Protein AF-A0A382LT51-F1 (afdb_monomer_lite)

pLDDT: mean 89.27, std 9.68, range [50.12, 98.62]

Radius of gyration: 28.57 Å; chains: 1; bounding box: 73×46×82 Å

InterPro domains:
  IPR006083 Phosphoribulokinase/uridine kinase [PF00485] (298-389)
  IPR018584 Glycosyltransferase family 87 [PF09594] (13-132)
  IPR027417 P-loop containing nucleoside triphosphate hydrolase [G3DSA:3.40.50.300] (291-394)
  IPR027417 P-loop containing nucleoside triphosphate hydrolase [SSF52540] (294-379)

Organism: NCBI:txid408172

Structure (mmCIF, N/CA/C/O backbone):
data_AF-A0A382LT51-F1
#
_entry.id   AF-A0A382LT51-F1
#
loop_
_atom_site.group_PDB
_atom_site.id
_atom_site.type_symbol
_atom_site.label_atom_id
_atom_site.label_alt_id
_atom_site.label_comp_id
_atom_site.label_asym_id
_atom_site.label_entity_id
_atom_site.label_seq_id
_atom_site.pdbx_PDB_ins_code
_atom_site.Cartn_x
_atom_site.Cartn_y
_atom_site.Cartn_z
_atom_site.occupancy
_atom_site.B_iso_or_equiv
_atom_site.auth_seq_id
_atom_site.auth_comp_id
_atom_site.auth_asym_id
_atom_site.auth_atom_id
_atom_site.pdbx_PDB_model_num
ATOM 1 N N . LEU A 1 1 ? 5.786 9.698 4.240 1.00 78.88 1 LEU A N 1
ATOM 2 C CA . LEU A 1 1 ? 6.572 8.628 4.903 1.00 78.88 1 LEU A CA 1
ATOM 3 C C . LEU A 1 1 ? 6.959 8.957 6.350 1.00 78.88 1 LEU A C 1
ATOM 5 O O . LEU A 1 1 ? 6.496 8.236 7.222 1.00 78.88 1 LEU A O 1
ATOM 9 N N . MET A 1 2 ? 7.738 10.012 6.644 1.00 82.50 2 MET A N 1
ATOM 10 C CA . MET A 1 2 ? 8.228 10.303 8.017 1.00 82.50 2 MET A CA 1
ATOM 11 C C . MET A 1 2 ? 7.140 10.303 9.104 1.00 82.50 2 MET A C 1
ATOM 13 O O . MET A 1 2 ? 7.308 9.667 10.136 1.00 82.50 2 MET A O 1
ATOM 17 N N . SER A 1 3 ? 5.990 10.930 8.837 1.00 83.25 3 SER A N 1
ATOM 18 C CA . SER A 1 3 ? 4.830 10.994 9.743 1.00 83.25 3 SER A CA 1
ATOM 19 C C . SER A 1 3 ? 4.181 9.639 10.073 1.00 83.25 3 SER A C 1
ATOM 21 O O . SER A 1 3 ? 3.188 9.586 10.798 1.00 83.25 3 SER A O 1
ATOM 23 N N . TRP A 1 4 ? 4.693 8.536 9.519 1.00 82.69 4 TRP A N 1
ATOM 24 C CA . TRP A 1 4 ? 4.228 7.171 9.768 1.00 82.69 4 TRP A CA 1
ATOM 25 C C . TRP A 1 4 ? 5.233 6.325 10.570 1.00 82.69 4 TRP A C 1
ATOM 27 O O . TRP A 1 4 ? 4.986 5.127 10.739 1.00 82.69 4 TRP A O 1
ATOM 37 N N . LEU A 1 5 ? 6.344 6.920 11.022 1.00 80.94 5 LEU A N 1
ATOM 38 C CA . LEU A 1 5 ? 7.452 6.281 11.739 1.00 80.94 5 LEU A CA 1
ATOM 39 C C . LEU A 1 5 ? 7.739 6.986 13.075 1.00 80.94 5 LEU A C 1
ATOM 41 O O . LEU A 1 5 ? 7.444 8.167 13.233 1.00 80.94 5 LEU A O 1
ATOM 45 N N . GLY A 1 6 ? 8.351 6.265 14.019 1.00 74.06 6 GLY A N 1
ATOM 46 C CA . GLY A 1 6 ? 8.941 6.861 15.223 1.00 74.06 6 GLY A CA 1
ATOM 47 C C . GLY A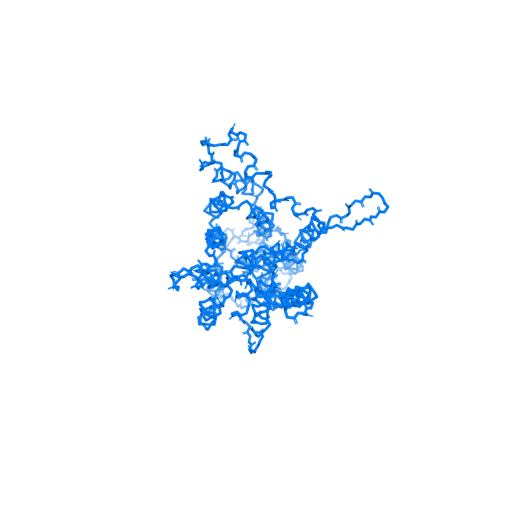 1 6 ? 10.314 7.485 14.945 1.00 74.06 6 GLY A C 1
ATOM 48 O O . GLY A 1 6 ? 10.989 7.098 13.988 1.00 74.06 6 GLY A O 1
ATOM 49 N N . ASN A 1 7 ? 10.744 8.421 15.798 1.00 72.31 7 ASN A N 1
ATOM 50 C CA . ASN A 1 7 ? 11.939 9.258 15.593 1.00 72.31 7 ASN A CA 1
ATOM 51 C C . ASN A 1 7 ? 13.230 8.476 15.284 1.00 72.31 7 ASN A C 1
ATOM 53 O O . ASN A 1 7 ? 14.024 8.913 14.453 1.00 72.31 7 ASN A O 1
ATOM 57 N N . THR A 1 8 ? 13.427 7.306 15.898 1.00 74.06 8 THR A N 1
ATOM 58 C CA . THR A 1 8 ? 14.575 6.413 15.643 1.00 74.06 8 THR A CA 1
ATOM 59 C C . THR A 1 8 ? 14.657 5.965 14.182 1.00 74.06 8 THR A C 1
ATOM 61 O O . THR A 1 8 ? 15.733 5.938 13.587 1.00 74.06 8 THR A O 1
ATOM 64 N N . ASN A 1 9 ? 13.507 5.679 13.572 1.00 86.25 9 ASN A N 1
ATOM 65 C CA . ASN A 1 9 ? 13.407 5.078 12.244 1.00 86.25 9 ASN A CA 1
ATOM 66 C C . ASN A 1 9 ? 13.468 6.138 11.130 1.00 86.25 9 ASN A C 1
ATOM 68 O O . ASN A 1 9 ? 13.754 5.806 9.981 1.00 86.25 9 ASN A O 1
ATOM 72 N N . ILE A 1 10 ? 13.257 7.422 11.456 1.00 89.38 10 ILE A N 1
ATOM 73 C CA . ILE A 1 10 ? 13.338 8.537 10.496 1.00 89.38 10 ILE A CA 1
ATOM 74 C C . ILE A 1 10 ? 14.756 8.673 9.921 1.00 89.38 10 ILE A C 1
ATOM 76 O O . ILE A 1 10 ? 14.898 8.881 8.718 1.00 89.38 10 ILE A O 1
ATOM 80 N N . LYS A 1 11 ? 15.806 8.483 10.735 1.00 88.88 11 LYS A N 1
ATOM 81 C CA . LYS A 1 11 ? 17.200 8.497 10.249 1.00 88.88 11 LYS A CA 1
ATOM 82 C C . LYS A 1 11 ? 17.451 7.382 9.227 1.00 88.88 11 LYS A C 1
ATOM 84 O O . LYS A 1 11 ? 17.997 7.644 8.159 1.00 88.88 11 LYS A O 1
ATOM 89 N N . LYS A 1 12 ? 16.992 6.157 9.517 1.00 90.06 12 LYS A N 1
ATOM 90 C CA . LYS A 1 12 ? 17.123 5.005 8.607 1.00 90.06 12 LYS A CA 1
ATOM 91 C C . LYS A 1 12 ? 16.308 5.200 7.322 1.00 90.06 12 LYS A C 1
ATOM 93 O O . LYS A 1 12 ? 16.810 4.902 6.246 1.00 90.06 12 LYS A O 1
ATOM 98 N N . LEU A 1 13 ? 15.093 5.752 7.420 1.00 93.31 13 LEU A N 1
ATOM 99 C CA . LEU A 1 13 ? 14.274 6.137 6.262 1.00 93.31 13 LEU A CA 1
ATOM 100 C C . LEU A 1 13 ? 15.015 7.134 5.357 1.00 93.31 13 LEU A C 1
ATOM 102 O O . LEU A 1 13 ? 15.075 6.921 4.151 1.00 93.31 13 LEU A O 1
ATOM 106 N N . LEU A 1 14 ? 15.559 8.210 5.936 1.00 92.56 14 LEU A N 1
ATOM 107 C CA . LEU A 1 14 ? 16.281 9.245 5.195 1.00 92.56 14 LEU A CA 1
ATOM 108 C C . LEU A 1 14 ? 17.481 8.669 4.444 1.00 92.56 14 LEU A C 1
ATOM 110 O O . LEU A 1 14 ? 17.612 8.928 3.252 1.00 92.56 14 LEU A O 1
ATOM 114 N N . LEU A 1 15 ? 18.304 7.855 5.113 1.00 92.25 15 LEU A N 1
ATOM 115 C CA . LEU A 1 15 ? 19.455 7.207 4.485 1.00 92.25 15 LEU A CA 1
ATOM 116 C C . LEU A 1 15 ? 19.026 6.273 3.344 1.00 92.25 15 LEU A C 1
ATOM 118 O O . LEU A 1 15 ? 19.509 6.418 2.227 1.00 92.25 15 LEU A O 1
ATOM 122 N N . LEU A 1 16 ? 18.076 5.364 3.592 1.00 93.94 16 LEU A N 1
ATOM 123 C CA . LEU A 1 16 ? 17.624 4.395 2.585 1.00 93.94 16 LEU A CA 1
ATOM 124 C C . LEU A 1 16 ? 16.911 5.034 1.382 1.00 93.94 16 LEU A C 1
ATOM 126 O O . LEU A 1 16 ? 16.883 4.419 0.321 1.00 93.94 16 LEU A O 1
ATOM 130 N N . TYR A 1 17 ? 16.320 6.223 1.540 1.00 94.75 17 TYR A N 1
ATOM 131 C CA . TYR A 1 17 ? 15.653 6.946 0.454 1.00 94.75 17 TYR A CA 1
ATOM 132 C C . TYR A 1 17 ? 16.618 7.833 -0.334 1.00 94.75 17 TYR A C 1
ATOM 134 O O . TYR A 1 17 ? 16.729 7.683 -1.546 1.00 94.75 17 TYR A O 1
ATOM 142 N N . TRP A 1 18 ? 17.341 8.734 0.336 1.00 93.81 18 TRP A N 1
ATOM 143 C CA . TRP A 1 18 ? 18.200 9.709 -0.346 1.00 93.81 18 TRP A CA 1
ATOM 144 C C . TRP A 1 18 ? 19.500 9.114 -0.890 1.00 93.81 18 TRP A C 1
ATOM 146 O O . TRP A 1 18 ? 20.039 9.660 -1.843 1.00 93.81 18 TRP A O 1
ATOM 156 N N . PHE A 1 19 ? 19.968 7.987 -0.345 1.00 94.12 19 PHE A N 1
ATOM 157 C CA . PHE A 1 19 ? 21.099 7.222 -0.886 1.00 94.12 19 PHE A CA 1
ATOM 158 C C . PHE A 1 19 ? 20.647 5.946 -1.616 1.00 94.12 19 PHE A C 1
ATOM 160 O O . PHE A 1 19 ? 21.420 4.999 -1.741 1.00 94.12 19 PHE A O 1
ATOM 167 N N . SER A 1 20 ? 19.398 5.884 -2.095 1.00 96.06 20 SER A N 1
ATOM 168 C CA . SER A 1 20 ? 18.970 4.820 -3.008 1.00 96.06 20 SER A CA 1
ATOM 169 C C . SER A 1 20 ? 19.542 5.092 -4.405 1.00 96.06 20 SER A C 1
ATOM 171 O O . SER A 1 20 ? 19.055 6.009 -5.073 1.00 96.06 20 SER A O 1
ATOM 173 N N . PRO A 1 21 ? 20.528 4.314 -4.899 1.00 93.62 21 PRO A N 1
ATOM 174 C CA . PRO A 1 21 ? 21.071 4.535 -6.236 1.00 93.62 21 PRO A CA 1
ATOM 175 C C . PRO A 1 21 ? 20.012 4.369 -7.332 1.00 93.62 21 PRO A C 1
ATOM 177 O O . PRO A 1 21 ? 20.094 5.051 -8.345 1.00 93.62 21 PRO A O 1
ATOM 180 N N . VAL A 1 22 ? 18.976 3.546 -7.123 1.00 94.50 22 VAL A N 1
ATOM 181 C CA . VAL A 1 22 ? 17.879 3.395 -8.095 1.00 94.50 22 VAL A CA 1
ATOM 182 C C . VAL A 1 22 ? 16.964 4.618 -8.130 1.00 94.50 22 VAL A C 1
ATOM 184 O O . VAL A 1 22 ? 16.620 5.072 -9.216 1.00 94.50 22 VAL A O 1
ATOM 187 N N . LEU A 1 23 ? 16.601 5.204 -6.981 1.00 94.69 23 LEU A N 1
ATOM 188 C CA . LEU A 1 23 ? 15.811 6.444 -6.977 1.00 94.69 23 LEU A CA 1
ATOM 189 C C . LEU A 1 23 ? 16.598 7.619 -7.575 1.00 94.69 23 LEU A C 1
ATOM 191 O O . LEU A 1 23 ? 16.015 8.432 -8.296 1.00 94.69 23 LEU A O 1
ATOM 195 N N . ILE A 1 24 ? 17.912 7.681 -7.319 1.00 91.75 24 ILE A N 1
ATOM 196 C CA . ILE A 1 24 ? 18.812 8.664 -7.937 1.00 91.75 24 ILE A CA 1
ATOM 197 C C . ILE A 1 24 ? 18.865 8.450 -9.454 1.00 91.75 24 ILE A C 1
ATOM 199 O O . ILE A 1 24 ? 18.628 9.390 -10.210 1.00 91.75 24 ILE A O 1
ATOM 203 N N . TYR A 1 25 ? 19.108 7.212 -9.897 1.00 90.75 25 TYR A N 1
ATOM 204 C CA . TYR A 1 25 ? 19.169 6.853 -11.311 1.00 90.75 25 TYR A CA 1
ATOM 205 C C . TYR A 1 25 ? 17.874 7.220 -12.046 1.00 90.75 25 TYR A C 1
ATOM 207 O O . TYR A 1 25 ? 17.917 7.965 -13.019 1.00 90.75 25 TYR A O 1
ATOM 215 N N . ILE A 1 26 ? 16.717 6.765 -11.555 1.00 91.94 26 ILE A N 1
ATOM 216 C CA . ILE A 1 26 ? 15.420 7.014 -12.200 1.00 91.94 26 ILE A CA 1
ATOM 217 C C . ILE A 1 26 ? 15.144 8.517 -12.326 1.00 91.94 26 ILE A C 1
ATOM 219 O O . ILE A 1 26 ? 14.712 8.963 -13.386 1.00 91.94 26 ILE A O 1
ATOM 223 N N . SER A 1 27 ? 15.389 9.289 -11.261 1.00 90.62 27 SER A N 1
ATOM 224 C CA . SER A 1 27 ? 14.944 10.688 -11.177 1.00 90.62 27 SER A CA 1
ATOM 225 C C . SER A 1 27 ? 15.911 11.687 -11.820 1.00 90.62 27 SER A C 1
ATOM 227 O O . SER A 1 27 ? 15.457 12.684 -12.370 1.00 90.62 27 SER A O 1
ATOM 229 N N . PHE A 1 28 ? 17.226 11.456 -11.722 1.00 85.81 28 PHE A N 1
ATOM 230 C CA . PHE A 1 28 ? 18.256 12.437 -12.105 1.00 85.81 28 PHE A CA 1
ATOM 231 C C . PHE A 1 28 ? 19.140 12.000 -13.274 1.00 85.81 28 PHE A C 1
ATOM 233 O O . PHE A 1 28 ? 19.679 12.863 -13.958 1.00 85.81 28 PHE A O 1
ATOM 240 N N . ILE A 1 29 ? 19.316 10.692 -13.486 1.00 84.12 29 ILE A N 1
ATOM 241 C CA . ILE A 1 29 ? 20.123 10.154 -14.591 1.00 84.12 29 ILE A CA 1
ATOM 242 C C . ILE A 1 29 ? 19.179 9.913 -15.774 1.00 84.12 29 ILE A C 1
ATOM 244 O O . ILE A 1 29 ? 19.193 10.664 -16.739 1.00 84.12 29 ILE A O 1
ATOM 248 N N . HIS A 1 30 ? 18.262 8.957 -15.642 1.00 84.06 30 HIS A N 1
ATOM 249 C CA . HIS A 1 30 ? 17.288 8.599 -16.675 1.00 84.06 30 HIS A CA 1
ATOM 250 C C . HIS A 1 30 ? 16.150 9.630 -16.857 1.00 84.06 30 HIS A C 1
ATOM 252 O O . HIS A 1 30 ? 15.498 9.668 -17.897 1.00 84.06 30 HIS A O 1
ATOM 258 N N . GLY A 1 31 ? 15.879 10.467 -15.848 1.00 85.31 31 GLY A N 1
ATOM 259 C CA . GLY A 1 31 ? 14.918 11.575 -15.943 1.00 85.31 31 GLY A CA 1
ATOM 260 C C . GLY A 1 31 ? 13.431 11.183 -15.988 1.00 85.31 31 GLY A C 1
ATOM 261 O O . GLY A 1 31 ? 12.605 11.983 -16.431 1.00 85.31 31 GLY A O 1
ATOM 262 N N . GLN A 1 32 ? 13.046 9.984 -15.531 1.00 89.19 32 GLN A N 1
ATOM 263 C CA . GLN A 1 32 ? 11.632 9.584 -15.496 1.00 89.19 32 GLN A CA 1
ATOM 264 C C . GLN A 1 32 ? 10.857 10.306 -14.380 1.00 89.19 32 GLN A C 1
ATOM 266 O O . GLN A 1 32 ? 11.225 10.291 -13.205 1.00 89.19 32 GLN A O 1
ATOM 271 N N . LEU A 1 33 ? 9.710 10.885 -14.748 1.00 92.50 33 LEU A N 1
ATOM 272 C CA . LEU A 1 33 ? 8.872 11.718 -13.874 1.00 92.50 33 LEU A CA 1
ATOM 273 C C . LEU A 1 33 ? 7.973 10.927 -12.905 1.00 92.50 33 LEU A C 1
ATOM 275 O O . LEU A 1 33 ? 7.128 11.505 -12.223 1.00 92.50 33 LEU A O 1
ATOM 279 N N . ASP A 1 34 ? 8.162 9.613 -12.795 1.00 93.81 34 ASP A N 1
ATOM 280 C CA . ASP A 1 34 ? 7.377 8.697 -11.958 1.00 93.81 34 ASP A CA 1
ATOM 281 C C . ASP A 1 34 ? 7.399 9.023 -10.457 1.00 93.81 34 ASP A C 1
ATOM 283 O O . ASP A 1 34 ? 6.507 8.612 -9.710 1.00 93.81 34 ASP A O 1
ATOM 287 N N . VAL A 1 35 ? 8.361 9.833 -10.008 1.00 95.12 35 VAL A N 1
ATOM 288 C CA . VAL A 1 35 ? 8.365 10.409 -8.659 1.00 95.12 35 VAL A CA 1
ATOM 289 C C . VAL A 1 35 ? 7.126 11.281 -8.392 1.00 95.12 35 VAL A C 1
ATOM 291 O O . VAL A 1 35 ? 6.646 11.317 -7.261 1.00 95.12 35 VAL A O 1
ATOM 294 N N . ILE A 1 36 ? 6.552 11.928 -9.417 1.00 96.06 36 ILE A N 1
ATOM 295 C CA . ILE A 1 36 ? 5.385 12.818 -9.304 1.00 96.06 36 ILE A CA 1
ATOM 296 C C . ILE A 1 36 ? 4.101 12.052 -8.925 1.00 96.06 36 ILE A C 1
ATOM 298 O O . ILE A 1 36 ? 3.565 12.332 -7.848 1.00 96.06 36 ILE A O 1
ATOM 302 N N . PRO A 1 37 ? 3.586 11.078 -9.714 1.00 96.50 37 PRO A N 1
ATOM 303 C CA . PRO A 1 37 ? 2.383 10.324 -9.343 1.00 96.50 37 PRO A CA 1
ATOM 304 C C . PRO A 1 37 ? 2.547 9.608 -7.998 1.00 96.50 37 PRO A C 1
ATOM 306 O O . PRO A 1 37 ? 1.612 9.582 -7.196 1.00 96.50 37 PRO A O 1
ATOM 309 N N . ILE A 1 38 ? 3.746 9.097 -7.697 1.00 96.88 38 ILE A N 1
ATOM 310 C CA . ILE A 1 38 ? 4.033 8.436 -6.421 1.00 96.88 38 ILE A CA 1
ATOM 311 C C . ILE A 1 38 ? 4.030 9.432 -5.250 1.00 96.88 38 ILE A C 1
ATOM 313 O O . ILE A 1 38 ? 3.434 9.138 -4.213 1.00 96.88 38 ILE A O 1
ATOM 317 N N . ALA A 1 39 ? 4.593 10.636 -5.393 1.00 96.88 39 ALA A N 1
ATOM 318 C CA . ALA A 1 39 ? 4.515 11.672 -4.360 1.00 96.88 39 ALA A CA 1
ATOM 319 C C . ALA A 1 39 ? 3.062 12.093 -4.071 1.00 96.88 39 ALA A C 1
ATOM 321 O O . ALA A 1 39 ? 2.656 12.143 -2.906 1.00 96.88 39 ALA A O 1
ATOM 322 N N . ILE A 1 40 ? 2.257 12.324 -5.115 1.00 98.19 40 ILE A N 1
ATOM 323 C CA . ILE A 1 40 ? 0.833 12.682 -4.989 1.00 98.19 40 ILE A CA 1
ATOM 324 C C . ILE A 1 40 ? 0.044 11.529 -4.335 1.00 98.19 40 ILE A C 1
ATOM 326 O O . ILE A 1 40 ? -0.751 11.761 -3.418 1.00 98.19 40 ILE A O 1
ATOM 330 N N . LEU A 1 41 ? 0.335 10.274 -4.696 1.00 98.25 41 LEU A N 1
ATOM 331 C CA . LEU A 1 41 ? -0.205 9.092 -4.022 1.00 98.25 41 LEU A CA 1
ATOM 332 C C . LEU A 1 41 ? 0.162 9.075 -2.525 1.00 98.25 41 LEU A C 1
ATOM 334 O O . LEU A 1 41 ? -0.716 8.894 -1.683 1.00 98.25 41 LEU A O 1
ATOM 338 N N . PHE A 1 42 ? 1.417 9.332 -2.144 1.00 97.50 42 PHE A N 1
ATOM 339 C CA . PHE A 1 42 ? 1.803 9.402 -0.726 1.00 97.50 42 PHE A CA 1
ATOM 340 C C . PHE A 1 42 ? 1.077 10.515 0.051 1.00 97.50 42 PHE A C 1
ATOM 342 O O . PHE A 1 42 ? 0.810 10.335 1.246 1.00 97.50 42 PHE A O 1
ATOM 349 N N . ILE A 1 43 ? 0.702 11.621 -0.602 1.00 97.81 43 ILE A N 1
ATOM 350 C CA . ILE A 1 43 ? -0.161 12.663 -0.020 1.00 97.81 43 ILE A CA 1
ATOM 351 C C . ILE A 1 43 ? -1.592 12.131 0.176 1.00 97.81 43 ILE A C 1
ATOM 353 O O . ILE A 1 43 ? -2.151 12.271 1.268 1.00 97.81 43 ILE A O 1
ATOM 357 N N . SER A 1 44 ? -2.164 11.437 -0.815 1.00 98.31 44 SER A N 1
ATOM 358 C CA . SER A 1 44 ? -3.469 10.767 -0.679 1.00 98.31 44 SER A CA 1
ATOM 359 C C . SER A 1 44 ? -3.498 9.780 0.498 1.00 98.31 44 SER A C 1
ATOM 361 O O . SER A 1 44 ? -4.423 9.814 1.318 1.00 98.31 44 SER A O 1
ATOM 363 N N . LEU A 1 45 ? -2.456 8.953 0.640 1.00 97.56 45 LEU A N 1
ATOM 364 C CA . LEU A 1 45 ? -2.307 7.988 1.736 1.00 97.56 45 LEU A CA 1
ATOM 365 C C . LEU A 1 45 ? -2.132 8.680 3.101 1.00 97.56 45 LEU A C 1
ATOM 367 O O . LEU A 1 45 ? -2.649 8.206 4.114 1.00 97.56 45 LEU A O 1
ATOM 371 N N . PHE A 1 46 ? -1.450 9.829 3.153 1.00 96.25 46 PHE A N 1
ATOM 372 C CA . PHE A 1 46 ? -1.332 10.627 4.377 1.00 96.25 46 PHE A CA 1
ATOM 373 C C . PHE A 1 46 ? -2.699 11.134 4.859 1.00 96.25 46 PHE A C 1
ATOM 375 O O . PHE A 1 46 ? -3.028 10.971 6.038 1.00 96.25 46 PHE A O 1
ATOM 382 N N . PHE A 1 47 ? -3.523 11.671 3.954 1.00 96.94 47 PHE A N 1
ATOM 383 C CA . PHE A 1 47 ? -4.890 12.077 4.284 1.00 96.94 47 PHE A CA 1
ATOM 384 C C . PHE A 1 47 ? -5.792 10.883 4.632 1.00 96.94 47 PHE A C 1
ATOM 386 O O . PHE A 1 47 ? -6.581 10.987 5.574 1.00 96.94 47 PHE A O 1
ATOM 393 N N . LEU A 1 48 ? -5.622 9.728 3.970 1.00 95.88 48 LEU A N 1
ATOM 394 C CA . LEU A 1 48 ? -6.339 8.488 4.295 1.00 95.88 48 LEU A CA 1
ATOM 395 C C . LEU A 1 48 ? -6.118 8.087 5.759 1.00 95.88 48 LEU A C 1
ATOM 397 O O . LEU A 1 48 ? -7.074 7.853 6.501 1.00 95.88 48 LEU A O 1
ATOM 401 N N . PHE A 1 49 ? -4.858 8.052 6.205 1.00 91.69 49 PHE A N 1
ATOM 402 C CA . PHE A 1 49 ? -4.518 7.663 7.577 1.00 91.69 49 PHE A CA 1
ATOM 403 C C . PHE A 1 49 ? -4.904 8.709 8.625 1.00 91.69 49 PHE A C 1
ATOM 405 O O . PHE A 1 49 ? -5.132 8.335 9.774 1.00 91.69 49 PHE A O 1
ATOM 412 N N . LYS A 1 50 ? -5.042 9.985 8.243 1.00 90.38 50 LYS A N 1
ATOM 413 C CA . LYS A 1 50 ? -5.660 11.030 9.078 1.00 90.38 50 LYS A CA 1
ATOM 414 C C . LYS A 1 50 ? -7.200 11.022 9.047 1.00 90.38 50 LYS A C 1
ATOM 416 O O . LYS A 1 50 ? -7.815 11.912 9.621 1.00 90.38 50 LYS A O 1
ATOM 421 N N . ARG A 1 51 ? -7.834 10.040 8.386 1.00 88.94 51 ARG A N 1
ATOM 422 C CA . ARG A 1 51 ? -9.293 9.955 8.146 1.00 88.94 51 ARG A CA 1
ATOM 423 C C . ARG A 1 51 ? -9.884 11.177 7.415 1.00 88.94 51 ARG A C 1
ATOM 425 O O . ARG A 1 51 ? -11.094 11.386 7.429 1.00 88.94 51 ARG A O 1
ATOM 432 N N . MET A 1 52 ? -9.059 11.948 6.706 1.00 94.94 52 MET A N 1
ATOM 433 C CA . MET A 1 52 ? -9.479 13.075 5.865 1.00 94.94 52 MET A CA 1
ATOM 434 C C . MET A 1 52 ? -9.885 12.555 4.477 1.00 94.94 52 MET A C 1
ATOM 436 O O . MET A 1 52 ? -9.213 12.790 3.475 1.00 94.94 52 MET A O 1
ATOM 440 N N . ILE A 1 53 ? -10.981 11.790 4.445 1.00 96.75 53 ILE A N 1
ATOM 441 C CA . ILE A 1 53 ? -11.404 10.958 3.302 1.00 96.75 53 ILE A CA 1
ATOM 442 C C . ILE A 1 53 ? -11.594 11.779 2.016 1.00 96.75 53 ILE A C 1
ATOM 444 O O . ILE A 1 53 ? -11.180 11.328 0.954 1.00 96.75 53 ILE A O 1
ATOM 448 N N . PHE A 1 54 ? -12.150 12.993 2.112 1.00 97.81 54 PHE A N 1
ATOM 449 C CA . PHE A 1 54 ? -12.316 13.897 0.966 1.00 97.81 54 PHE A CA 1
ATOM 450 C C . PHE A 1 54 ? -10.973 14.241 0.306 1.00 97.81 54 PHE A C 1
ATOM 452 O O . PHE A 1 54 ? -10.778 13.969 -0.873 1.00 97.81 54 PHE A O 1
ATOM 459 N N . TRP A 1 55 ? -10.011 14.758 1.076 1.00 98.25 55 TRP A N 1
ATOM 460 C CA . TRP A 1 55 ? -8.684 15.102 0.557 1.00 98.25 55 TRP A CA 1
ATOM 461 C C . TRP A 1 55 ? -7.927 13.876 0.045 1.00 98.25 55 TRP A C 1
ATOM 463 O O . TRP A 1 55 ? -7.269 13.946 -0.986 1.00 98.25 55 TRP A O 1
ATOM 473 N N . SER A 1 56 ? -8.074 12.728 0.710 1.00 98.31 56 SER A N 1
ATOM 474 C CA . SER A 1 56 ? -7.519 11.465 0.220 1.00 98.31 56 SER A CA 1
ATOM 475 C C . SER A 1 56 ? -8.049 11.101 -1.175 1.00 98.31 56 SER A C 1
ATOM 477 O O . SER A 1 56 ? -7.250 10.775 -2.052 1.00 98.31 56 SER A O 1
ATOM 479 N N . ALA A 1 57 ? -9.360 11.229 -1.407 1.00 98.50 57 ALA A N 1
ATOM 480 C CA . ALA A 1 57 ? -9.973 11.002 -2.716 1.00 98.50 57 ALA A CA 1
ATOM 481 C C . ALA A 1 57 ? -9.470 11.996 -3.778 1.00 98.50 57 ALA A C 1
ATOM 483 O O . ALA A 1 57 ? -9.082 11.580 -4.867 1.00 98.50 57 ALA A O 1
ATOM 484 N N . VAL A 1 58 ? -9.401 13.293 -3.443 1.00 98.62 58 VAL A N 1
ATOM 485 C CA . VAL A 1 58 ? -8.903 14.338 -4.357 1.00 98.62 58 VAL A CA 1
ATOM 486 C C . VAL A 1 58 ? -7.480 14.030 -4.824 1.00 98.62 58 VAL A C 1
ATOM 488 O O . VAL A 1 58 ? -7.222 13.947 -6.023 1.00 98.62 58 VAL A O 1
ATOM 491 N N . PHE A 1 59 ? -6.558 13.791 -3.887 1.00 98.56 59 PHE A N 1
ATOM 492 C CA . PHE A 1 59 ? -5.169 13.480 -4.229 1.00 98.56 59 PHE A CA 1
ATOM 493 C C . PHE A 1 59 ? -5.019 12.129 -4.947 1.00 98.56 59 PHE A C 1
ATOM 495 O O . PHE A 1 59 ? -4.106 11.983 -5.752 1.00 98.56 59 PHE A O 1
ATOM 502 N N . LEU A 1 60 ? -5.914 11.156 -4.728 1.00 98.56 60 LEU A N 1
ATOM 503 C CA . LEU A 1 60 ? -5.897 9.907 -5.497 1.00 98.56 60 LEU A CA 1
ATOM 504 C C . LEU A 1 60 ? -6.293 10.140 -6.962 1.00 98.56 60 LEU A C 1
ATOM 506 O O . LEU A 1 60 ? -5.614 9.641 -7.856 1.00 98.56 60 LEU A O 1
ATOM 510 N N . GLY A 1 61 ? -7.351 10.920 -7.207 1.00 98.12 61 GLY A N 1
ATOM 511 C CA . GLY A 1 61 ? -7.779 11.288 -8.559 1.00 98.12 61 GLY A CA 1
ATOM 512 C C . GLY A 1 61 ? -6.708 12.071 -9.318 1.00 98.12 61 GLY A C 1
ATOM 513 O O . GLY A 1 61 ? -6.412 11.753 -10.466 1.00 98.12 61 GLY A O 1
ATOM 514 N N . LEU A 1 62 ? -6.051 13.024 -8.646 1.00 98.19 62 LEU A N 1
ATOM 515 C CA . LEU A 1 62 ? -4.928 13.780 -9.213 1.00 98.19 62 LEU A CA 1
ATOM 516 C C . LEU A 1 62 ? -3.702 12.895 -9.509 1.00 98.19 62 LEU A C 1
ATOM 518 O O . LEU A 1 62 ? -3.041 13.092 -10.524 1.00 98.19 62 LEU A O 1
ATOM 522 N N . ALA A 1 63 ? -3.400 11.903 -8.663 1.00 97.94 63 ALA A N 1
ATOM 523 C CA . ALA A 1 63 ? -2.309 10.957 -8.911 1.00 97.94 63 ALA A CA 1
ATOM 524 C C . ALA A 1 63 ? -2.617 10.007 -10.084 1.00 97.94 63 ALA A C 1
ATOM 526 O O . ALA A 1 63 ? -1.736 9.708 -10.885 1.00 97.94 63 ALA A O 1
ATOM 527 N N . ALA A 1 64 ? -3.874 9.575 -10.225 1.00 96.69 64 ALA A N 1
ATOM 528 C CA . ALA A 1 64 ? -4.326 8.811 -11.388 1.00 96.69 64 ALA A CA 1
ATOM 529 C C . ALA A 1 64 ? -4.326 9.648 -12.680 1.00 96.69 64 ALA A C 1
ATOM 531 O O . ALA A 1 64 ? -4.078 9.102 -13.753 1.00 96.69 64 ALA A O 1
ATOM 532 N N . ALA A 1 65 ? -4.572 10.961 -12.582 1.00 95.44 65 ALA A N 1
ATOM 533 C CA . ALA A 1 65 ? -4.528 11.882 -13.717 1.00 95.44 65 ALA A CA 1
ATOM 534 C C . ALA A 1 65 ? -3.099 12.131 -14.225 1.00 95.44 65 ALA A C 1
ATOM 536 O O . ALA A 1 65 ? -2.924 12.346 -15.419 1.00 95.44 65 ALA A O 1
ATOM 537 N N . THR A 1 66 ? -2.081 12.077 -13.356 1.00 94.12 66 THR A N 1
ATOM 538 C CA . THR A 1 66 ? -0.676 12.159 -13.793 1.00 94.12 66 THR A CA 1
ATOM 539 C C . THR A 1 66 ? -0.141 10.829 -14.315 1.00 94.12 66 THR A C 1
ATOM 541 O O . THR A 1 66 ? 0.649 10.839 -15.257 1.00 94.12 66 THR A O 1
ATOM 544 N N . LYS A 1 67 ? -0.561 9.681 -13.757 1.00 93.44 67 LYS A N 1
ATOM 545 C CA . LYS A 1 67 ? -0.273 8.361 -14.346 1.00 93.44 67 LYS A CA 1
ATOM 546 C C . LYS A 1 67 ? -1.318 7.310 -13.940 1.00 93.44 67 LYS A C 1
ATOM 548 O O . LYS A 1 67 ? -1.545 7.047 -12.759 1.00 93.44 67 LYS A O 1
ATOM 553 N N . THR A 1 68 ? -1.938 6.668 -14.932 1.00 91.81 68 THR A N 1
ATOM 554 C CA . THR A 1 68 ? -3.128 5.812 -14.745 1.00 91.81 68 THR A CA 1
ATOM 555 C C . THR A 1 68 ? -2.890 4.560 -13.895 1.00 91.81 68 THR A C 1
ATOM 557 O O . THR A 1 68 ? -3.830 4.068 -13.272 1.00 91.81 68 THR A O 1
ATOM 560 N N . MET A 1 69 ? -1.650 4.067 -13.773 1.00 92.31 69 MET A N 1
ATOM 561 C CA . MET A 1 69 ? -1.331 2.884 -12.954 1.00 92.31 69 MET A CA 1
ATOM 562 C C . MET A 1 69 ? -1.659 3.064 -11.458 1.00 92.31 69 MET A C 1
ATOM 564 O O . MET A 1 69 ? -1.864 2.077 -10.752 1.00 92.31 69 MET A O 1
ATOM 568 N N . VAL A 1 70 ? -1.796 4.305 -10.969 1.00 95.75 70 VAL A N 1
ATOM 569 C CA . VAL A 1 70 ? -2.231 4.595 -9.591 1.00 95.75 70 VAL A CA 1
ATOM 570 C C . VAL A 1 70 ? -3.654 4.080 -9.315 1.00 95.75 70 VAL A C 1
ATOM 572 O O . VAL A 1 70 ? -3.981 3.775 -8.166 1.00 95.75 70 VAL A O 1
ATOM 575 N N . VAL A 1 71 ? -4.487 3.872 -10.344 1.00 94.81 71 VAL A N 1
ATOM 576 C CA . VAL A 1 71 ? -5.824 3.259 -10.209 1.00 94.81 71 VAL A CA 1
ATOM 577 C C . VAL A 1 71 ? -5.760 1.874 -9.544 1.00 94.81 71 VAL A C 1
ATOM 579 O O . VAL A 1 71 ? -6.676 1.513 -8.808 1.00 94.81 71 VAL A O 1
ATOM 582 N N . LEU A 1 72 ? -4.649 1.138 -9.675 1.00 95.31 72 LEU A N 1
ATOM 583 C CA . LEU A 1 72 ? -4.441 -0.159 -9.012 1.00 95.31 72 LEU A CA 1
ATOM 584 C C . LEU A 1 72 ? -4.434 -0.080 -7.473 1.00 95.31 72 LEU A C 1
ATOM 586 O O . LEU A 1 72 ? -4.599 -1.102 -6.806 1.00 95.31 72 LEU A O 1
ATOM 590 N N . VAL A 1 73 ? -4.291 1.115 -6.894 1.00 97.06 73 VAL A N 1
ATOM 591 C CA . VAL A 1 73 ? -4.376 1.361 -5.445 1.00 97.06 73 VAL A CA 1
ATOM 592 C C . VAL A 1 73 ? -5.828 1.546 -4.973 1.00 97.06 73 VAL A C 1
ATOM 594 O O . VAL A 1 73 ? -6.146 1.265 -3.812 1.00 97.06 73 VAL A O 1
ATOM 597 N N . PHE A 1 74 ? -6.737 1.968 -5.859 1.00 97.44 74 PHE A N 1
ATOM 598 C CA . PHE A 1 74 ? -8.116 2.327 -5.509 1.00 97.44 74 PHE A CA 1
ATOM 599 C C . PHE A 1 74 ? -8.903 1.188 -4.824 1.00 97.44 74 PHE A C 1
ATOM 601 O O . PHE A 1 74 ? -9.477 1.442 -3.757 1.00 97.44 74 PHE A O 1
ATOM 608 N N . PRO A 1 75 ? -8.890 -0.074 -5.311 1.00 96.56 75 PRO A N 1
ATOM 609 C CA . PRO A 1 75 ? -9.592 -1.167 -4.638 1.00 96.56 75 PRO A CA 1
ATOM 610 C C . PRO A 1 75 ? -9.075 -1.422 -3.215 1.00 96.56 75 PRO A C 1
ATOM 612 O O . PRO A 1 75 ? -9.868 -1.628 -2.296 1.00 96.56 75 PRO A O 1
ATOM 615 N N . PHE A 1 76 ? -7.761 -1.331 -2.989 1.00 96.12 76 PHE A N 1
ATOM 616 C CA . PHE A 1 76 ? -7.179 -1.503 -1.655 1.00 96.12 76 PHE A CA 1
ATOM 617 C C . PHE A 1 76 ? -7.549 -0.355 -0.711 1.00 96.12 76 PHE A C 1
ATOM 619 O O . PHE A 1 76 ? -7.776 -0.598 0.475 1.00 96.12 76 PHE A O 1
ATOM 626 N N . MET A 1 77 ? -7.668 0.883 -1.206 1.00 96.56 77 MET A N 1
ATOM 627 C CA . MET A 1 77 ? -8.168 2.008 -0.403 1.00 96.56 77 MET A CA 1
ATOM 628 C C . MET A 1 77 ? -9.637 1.818 -0.001 1.00 96.56 77 MET A C 1
ATOM 630 O O . MET A 1 77 ? -9.989 2.086 1.151 1.00 96.56 77 MET A O 1
ATOM 634 N N . LEU A 1 78 ? -10.480 1.275 -0.888 1.00 95.38 78 LEU A N 1
ATOM 635 C CA . LEU A 1 78 ? -11.850 0.887 -0.533 1.00 95.38 78 LEU A CA 1
ATOM 636 C C . LEU A 1 78 ? -11.874 -0.232 0.521 1.00 95.38 78 LEU A C 1
ATOM 638 O O . LEU A 1 78 ? -12.607 -0.112 1.505 1.00 95.38 78 LEU A O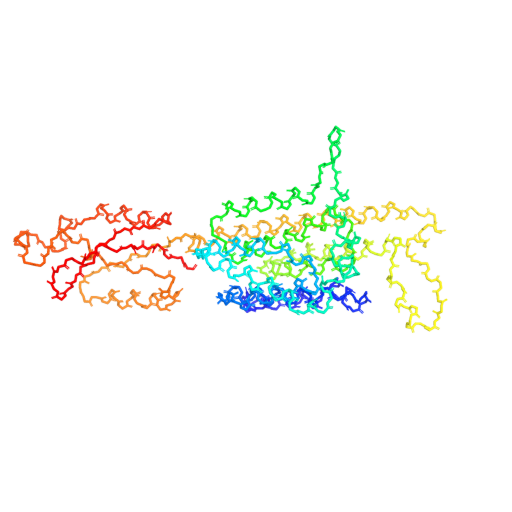 1
ATOM 642 N N . LEU A 1 79 ? -11.045 -1.275 0.378 1.00 93.44 79 LEU A N 1
ATOM 643 C CA . LEU A 1 79 ? -10.908 -2.344 1.381 1.00 93.44 79 LEU A CA 1
ATOM 644 C C . LEU A 1 79 ? -10.431 -1.804 2.738 1.00 93.44 79 LEU A C 1
ATOM 646 O O . LEU A 1 79 ? -10.970 -2.185 3.781 1.00 93.44 79 LEU A O 1
ATOM 650 N N . PHE A 1 80 ? -9.486 -0.860 2.746 1.00 92.88 80 PHE A N 1
ATOM 651 C CA . PHE A 1 80 ? -9.046 -0.184 3.964 1.00 92.88 80 PHE A CA 1
ATOM 652 C C . PHE A 1 80 ? -10.209 0.555 4.641 1.00 92.88 80 PHE A C 1
ATOM 654 O O . PHE A 1 80 ? -10.468 0.322 5.824 1.00 92.88 80 PHE A O 1
ATOM 661 N N . LEU A 1 81 ? -10.959 1.383 3.903 1.00 92.88 81 LEU A N 1
ATOM 662 C CA . LEU A 1 81 ? -12.110 2.130 4.428 1.00 92.88 81 LEU A CA 1
ATOM 663 C C . LEU A 1 81 ? -13.239 1.212 4.928 1.00 92.88 81 LEU A C 1
ATOM 665 O O . LEU A 1 81 ? -13.807 1.479 5.995 1.00 92.88 81 LEU A O 1
ATOM 669 N N . LEU A 1 82 ? -13.528 0.121 4.211 1.00 90.56 82 LEU A N 1
ATOM 670 C CA . LEU A 1 82 ? -14.450 -0.941 4.632 1.00 90.56 82 LEU A CA 1
ATOM 671 C C . LEU A 1 82 ? -14.002 -1.574 5.954 1.00 90.56 82 LEU A C 1
ATOM 673 O O . LEU A 1 82 ? -14.800 -1.685 6.884 1.00 90.56 82 LEU A O 1
ATOM 677 N N . SER A 1 83 ? -12.713 -1.903 6.089 1.00 85.56 83 SER A N 1
ATOM 678 C CA . SER A 1 83 ? -12.153 -2.484 7.319 1.00 85.56 83 SER A CA 1
ATOM 679 C C . SER A 1 83 ? -12.201 -1.540 8.532 1.00 85.56 83 SER A C 1
ATOM 681 O O . SER A 1 83 ? -12.125 -1.999 9.670 1.00 85.56 83 SER A O 1
ATOM 683 N N . LYS A 1 84 ? -12.356 -0.227 8.304 1.00 84.12 84 LYS A N 1
ATOM 684 C CA . LYS A 1 84 ? -12.592 0.794 9.342 1.00 84.12 84 LYS A CA 1
ATOM 685 C C . LYS A 1 84 ? -14.078 1.075 9.601 1.00 84.12 84 LYS A C 1
ATOM 687 O O . LYS A 1 84 ? -14.398 1.997 10.345 1.00 84.12 84 LYS A O 1
ATOM 692 N N . GLY A 1 85 ? -14.987 0.291 9.018 1.00 83.62 85 GLY A N 1
ATOM 693 C CA . GLY A 1 85 ? -16.430 0.409 9.241 1.00 83.62 85 GLY A CA 1
ATOM 694 C C . GLY A 1 85 ? -17.084 1.604 8.540 1.00 83.62 85 GLY A C 1
ATOM 695 O O . GLY A 1 85 ? -18.143 2.063 8.976 1.00 83.62 85 GLY A O 1
ATOM 696 N N . SER A 1 86 ? -16.469 2.127 7.472 1.00 87.56 86 SER A N 1
ATOM 697 C CA . SER A 1 86 ? -17.039 3.231 6.688 1.00 87.56 86 SER A CA 1
ATOM 698 C C . SER A 1 86 ? -18.378 2.826 6.062 1.00 87.56 86 SER A C 1
ATOM 700 O O . SER A 1 86 ? -18.512 1.746 5.490 1.00 87.56 86 SER A O 1
ATOM 702 N N . LYS A 1 87 ? -19.386 3.704 6.147 1.00 91.81 87 LYS A N 1
ATOM 703 C CA . LYS A 1 87 ? -20.706 3.478 5.529 1.00 91.81 87 LYS A CA 1
ATOM 704 C C . LYS A 1 87 ? -20.589 3.478 4.000 1.00 91.81 87 LYS A C 1
ATOM 706 O O . LYS A 1 87 ? -19.809 4.253 3.456 1.00 91.81 87 LYS A O 1
ATOM 711 N N . VAL A 1 88 ? -21.460 2.740 3.304 1.00 93.12 88 VAL A N 1
ATOM 712 C CA . VAL A 1 88 ? -21.505 2.685 1.824 1.00 93.12 88 VAL A CA 1
ATOM 713 C C . VAL A 1 88 ? -21.541 4.081 1.180 1.00 93.12 88 VAL A C 1
ATOM 715 O O . VAL A 1 88 ? -20.778 4.339 0.257 1.00 93.12 88 VAL A O 1
ATOM 718 N N . LYS A 1 89 ? -22.316 5.033 1.728 1.00 95.06 89 LYS A N 1
ATOM 719 C CA . LYS A 1 89 ? -22.346 6.434 1.249 1.00 95.06 89 LYS A CA 1
ATOM 720 C C . LYS A 1 89 ? -20.966 7.118 1.253 1.00 95.06 89 LYS A C 1
ATOM 722 O O . LYS A 1 89 ? -20.698 7.941 0.387 1.00 95.06 89 LYS A O 1
ATOM 727 N N . VAL A 1 90 ? -20.090 6.781 2.203 1.00 95.56 90 VAL A N 1
ATOM 728 C CA . VAL A 1 90 ? -18.722 7.324 2.290 1.00 95.56 90 VAL A CA 1
ATOM 729 C C . VAL A 1 90 ? -17.821 6.707 1.219 1.00 95.56 90 VAL A C 1
ATOM 731 O O . VAL A 1 90 ? -17.014 7.417 0.633 1.00 95.56 90 VAL A O 1
ATOM 734 N N . LEU A 1 91 ? -17.990 5.415 0.922 1.00 96.38 91 LEU A N 1
ATOM 735 C CA . LEU A 1 91 ? -17.247 4.715 -0.133 1.00 96.38 91 LEU A CA 1
ATOM 736 C C . LEU A 1 91 ? -17.644 5.222 -1.527 1.00 96.38 91 LEU A C 1
ATOM 738 O O . LEU A 1 91 ? -16.776 5.520 -2.341 1.00 96.38 91 LEU A O 1
ATOM 742 N N . LEU A 1 92 ? -18.949 5.398 -1.768 1.00 96.94 92 LEU A N 1
ATOM 743 C CA . LEU A 1 92 ? -19.469 6.005 -2.997 1.00 96.94 92 LEU A CA 1
ATOM 744 C C . LEU A 1 92 ? -18.989 7.455 -3.151 1.00 96.94 92 LEU A C 1
ATOM 746 O O . LEU A 1 92 ? -18.542 7.836 -4.226 1.00 96.94 92 LEU A O 1
ATOM 750 N N . GLY A 1 93 ? -19.010 8.244 -2.070 1.00 97.56 93 GLY A N 1
ATOM 751 C CA . GLY A 1 93 ? -18.461 9.603 -2.067 1.00 97.56 93 GLY A CA 1
ATOM 752 C C . GLY A 1 93 ? -16.956 9.642 -2.353 1.00 97.56 93 GLY A C 1
ATOM 753 O O . GLY A 1 93 ? -16.511 10.475 -3.131 1.00 97.56 93 GLY A O 1
ATOM 754 N N . PHE A 1 94 ? -16.176 8.716 -1.787 1.00 98.19 94 PHE A N 1
ATOM 755 C CA . PHE A 1 94 ? -14.742 8.585 -2.066 1.00 98.19 94 PHE A CA 1
ATOM 756 C C . PHE A 1 94 ? -14.473 8.245 -3.543 1.00 98.19 94 PHE A C 1
ATOM 758 O O . PHE A 1 94 ? -13.624 8.877 -4.172 1.00 98.19 94 PHE A O 1
ATOM 765 N N . GLY A 1 95 ? -15.229 7.299 -4.112 1.00 97.88 95 GLY A N 1
ATOM 766 C CA . GLY A 1 95 ? -15.159 6.954 -5.535 1.00 97.88 95 GLY A CA 1
ATOM 767 C C . GLY A 1 95 ? -15.517 8.125 -6.448 1.00 97.88 95 GLY A C 1
ATOM 768 O O . GLY A 1 95 ? -14.747 8.457 -7.344 1.00 97.88 95 GLY A O 1
ATOM 769 N N . LEU A 1 96 ? -16.634 8.802 -6.173 1.00 98.19 96 LEU A N 1
ATOM 770 C CA . LEU A 1 96 ? -17.099 9.952 -6.950 1.00 98.19 96 LEU A CA 1
ATOM 771 C C . LEU A 1 96 ? -16.114 11.127 -6.892 1.00 98.19 96 LEU A C 1
ATOM 773 O O . LEU A 1 96 ? -15.809 11.706 -7.928 1.00 98.19 96 LEU A O 1
ATOM 777 N N . VAL A 1 97 ? -15.574 11.462 -5.715 1.00 98.44 97 VAL A N 1
ATOM 778 C CA . VAL A 1 97 ? -14.577 12.541 -5.587 1.00 98.44 97 VAL A CA 1
ATOM 779 C C . VAL A 1 97 ? -13.278 12.178 -6.312 1.00 98.44 97 VAL A C 1
ATOM 781 O O . VAL A 1 97 ? -12.743 13.020 -7.024 1.00 98.44 97 VAL A O 1
ATOM 784 N N . SER A 1 98 ? -12.806 10.928 -6.213 1.00 98.19 98 SER A N 1
ATOM 785 C CA . SER A 1 98 ? -11.609 10.484 -6.948 1.00 98.19 98 SER A CA 1
ATOM 786 C C . SER A 1 98 ? -11.819 10.550 -8.466 1.00 98.19 98 SER A C 1
ATOM 788 O O . SER A 1 98 ? -10.940 11.015 -9.185 1.00 98.19 98 SER A O 1
ATOM 790 N N . LEU A 1 99 ? -12.999 10.147 -8.951 1.00 97.19 99 LEU A N 1
ATOM 791 C CA . LEU A 1 99 ? -13.365 10.227 -10.366 1.00 97.19 99 LEU A CA 1
ATOM 792 C C . LEU A 1 99 ? -13.451 11.680 -10.854 1.00 97.19 99 LEU A C 1
ATOM 794 O O . LEU A 1 99 ? -12.877 12.006 -11.888 1.00 97.19 99 LEU A O 1
ATOM 798 N N . LEU A 1 100 ? -14.106 12.575 -10.107 1.00 97.81 100 LEU A N 1
ATOM 799 C CA . LEU A 1 100 ? -14.171 13.995 -10.468 1.00 97.81 100 LEU A CA 1
ATOM 800 C C . LEU A 1 100 ? -12.782 14.647 -10.469 1.00 97.81 100 LEU A C 1
ATOM 802 O O . LEU A 1 100 ? -12.471 15.396 -11.390 1.00 97.81 100 LEU A O 1
ATOM 806 N N . SER A 1 101 ? -11.921 14.338 -9.496 1.00 97.56 101 SER A N 1
ATOM 807 C CA . SER A 1 101 ? -10.545 14.850 -9.467 1.00 97.56 101 SER A CA 1
ATOM 808 C C . SER A 1 101 ? -9.641 14.264 -10.558 1.00 97.56 101 SER A C 1
ATOM 810 O O . SER A 1 101 ? -8.650 14.901 -10.901 1.00 97.56 101 SER A O 1
ATOM 812 N N . PHE A 1 102 ? -9.986 13.108 -11.135 1.00 96.19 102 PHE A N 1
ATOM 813 C CA . PHE A 1 102 ? -9.368 12.607 -12.367 1.00 96.19 102 PHE A CA 1
ATOM 814 C C . PHE A 1 102 ? -9.907 13.323 -13.617 1.00 96.19 102 PHE A C 1
ATOM 816 O O . PHE A 1 102 ? -9.134 13.691 -14.499 1.00 96.19 102 PHE A O 1
ATOM 823 N N . ILE A 1 103 ? -11.225 13.540 -13.702 1.00 95.62 103 ILE A N 1
ATOM 824 C CA . ILE A 1 103 ? -11.870 14.144 -14.877 1.00 95.62 103 ILE A CA 1
ATOM 825 C C . ILE A 1 103 ? -11.520 15.628 -15.009 1.00 95.62 103 ILE A C 1
ATOM 827 O O . ILE A 1 103 ? -11.160 16.049 -16.101 1.00 95.62 103 ILE A O 1
ATOM 831 N N . VAL A 1 104 ? -11.604 16.422 -13.935 1.00 96.12 104 VAL A N 1
ATOM 832 C CA . VAL A 1 104 ? -11.511 17.897 -13.999 1.00 96.12 104 VAL A CA 1
ATOM 833 C C . VAL A 1 104 ? -10.253 18.413 -14.722 1.00 96.12 104 VAL A C 1
ATOM 835 O O . VAL A 1 104 ? -10.421 19.239 -15.619 1.00 96.12 104 VAL A O 1
ATOM 838 N N . PRO A 1 105 ? -9.024 17.928 -14.440 1.00 94.44 105 PRO A N 1
ATOM 839 C CA . PRO A 1 105 ? -7.829 18.333 -15.192 1.00 94.44 105 PRO A CA 1
ATOM 840 C C . PRO A 1 105 ? -7.849 17.907 -16.669 1.00 94.44 105 PRO A C 1
ATOM 842 O O . PRO A 1 105 ? -7.225 18.550 -17.507 1.00 94.44 105 PRO A O 1
ATOM 845 N N . ASN A 1 106 ? -8.567 16.827 -16.986 1.00 94.19 106 ASN A N 1
ATOM 846 C CA . ASN A 1 106 ? -8.624 16.210 -18.308 1.00 94.19 106 ASN A CA 1
ATOM 847 C C . ASN A 1 106 ? -9.825 16.670 -19.158 1.00 94.19 106 ASN A C 1
ATOM 849 O O . ASN A 1 106 ? -9.896 16.304 -20.329 1.00 94.19 106 ASN A O 1
ATOM 853 N N . ILE A 1 107 ? -10.743 17.490 -18.621 1.00 94.56 107 ILE A N 1
ATOM 854 C CA . ILE A 1 107 ? -11.927 18.018 -19.334 1.00 94.56 107 ILE A CA 1
ATOM 855 C C . ILE A 1 107 ? -11.612 18.542 -20.751 1.00 94.56 107 ILE A C 1
ATOM 857 O O . ILE A 1 107 ? -12.364 18.187 -21.659 1.00 94.56 107 ILE A O 1
ATOM 861 N N . PRO A 1 108 ? -10.532 19.318 -20.997 1.00 93.50 108 PRO A N 1
ATOM 862 C CA . PRO A 1 108 ? -10.233 19.832 -22.338 1.00 93.50 108 PRO A CA 1
ATOM 863 C C . PRO A 1 108 ? -9.923 18.745 -2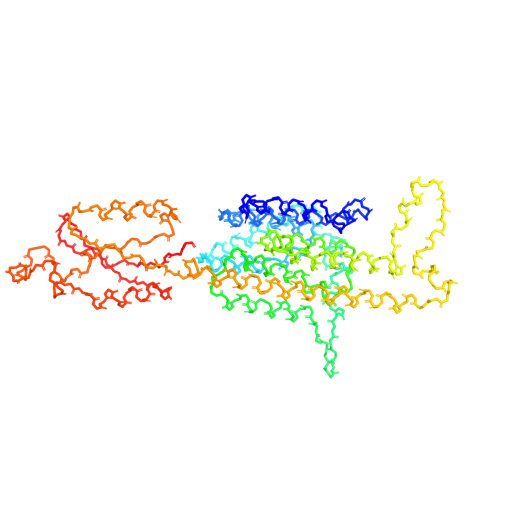3.378 1.00 93.50 108 PRO A C 1
ATOM 865 O O . PRO A 1 108 ? -10.025 18.998 -24.574 1.00 93.50 108 PRO A O 1
ATOM 868 N N . PHE A 1 109 ? -9.535 17.547 -22.933 1.00 92.56 109 PHE A N 1
ATOM 869 C CA . PHE A 1 109 ? -8.999 16.482 -23.782 1.00 92.56 109 PHE A CA 1
ATOM 870 C C . PHE A 1 109 ? -9.860 15.213 -23.790 1.00 92.56 109 PHE A C 1
ATOM 872 O O . PHE A 1 109 ? -9.758 14.429 -24.730 1.00 92.56 109 PHE A O 1
ATOM 879 N N . ILE A 1 110 ? -10.728 15.013 -22.790 1.00 89.75 110 ILE A N 1
ATOM 880 C CA . ILE A 1 110 ? -11.424 13.739 -22.524 1.00 89.75 110 ILE A CA 1
ATOM 881 C C . ILE A 1 110 ? -12.321 13.238 -23.671 1.00 89.75 110 ILE A C 1
ATOM 883 O O . ILE A 1 110 ? -12.570 12.040 -23.768 1.00 89.75 110 ILE A O 1
ATOM 887 N N . PHE A 1 111 ? -12.776 14.137 -24.548 1.00 90.88 111 PHE A N 1
ATOM 888 C CA . PHE A 1 111 ? -13.584 13.816 -25.733 1.00 90.88 111 PHE A CA 1
ATOM 889 C C . PHE A 1 111 ? -12.764 13.651 -27.026 1.00 90.88 111 PHE A C 1
ATOM 891 O O . PHE A 1 111 ? -13.341 13.427 -28.086 1.00 90.88 111 PHE A O 1
ATOM 898 N N . SER A 1 112 ? -11.435 13.783 -26.971 1.00 94.62 112 SER A N 1
ATOM 899 C CA . SER A 1 112 ? -10.564 13.598 -28.137 1.00 94.62 112 SER A CA 1
ATOM 900 C C . SER A 1 112 ? -10.098 12.145 -28.263 1.00 94.62 112 SER A C 1
ATOM 902 O O . SER A 1 112 ? -9.677 11.526 -27.283 1.00 94.62 112 SER A O 1
ATOM 904 N N . ASN A 1 113 ? -10.107 11.611 -29.487 1.00 93.06 113 ASN A N 1
ATOM 905 C CA . ASN A 1 113 ? -9.621 10.252 -29.757 1.00 93.06 113 ASN A CA 1
ATOM 906 C C . ASN A 1 113 ? -8.142 10.100 -29.364 1.00 93.06 113 ASN A C 1
ATOM 908 O O . ASN A 1 113 ? -7.774 9.117 -28.731 1.00 93.06 113 ASN A O 1
ATOM 912 N N . SER A 1 114 ? -7.319 11.122 -29.625 1.00 92.44 114 SER A N 1
ATOM 913 C CA . SER A 1 114 ? -5.897 11.135 -29.262 1.00 92.44 114 SER A CA 1
ATOM 914 C C . SER A 1 114 ? -5.659 11.032 -27.751 1.00 92.44 114 SER A C 1
ATOM 916 O O . SER A 1 114 ? -4.696 10.397 -27.328 1.00 92.44 114 SER A O 1
ATOM 918 N N . PHE A 1 115 ? -6.535 11.605 -26.915 1.00 91.94 115 PHE A N 1
ATOM 919 C CA . PHE A 1 115 ? -6.481 11.394 -25.465 1.00 91.94 115 PHE A CA 1
ATOM 920 C C . PHE A 1 115 ? -6.807 9.944 -25.104 1.00 91.94 115 PHE A C 1
ATOM 922 O O . PHE A 1 115 ? -6.102 9.346 -24.294 1.00 91.94 115 PHE A O 1
ATOM 929 N N . PHE A 1 116 ? -7.839 9.358 -25.717 1.00 89.81 116 PHE A N 1
ATOM 930 C CA . PHE A 1 116 ? -8.213 7.968 -25.459 1.00 89.81 116 PHE A CA 1
ATOM 931 C C . PHE A 1 116 ? -7.092 6.990 -25.848 1.00 89.81 116 PHE A C 1
ATOM 933 O O . PHE A 1 116 ? -6.704 6.145 -25.039 1.00 89.81 116 PHE A O 1
ATOM 940 N N . GLU A 1 117 ? -6.504 7.168 -27.031 1.00 89.94 117 GLU A N 1
ATOM 941 C CA . GLU A 1 117 ? -5.363 6.386 -27.513 1.00 89.94 117 GLU A CA 1
ATOM 942 C C . GLU A 1 117 ? -4.149 6.515 -26.574 1.00 89.94 117 GLU A C 1
ATOM 944 O O . GLU A 1 117 ? -3.588 5.516 -26.123 1.00 89.94 117 GLU A O 1
ATOM 949 N N . MET A 1 118 ? -3.782 7.745 -26.199 1.00 88.56 118 MET A N 1
ATOM 950 C CA . MET A 1 118 ? -2.601 8.035 -25.377 1.00 88.56 118 MET A CA 1
ATOM 951 C C . MET A 1 118 ? -2.744 7.623 -23.899 1.00 88.56 118 MET A C 1
ATOM 953 O O . MET A 1 118 ? -1.749 7.245 -23.272 1.00 88.56 118 MET A O 1
ATOM 957 N N . VAL A 1 119 ? -3.953 7.703 -23.327 1.00 88.06 119 VAL A N 1
ATOM 958 C CA . VAL A 1 119 ? -4.205 7.500 -21.885 1.00 88.06 119 VAL A CA 1
ATOM 959 C C . VAL A 1 119 ? -4.795 6.127 -21.565 1.00 88.06 119 VAL A C 1
ATOM 961 O O . VAL A 1 119 ? -4.482 5.583 -20.506 1.00 88.06 119 VAL A O 1
ATOM 964 N N . PHE A 1 120 ? -5.597 5.532 -22.454 1.00 86.25 120 PHE A N 1
ATOM 965 C CA . PHE A 1 120 ? -6.274 4.244 -22.219 1.00 86.25 120 PHE A CA 1
ATOM 966 C C . PHE A 1 120 ? -5.871 3.123 -23.189 1.00 86.25 120 PHE A C 1
ATOM 968 O O . PHE A 1 120 ? -6.088 1.960 -22.865 1.00 86.25 120 PHE A O 1
ATOM 975 N N . GLN A 1 121 ? -5.260 3.426 -24.341 1.00 85.56 121 GLN A N 1
ATOM 976 C CA . GLN A 1 121 ? -4.746 2.409 -25.280 1.00 85.56 121 GLN A CA 1
ATOM 977 C C . GLN A 1 121 ? -3.221 2.464 -25.449 1.00 85.56 121 GLN A C 1
ATOM 979 O O . GLN A 1 121 ? -2.665 1.987 -26.438 1.00 85.56 121 GLN A O 1
ATOM 984 N N . ASN A 1 122 ? -2.522 3.026 -24.461 1.00 85.62 122 ASN A N 1
ATOM 985 C CA . ASN A 1 122 ? -1.067 3.090 -24.466 1.00 85.62 122 ASN A CA 1
ATOM 986 C C . ASN A 1 122 ? -0.456 1.676 -24.475 1.00 85.62 122 ASN A C 1
ATOM 988 O O . ASN A 1 122 ? -0.910 0.793 -23.743 1.00 85.62 122 ASN A O 1
ATOM 992 N N . ARG A 1 123 ? 0.623 1.492 -25.248 1.00 83.88 123 ARG A N 1
ATOM 993 C CA . ARG A 1 123 ? 1.393 0.240 -25.378 1.00 83.88 123 ARG A CA 1
ATOM 994 C C . ARG A 1 123 ? 1.724 -0.391 -24.022 1.00 83.88 123 ARG A C 1
ATOM 996 O O . ARG A 1 123 ? 1.591 -1.597 -23.858 1.00 83.88 123 ARG A O 1
ATOM 1003 N N . GLU A 1 124 ? 2.048 0.426 -23.021 1.00 84.69 124 GLU A N 1
ATOM 1004 C CA . GLU A 1 124 ? 2.384 -0.048 -21.672 1.00 84.69 124 GLU A CA 1
ATOM 1005 C C . GLU A 1 124 ? 1.219 -0.721 -20.923 1.00 84.69 124 GLU A C 1
ATOM 1007 O O . GLU A 1 124 ? 1.455 -1.525 -20.026 1.00 84.69 124 GLU A O 1
ATOM 1012 N N . GLN A 1 125 ? -0.039 -0.441 -21.286 1.00 83.69 125 GLN A N 1
ATOM 1013 C CA . GLN A 1 125 ? -1.205 -1.111 -20.691 1.00 83.69 125 GLN A CA 1
ATOM 1014 C C . GLN A 1 125 ? -1.457 -2.488 -21.321 1.00 83.69 125 GLN A C 1
ATOM 1016 O O . GLN A 1 125 ? -1.968 -3.380 -20.645 1.00 83.69 125 GLN A O 1
ATOM 1021 N N . VAL A 1 126 ? -1.039 -2.696 -22.575 1.00 85.56 126 VAL A N 1
ATOM 1022 C CA . VAL A 1 126 ? -1.120 -4.001 -23.257 1.00 85.56 126 VAL A CA 1
ATOM 1023 C C . VAL A 1 126 ? -0.190 -5.024 -22.593 1.00 85.56 126 VAL A C 1
ATOM 1025 O O . VAL A 1 126 ? -0.554 -6.194 -22.481 1.00 85.56 126 VAL A O 1
ATOM 1028 N N . LYS A 1 127 ? 0.943 -4.577 -22.031 1.00 88.19 127 LYS A N 1
ATOM 1029 C CA . LYS A 1 127 ? 1.906 -5.433 -21.312 1.00 88.19 127 LYS A CA 1
ATOM 1030 C C . LYS A 1 127 ? 1.311 -6.218 -20.142 1.00 88.19 127 LYS A C 1
ATOM 1032 O O . LYS A 1 127 ? 1.788 -7.302 -19.815 1.00 88.19 127 LYS A O 1
ATOM 1037 N N . LEU A 1 128 ? 0.216 -5.731 -19.547 1.00 87.25 128 LEU A N 1
ATOM 1038 C CA . LEU A 1 128 ? -0.544 -6.450 -18.511 1.00 87.25 128 LEU A CA 1
ATOM 1039 C C . LEU A 1 128 ? -1.064 -7.824 -18.983 1.00 87.25 128 LEU A C 1
ATOM 1041 O O . LEU A 1 128 ? -1.407 -8.662 -18.147 1.00 87.25 128 LEU A O 1
ATOM 1045 N N . PHE A 1 129 ? -1.109 -8.053 -20.299 1.00 89.31 129 PHE A N 1
ATOM 1046 C CA . PHE A 1 129 ? -1.586 -9.274 -20.944 1.00 89.31 129 PHE A CA 1
ATOM 1047 C C . PHE A 1 129 ? -0.477 -10.081 -21.650 1.00 89.31 129 PHE A C 1
ATOM 1049 O O . PHE A 1 129 ? -0.755 -11.177 -22.128 1.00 89.31 129 PHE A O 1
ATOM 1056 N N . GLU A 1 130 ? 0.771 -9.600 -21.697 1.00 88.19 130 GLU A N 1
ATOM 1057 C CA . GLU A 1 130 ? 1.893 -10.342 -22.307 1.00 88.19 130 GLU A CA 1
ATOM 1058 C C . GLU A 1 130 ? 2.229 -11.607 -21.500 1.00 88.19 130 GLU A C 1
ATOM 1060 O O . GLU A 1 130 ? 2.384 -12.699 -22.048 1.00 88.19 130 GLU A O 1
ATOM 1065 N N . SER A 1 131 ? 2.271 -11.475 -20.173 1.00 91.12 131 SER A N 1
ATOM 1066 C CA . SER A 1 131 ? 2.598 -12.568 -19.256 1.00 91.12 131 SER A CA 1
ATOM 1067 C C . SER A 1 131 ? 1.416 -13.528 -19.091 1.00 91.12 131 SER A C 1
ATOM 1069 O O . SER A 1 131 ? 0.485 -13.276 -18.314 1.00 91.12 131 SER A O 1
ATOM 1071 N N . SER A 1 132 ? 1.424 -14.631 -19.843 1.00 94.12 132 SER A N 1
ATOM 1072 C CA . SER A 1 132 ? 0.333 -15.609 -19.856 1.00 94.12 132 SER A CA 1
ATOM 1073 C C . SER A 1 132 ? 0.805 -17.058 -19.997 1.00 94.12 132 SER A C 1
ATOM 1075 O O . SER A 1 132 ? 1.868 -17.338 -20.545 1.00 94.12 132 SER A O 1
ATOM 1077 N N . LEU A 1 133 ? -0.008 -17.988 -19.490 1.00 93.94 133 LEU A N 1
ATOM 1078 C CA . LEU A 1 133 ? 0.153 -19.428 -19.696 1.00 93.94 133 LEU A CA 1
ATOM 1079 C C . LEU A 1 133 ? -0.924 -19.927 -20.662 1.00 93.94 133 LEU A C 1
ATOM 1081 O O . LEU A 1 133 ? -2.110 -19.686 -20.438 1.00 93.94 133 LEU A O 1
ATOM 1085 N N . LEU A 1 134 ? -0.528 -20.645 -21.713 1.00 95.62 134 LEU A N 1
ATOM 1086 C CA . LEU A 1 134 ? -1.465 -21.281 -22.640 1.00 95.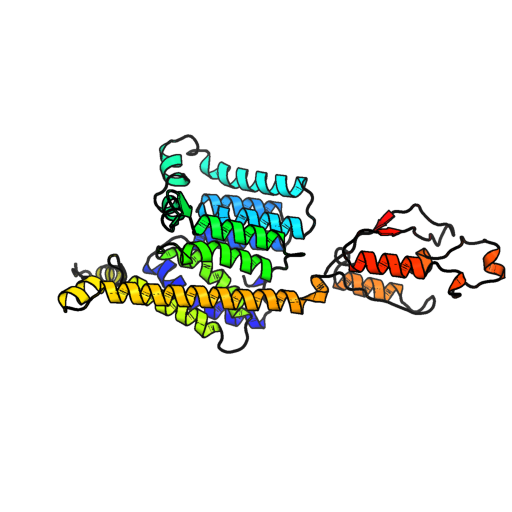62 134 LEU A CA 1
ATOM 1087 C C . LEU A 1 134 ? -1.986 -22.591 -22.039 1.00 95.62 134 LEU A C 1
ATOM 1089 O O . LEU A 1 134 ? -1.214 -23.510 -21.769 1.00 95.62 134 LEU A O 1
ATOM 1093 N N . ILE A 1 135 ? -3.301 -22.679 -21.832 1.00 94.62 135 ILE A N 1
ATOM 1094 C CA . ILE A 1 135 ? -3.978 -23.866 -21.297 1.00 94.62 135 ILE A CA 1
ATOM 1095 C C . ILE A 1 135 ? -5.026 -24.311 -22.320 1.00 94.62 135 ILE A C 1
ATOM 1097 O O . ILE A 1 135 ? -6.110 -23.731 -22.432 1.00 94.62 135 ILE A O 1
ATOM 1101 N N . GLY A 1 136 ? -4.681 -25.330 -23.112 1.00 90.62 136 GLY A N 1
ATOM 1102 C CA . GLY A 1 136 ? -5.477 -25.746 -24.268 1.00 90.62 136 GLY A CA 1
ATOM 1103 C C . GLY A 1 136 ? -5.500 -24.649 -25.335 1.00 90.62 136 GLY A C 1
ATOM 1104 O O . GLY A 1 136 ? -4.509 -24.450 -26.028 1.00 90.62 136 GLY A O 1
ATOM 1105 N N . GLY A 1 137 ? -6.626 -23.938 -25.446 1.00 92.62 137 GLY A N 1
ATOM 1106 C CA . GLY A 1 137 ? -6.813 -22.800 -26.357 1.00 92.62 137 GLY A CA 1
ATOM 1107 C C . GLY A 1 137 ? -7.021 -21.446 -25.666 1.00 92.62 137 GLY A C 1
ATOM 1108 O O . GLY A 1 137 ? -7.367 -20.481 -26.340 1.00 92.62 137 GLY A O 1
ATOM 1109 N N . TYR A 1 138 ? -6.857 -21.361 -24.340 1.00 93.81 138 TYR A N 1
ATOM 1110 C CA . TYR A 1 138 ? -7.083 -20.132 -23.570 1.00 93.81 138 TYR A CA 1
ATOM 1111 C C . TYR A 1 138 ? -5.786 -19.596 -22.954 1.00 93.81 138 TYR A C 1
ATOM 1113 O O . TYR A 1 138 ? -5.006 -20.355 -22.375 1.00 93.81 138 TYR A O 1
ATOM 1121 N N . SER A 1 139 ? -5.594 -18.276 -23.015 1.00 95.38 139 SER A N 1
ATOM 1122 C CA . SER A 1 139 ? -4.495 -17.577 -22.339 1.00 95.38 139 SER A CA 1
ATOM 1123 C C . SER A 1 139 ? -4.871 -17.235 -20.897 1.00 95.38 139 SER A C 1
ATOM 1125 O O . SER A 1 139 ? -5.752 -16.413 -20.643 1.00 95.38 139 SER A O 1
ATOM 1127 N N . PHE A 1 140 ? -4.185 -17.842 -19.932 1.00 94.56 140 PHE A N 1
ATOM 1128 C CA . PHE A 1 140 ? -4.306 -17.511 -18.516 1.00 94.56 140 PHE A CA 1
ATOM 1129 C C . PHE A 1 140 ? -3.333 -16.378 -18.158 1.00 94.56 140 PHE A C 1
ATOM 1131 O O . PHE A 1 140 ? -2.138 -16.610 -17.978 1.00 94.56 140 PHE A O 1
ATOM 1138 N N . TYR A 1 141 ? -3.838 -15.145 -18.079 1.00 95.75 141 TYR A N 1
ATOM 1139 C CA . TYR A 1 141 ? -3.032 -13.948 -17.804 1.00 95.75 141 TYR A CA 1
ATOM 1140 C C . TYR A 1 141 ? -2.593 -13.864 -16.335 1.00 95.75 141 TYR A C 1
ATOM 1142 O O . TYR A 1 141 ? -3.423 -13.758 -15.427 1.00 95.75 141 TYR A O 1
ATOM 1150 N N . LEU A 1 142 ? -1.278 -13.855 -16.098 1.00 95.50 142 LEU A N 1
ATOM 1151 C CA . LEU A 1 142 ? -0.691 -13.960 -14.760 1.00 95.50 142 LEU A CA 1
ATOM 1152 C C . LEU A 1 142 ? -0.902 -12.698 -13.913 1.00 95.50 142 LEU A C 1
ATOM 1154 O O . LEU A 1 142 ? -1.281 -12.808 -12.746 1.00 95.50 142 LEU A O 1
ATOM 1158 N N . VAL A 1 143 ? -0.729 -11.503 -14.490 1.00 95.12 143 VAL A N 1
ATOM 1159 C CA . VAL A 1 143 ? -0.882 -10.227 -13.763 1.00 95.12 143 VAL A CA 1
ATOM 1160 C C . VAL A 1 143 ? -2.325 -10.001 -13.279 1.00 95.12 143 VAL A C 1
ATOM 1162 O O . VAL A 1 143 ? -2.501 -9.800 -12.072 1.00 95.12 143 VAL A O 1
ATOM 1165 N N . PRO A 1 144 ? -3.374 -10.096 -14.127 1.00 95.25 144 PRO A N 1
ATOM 1166 C CA . PRO A 1 144 ? -4.760 -9.994 -13.669 1.00 95.25 144 PRO A CA 1
ATOM 1167 C C . PRO A 1 144 ? -5.124 -11.066 -12.635 1.00 95.25 144 PRO A C 1
ATOM 1169 O O . PRO A 1 144 ? -5.736 -10.742 -11.616 1.00 95.25 144 PRO A O 1
ATOM 1172 N N . ALA A 1 145 ? -4.713 -12.323 -12.846 1.00 96.44 145 ALA A N 1
ATOM 1173 C CA . ALA A 1 145 ? -5.007 -13.416 -11.921 1.00 96.44 145 ALA A CA 1
ATOM 1174 C C . ALA A 1 145 ? -4.372 -13.189 -10.538 1.00 96.44 145 ALA A C 1
ATOM 1176 O O . ALA A 1 145 ? -5.062 -13.266 -9.518 1.00 96.44 145 ALA A O 1
ATOM 1177 N N . ALA A 1 146 ? -3.083 -12.842 -10.488 1.00 96.50 146 ALA A N 1
ATOM 1178 C CA . ALA A 1 146 ? -2.379 -12.541 -9.244 1.00 96.50 146 ALA A CA 1
ATOM 1179 C C . ALA A 1 146 ? -2.978 -11.320 -8.523 1.00 96.50 146 ALA A C 1
ATOM 1181 O O . ALA A 1 146 ? -3.147 -11.346 -7.302 1.00 96.50 146 ALA A O 1
ATOM 1182 N N . TYR A 1 147 ? -3.362 -10.274 -9.263 1.00 96.31 147 TYR A N 1
ATOM 1183 C CA . TYR A 1 147 ? -4.005 -9.085 -8.699 1.00 96.31 147 TYR A CA 1
ATOM 1184 C C . TYR A 1 147 ? -5.393 -9.403 -8.108 1.00 96.31 147 TYR A C 1
ATOM 1186 O O . TYR A 1 147 ? -5.703 -8.983 -6.991 1.00 96.31 147 TYR A O 1
ATOM 1194 N N . ILE A 1 148 ? -6.208 -10.214 -8.791 1.00 96.25 148 ILE A N 1
ATOM 1195 C CA . ILE A 1 148 ? -7.507 -10.685 -8.281 1.00 96.25 148 ILE A CA 1
ATOM 1196 C C . ILE A 1 148 ? -7.330 -11.549 -7.019 1.00 96.25 148 ILE A C 1
ATOM 1198 O O . ILE A 1 148 ? -8.035 -11.345 -6.028 1.00 96.25 148 ILE A O 1
ATOM 1202 N N . LEU A 1 149 ? -6.358 -12.468 -7.001 1.00 96.44 149 LEU A N 1
ATOM 1203 C CA . LEU A 1 149 ? -6.031 -13.264 -5.810 1.00 96.44 149 LEU A CA 1
ATOM 1204 C C . LEU A 1 149 ? -5.579 -12.381 -4.636 1.00 96.44 149 LEU A C 1
ATOM 1206 O O . LEU A 1 149 ? -5.978 -12.619 -3.492 1.00 96.44 149 LEU A O 1
ATOM 1210 N N . LEU A 1 150 ? -4.810 -11.322 -4.909 1.00 95.62 150 LEU A N 1
ATOM 1211 C CA . LEU A 1 150 ? -4.416 -10.329 -3.913 1.00 95.62 150 LEU A CA 1
ATOM 1212 C C . LEU A 1 150 ? -5.638 -9.572 -3.355 1.00 95.62 150 LEU A C 1
ATOM 1214 O O . LEU A 1 150 ? -5.731 -9.387 -2.140 1.00 95.62 150 LEU A O 1
ATOM 1218 N N . LEU A 1 151 ? -6.620 -9.204 -4.187 1.00 95.31 151 LEU A N 1
ATOM 1219 C CA . LEU A 1 151 ? -7.879 -8.601 -3.723 1.00 95.31 151 LEU A CA 1
ATOM 1220 C C . LEU A 1 151 ? -8.693 -9.553 -2.837 1.00 95.31 151 LEU A C 1
ATOM 1222 O O . LEU A 1 151 ? -9.109 -9.155 -1.746 1.00 95.31 151 LEU A O 1
ATOM 1226 N N . PHE A 1 152 ? -8.871 -10.815 -3.243 1.00 94.94 152 PHE A N 1
ATOM 1227 C CA . PHE A 1 152 ? -9.540 -11.827 -2.415 1.00 94.94 152 PHE A CA 1
ATOM 1228 C C . PHE A 1 152 ? -8.828 -12.025 -1.073 1.00 94.94 152 PHE A C 1
ATOM 1230 O O . PHE A 1 152 ? -9.474 -12.074 -0.019 1.00 94.94 152 PHE A O 1
ATOM 1237 N N . LYS A 1 153 ? -7.489 -12.061 -1.078 1.00 91.38 153 LYS A N 1
ATOM 1238 C CA . LYS A 1 153 ? -6.708 -12.128 0.159 1.00 91.38 153 LYS A CA 1
ATOM 1239 C C . LYS A 1 153 ? -6.931 -10.890 1.027 1.00 91.38 153 LYS A C 1
ATOM 1241 O O . LYS A 1 153 ? -7.102 -11.040 2.236 1.00 91.38 153 LYS A O 1
ATOM 1246 N N . GLY A 1 154 ? -7.001 -9.702 0.428 1.00 89.88 154 GLY A N 1
ATOM 1247 C CA . GLY A 1 154 ? -7.333 -8.455 1.113 1.00 89.88 154 GLY A CA 1
ATOM 1248 C C . GLY A 1 154 ? -8.705 -8.498 1.795 1.00 89.88 154 GLY A C 1
ATOM 1249 O O . GLY A 1 154 ? -8.796 -8.217 2.987 1.00 89.88 154 GLY A O 1
ATOM 1250 N N . ILE A 1 155 ? -9.752 -8.937 1.086 1.00 90.06 155 ILE A N 1
ATOM 1251 C CA . ILE A 1 155 ? -11.117 -9.099 1.630 1.00 90.06 155 ILE A CA 1
ATOM 1252 C C . ILE A 1 155 ? -11.134 -10.037 2.850 1.00 90.06 155 ILE A C 1
ATOM 1254 O O . ILE A 1 155 ? -11.868 -9.795 3.809 1.00 90.06 155 ILE A O 1
ATOM 1258 N N . SER A 1 156 ? -10.306 -11.088 2.851 1.00 84.38 156 SER A N 1
ATOM 1259 C CA . SER A 1 156 ? -10.246 -12.057 3.957 1.00 84.38 156 SER A CA 1
ATOM 1260 C C . SER A 1 156 ? -9.662 -11.503 5.271 1.00 84.38 156 SER A C 1
ATOM 1262 O O . SER A 1 156 ? -9.860 -12.104 6.332 1.00 84.38 156 SER A O 1
ATOM 1264 N N . ILE A 1 157 ? -8.942 -10.373 5.236 1.00 79.25 157 ILE A N 1
ATOM 1265 C CA . ILE A 1 157 ? -8.215 -9.850 6.399 1.00 79.25 157 ILE A CA 1
ATOM 1266 C C . ILE A 1 157 ? -9.113 -8.962 7.262 1.00 79.25 157 ILE A C 1
ATOM 1268 O O . ILE A 1 157 ? -9.531 -7.864 6.891 1.00 79.25 157 ILE A O 1
ATOM 1272 N N . LYS A 1 158 ? -9.357 -9.428 8.488 1.00 68.31 158 LYS A N 1
ATOM 1273 C CA . LYS A 1 158 ? -10.140 -8.711 9.497 1.00 68.31 158 LYS A CA 1
ATOM 1274 C C . LYS A 1 158 ? -9.303 -7.601 10.140 1.00 68.31 158 LYS A C 1
ATOM 1276 O O . LYS A 1 158 ? -8.581 -7.836 11.098 1.00 68.31 158 LYS A O 1
ATOM 1281 N N . GLY A 1 159 ? -9.457 -6.382 9.627 1.00 68.00 159 GLY A N 1
ATOM 1282 C CA . GLY A 1 159 ? -8.899 -5.161 10.213 1.00 68.00 159 GLY A CA 1
ATOM 1283 C C . GLY A 1 159 ? -7.514 -4.807 9.675 1.00 68.00 159 GLY A C 1
ATOM 1284 O O . GLY A 1 159 ? -6.494 -5.172 10.254 1.00 68.00 159 GLY A O 1
ATOM 1285 N N . PHE A 1 160 ? -7.466 -4.017 8.599 1.00 80.50 160 PHE A N 1
ATOM 1286 C CA . PHE A 1 160 ? -6.201 -3.495 8.085 1.00 80.50 160 PHE A CA 1
ATOM 1287 C C . PHE A 1 160 ? -5.596 -2.500 9.085 1.00 80.50 160 PHE A C 1
ATOM 1289 O O . PHE A 1 160 ? -6.171 -1.442 9.368 1.00 80.50 160 PHE A O 1
ATOM 1296 N N . ASN A 1 161 ? -4.410 -2.805 9.610 1.00 83.31 161 ASN A N 1
ATOM 1297 C CA . ASN A 1 161 ? -3.533 -1.780 10.174 1.00 83.31 161 ASN A CA 1
ATOM 1298 C C . ASN A 1 161 ? -2.776 -1.067 9.029 1.00 83.31 161 ASN A C 1
ATOM 1300 O O . ASN A 1 161 ? -2.893 -1.448 7.861 1.00 83.31 161 ASN A O 1
ATOM 1304 N N . ARG A 1 162 ? -2.036 0.003 9.351 1.00 87.19 162 ARG A N 1
ATOM 1305 C CA . ARG A 1 162 ? -1.288 0.784 8.348 1.00 87.19 162 ARG A CA 1
ATOM 1306 C C . ARG A 1 162 ? -0.295 -0.094 7.582 1.00 87.19 162 ARG A C 1
ATOM 1308 O O . ARG A 1 162 ? -0.228 -0.003 6.364 1.00 87.19 162 ARG A O 1
ATOM 1315 N N . ASP A 1 163 ? 0.426 -0.949 8.298 1.00 89.88 163 ASP A N 1
ATOM 1316 C CA . ASP A 1 163 ? 1.486 -1.799 7.758 1.00 89.88 163 ASP A CA 1
ATOM 1317 C C . ASP A 1 163 ? 0.936 -2.814 6.760 1.00 89.88 163 ASP A C 1
ATOM 1319 O O . ASP A 1 163 ? 1.364 -2.823 5.614 1.00 89.88 163 ASP A O 1
ATOM 1323 N N . VAL A 1 164 ? -0.068 -3.604 7.148 1.00 90.44 164 VAL A N 1
ATOM 1324 C CA . VAL A 1 164 ? -0.734 -4.561 6.255 1.00 90.44 164 VAL A CA 1
ATOM 1325 C C . VAL A 1 164 ? -1.240 -3.850 5.005 1.00 90.44 164 VAL A C 1
ATOM 1327 O O . VAL A 1 164 ? -0.969 -4.302 3.902 1.00 90.44 164 VAL A O 1
ATOM 1330 N N . PHE A 1 165 ? -1.907 -2.704 5.141 1.00 92.69 165 PHE A N 1
ATOM 1331 C CA . PHE A 1 165 ? -2.379 -1.955 3.977 1.00 92.69 165 PHE A CA 1
ATOM 1332 C C . PHE A 1 165 ? -1.236 -1.490 3.058 1.00 92.69 165 PHE A C 1
ATOM 1334 O O . PHE A 1 165 ? -1.312 -1.713 1.854 1.00 92.69 165 PHE A O 1
ATOM 1341 N N . VAL A 1 166 ? -0.148 -0.935 3.602 1.00 94.31 166 VAL A N 1
ATOM 1342 C CA . VAL A 1 166 ? 1.029 -0.537 2.808 1.00 94.31 166 VAL A CA 1
ATOM 1343 C C . VAL A 1 166 ? 1.720 -1.745 2.151 1.00 94.31 166 VAL A C 1
ATOM 1345 O O . VAL A 1 166 ? 2.193 -1.630 1.025 1.00 94.31 166 VAL A O 1
ATOM 1348 N N . MET A 1 167 ? 1.715 -2.918 2.791 1.00 94.75 167 MET A N 1
ATOM 1349 C CA . MET A 1 167 ? 2.161 -4.185 2.194 1.00 94.75 167 MET A CA 1
ATOM 1350 C C . MET A 1 167 ? 1.295 -4.585 0.987 1.00 94.75 167 MET A C 1
ATOM 1352 O O . MET A 1 167 ? 1.842 -4.983 -0.035 1.00 94.75 167 MET A O 1
ATOM 1356 N N . PHE A 1 168 ? -0.033 -4.442 1.060 1.00 95.06 168 PHE A N 1
ATOM 1357 C CA . PHE A 1 168 ? -0.908 -4.702 -0.093 1.00 95.06 168 PHE A CA 1
ATOM 1358 C C . PHE A 1 168 ? -0.631 -3.751 -1.266 1.00 95.06 168 PHE A C 1
ATOM 1360 O O . PHE A 1 168 ? -0.639 -4.201 -2.408 1.00 95.06 168 PHE A O 1
ATOM 1367 N N . LEU A 1 169 ? -0.313 -2.477 -0.998 1.00 96.38 169 LEU A N 1
ATOM 1368 C CA . LEU A 1 169 ? 0.104 -1.535 -2.048 1.00 96.38 169 LEU A CA 1
ATOM 1369 C C . LEU A 1 169 ? 1.469 -1.899 -2.650 1.00 96.38 169 LEU A C 1
ATOM 1371 O O . LEU A 1 169 ? 1.654 -1.826 -3.863 1.00 96.38 169 LEU A O 1
ATOM 1375 N N . ALA A 1 170 ? 2.418 -2.343 -1.822 1.00 96.88 170 ALA A N 1
ATOM 1376 C CA . ALA A 1 170 ? 3.694 -2.857 -2.311 1.00 96.88 170 ALA A CA 1
ATOM 1377 C C . ALA A 1 170 ? 3.474 -4.062 -3.243 1.00 96.88 170 ALA A C 1
ATOM 1379 O O . ALA A 1 170 ? 4.022 -4.097 -4.339 1.00 96.88 170 ALA A O 1
ATOM 1380 N N . PHE A 1 171 ? 2.615 -5.014 -2.866 1.00 96.44 171 PHE A N 1
ATOM 1381 C CA . PHE A 1 171 ? 2.302 -6.163 -3.720 1.00 96.44 171 PHE A CA 1
ATOM 1382 C C . PHE A 1 171 ? 1.531 -5.786 -4.988 1.00 96.44 171 PHE A C 1
ATOM 1384 O O . PHE A 1 171 ? 1.784 -6.397 -6.021 1.00 96.44 171 PHE A O 1
ATOM 1391 N N . SER A 1 172 ? 0.655 -4.772 -4.971 1.00 95.88 172 SER A N 1
ATOM 1392 C CA . SER A 1 172 ? -0.059 -4.364 -6.189 1.00 95.88 172 SER A CA 1
ATOM 1393 C C . SER A 1 172 ? 0.881 -3.866 -7.288 1.00 95.88 172 SER A C 1
ATOM 1395 O O . SER A 1 172 ? 0.659 -4.188 -8.450 1.00 95.88 172 SER A O 1
ATOM 1397 N N . PHE A 1 173 ? 1.951 -3.144 -6.934 1.00 96.25 173 PHE A N 1
ATOM 1398 C CA . PHE A 1 173 ? 2.998 -2.758 -7.891 1.00 96.25 173 PHE A CA 1
ATOM 1399 C C . PHE A 1 173 ? 4.018 -3.882 -8.129 1.00 96.25 173 PHE A C 1
ATOM 1401 O O . PHE A 1 173 ? 4.480 -4.069 -9.251 1.00 96.25 173 PHE A O 1
ATOM 1408 N N . GLY A 1 174 ? 4.332 -4.669 -7.096 1.00 96.19 174 GLY A N 1
ATOM 1409 C CA . GLY A 1 174 ? 5.245 -5.809 -7.181 1.00 96.19 174 GLY A CA 1
ATOM 1410 C C . GLY A 1 174 ? 4.786 -6.891 -8.161 1.00 96.19 174 GLY A C 1
ATOM 1411 O O . GLY A 1 174 ? 5.618 -7.425 -8.877 1.00 96.19 174 GLY A O 1
ATOM 1412 N N . ILE A 1 175 ? 3.479 -7.166 -8.261 1.00 95.56 175 ILE A N 1
ATOM 1413 C CA . ILE A 1 175 ? 2.919 -8.118 -9.241 1.00 95.56 175 ILE A CA 1
ATOM 1414 C C . ILE A 1 175 ? 3.235 -7.692 -10.683 1.00 95.56 175 ILE A C 1
ATOM 1416 O O . ILE A 1 175 ? 3.581 -8.539 -11.500 1.00 95.56 175 ILE A O 1
ATOM 1420 N N . ILE A 1 176 ? 3.156 -6.392 -10.990 1.00 93.94 176 ILE A N 1
ATOM 1421 C CA . ILE A 1 176 ? 3.481 -5.856 -12.322 1.00 93.94 176 ILE A CA 1
ATOM 1422 C C . ILE A 1 176 ? 4.965 -6.093 -12.619 1.00 93.94 176 ILE A C 1
ATOM 1424 O O . ILE A 1 176 ? 5.306 -6.681 -13.638 1.00 93.94 176 ILE A O 1
ATOM 1428 N N . LEU A 1 177 ? 5.834 -5.683 -11.688 1.00 94.94 177 LEU A N 1
ATOM 1429 C CA . LEU A 1 177 ? 7.291 -5.799 -11.808 1.00 94.94 177 LEU A CA 1
ATOM 1430 C C . LEU A 1 177 ? 7.786 -7.253 -11.880 1.00 94.94 177 LEU A C 1
ATOM 1432 O O . LEU A 1 177 ? 8.851 -7.491 -12.439 1.00 94.94 177 LEU A O 1
ATOM 1436 N N . LEU A 1 178 ? 7.040 -8.203 -11.306 1.00 94.75 178 LEU A N 1
ATOM 1437 C CA . LEU A 1 178 ? 7.408 -9.620 -11.249 1.00 94.75 178 LEU A CA 1
ATOM 1438 C C . LEU A 1 178 ? 7.146 -10.343 -12.573 1.00 94.75 178 LEU A C 1
ATOM 1440 O O . LEU A 1 178 ? 7.948 -11.165 -13.006 1.00 94.75 178 LEU A O 1
ATOM 1444 N N . PHE A 1 179 ? 6.018 -10.038 -13.214 1.00 92.88 179 PHE A N 1
ATOM 1445 C CA . PHE A 1 179 ? 5.544 -10.769 -14.389 1.00 92.88 179 PHE A CA 1
ATOM 1446 C C . PHE A 1 179 ? 5.783 -10.049 -15.723 1.00 92.88 179 PHE A C 1
ATOM 1448 O O . PHE A 1 179 ? 5.621 -10.682 -16.764 1.00 92.88 179 PHE A O 1
ATOM 1455 N N . ILE A 1 180 ? 6.157 -8.765 -15.713 1.00 91.94 180 ILE A N 1
ATOM 1456 C CA . ILE A 1 180 ? 6.397 -7.955 -16.917 1.00 91.94 180 ILE A CA 1
ATOM 1457 C C . ILE A 1 180 ? 7.839 -7.426 -16.895 1.00 91.94 180 ILE A C 1
ATOM 1459 O O . ILE A 1 180 ? 8.252 -6.891 -15.862 1.00 91.94 180 ILE A O 1
ATOM 1463 N N . PRO A 1 181 ? 8.593 -7.498 -18.012 1.00 89.75 181 PRO A N 1
ATOM 1464 C CA . PRO A 1 181 ? 9.872 -6.808 -18.162 1.00 89.75 181 PRO A CA 1
ATOM 1465 C C . PRO A 1 181 ? 9.715 -5.301 -17.879 1.00 89.75 181 PRO A C 1
ATOM 1467 O O . PRO A 1 181 ? 9.009 -4.601 -18.613 1.00 89.75 181 PRO A O 1
ATOM 1470 N N . PRO A 1 182 ? 10.314 -4.778 -16.797 1.00 89.38 182 PRO A N 1
ATOM 1471 C CA . PRO A 1 182 ? 10.011 -3.437 -16.320 1.00 89.38 182 PRO A CA 1
ATOM 1472 C C . PRO A 1 182 ? 10.729 -2.377 -17.157 1.00 89.38 182 PRO A C 1
ATOM 1474 O O . PRO A 1 182 ? 11.880 -2.564 -17.551 1.00 89.38 182 PRO A O 1
ATOM 1477 N N . MET A 1 183 ? 10.093 -1.219 -17.357 1.00 89.25 183 MET A N 1
ATOM 1478 C CA . MET A 1 183 ? 10.827 -0.004 -17.729 1.00 89.25 183 MET A CA 1
ATOM 1479 C C . MET A 1 183 ? 11.565 0.561 -16.510 1.00 89.25 183 MET A C 1
ATOM 1481 O O . MET A 1 183 ? 11.140 0.354 -15.371 1.00 89.25 183 MET A O 1
ATOM 1485 N N . GLN A 1 184 ? 12.620 1.340 -16.758 1.00 89.44 184 GLN A N 1
ATOM 1486 C CA . GLN A 1 184 ? 13.509 1.935 -15.756 1.00 89.44 184 GLN A CA 1
ATOM 1487 C C . GLN A 1 184 ? 12.732 2.511 -14.551 1.00 89.44 184 GLN A C 1
ATOM 1489 O O . GLN A 1 184 ? 12.856 2.042 -13.419 1.00 89.44 184 GLN A O 1
ATOM 1494 N N . GLY A 1 185 ? 11.847 3.487 -14.781 1.00 91.12 185 GLY A N 1
ATOM 1495 C CA . GLY A 1 185 ? 11.135 4.167 -13.696 1.00 91.12 185 GLY A CA 1
ATOM 1496 C C . GLY A 1 185 ? 10.064 3.356 -12.963 1.00 91.12 185 GLY A C 1
ATOM 1497 O O . GLY A 1 185 ? 9.588 3.822 -11.931 1.00 91.12 185 GLY A O 1
ATOM 1498 N N . TRP A 1 186 ? 9.694 2.145 -13.397 1.00 93.69 186 TRP A N 1
ATOM 1499 C CA . TRP A 1 186 ? 8.634 1.374 -12.722 1.00 93.69 186 TRP A CA 1
ATOM 1500 C C . TRP A 1 186 ? 9.022 0.965 -11.289 1.00 93.69 186 TRP A C 1
ATOM 1502 O O . TRP A 1 186 ? 8.164 0.853 -10.410 1.00 93.69 186 TRP A O 1
ATOM 1512 N N . TYR A 1 187 ? 10.319 0.825 -10.992 1.00 95.69 187 TYR A N 1
ATOM 1513 C CA . TYR A 1 187 ? 10.790 0.554 -9.626 1.00 95.69 187 TYR A CA 1
ATOM 1514 C C . TYR A 1 187 ? 10.538 1.713 -8.645 1.00 95.69 187 TYR A C 1
ATOM 1516 O O . TYR A 1 187 ? 10.436 1.472 -7.437 1.00 95.69 187 TYR A O 1
ATOM 1524 N N . MET A 1 188 ? 10.329 2.941 -9.140 1.00 95.81 188 MET A N 1
ATOM 1525 C CA . MET A 1 188 ? 9.872 4.093 -8.346 1.00 95.81 188 MET A CA 1
ATOM 1526 C C . MET A 1 188 ? 8.533 3.814 -7.647 1.00 95.81 188 MET A C 1
ATOM 1528 O O . MET A 1 188 ? 8.269 4.366 -6.579 1.00 95.81 188 MET A O 1
ATOM 1532 N N . TRP A 1 189 ? 7.691 2.940 -8.213 1.00 95.62 189 TRP A N 1
ATOM 1533 C CA . TRP A 1 189 ? 6.382 2.603 -7.646 1.00 95.62 189 TRP A CA 1
ATOM 1534 C C . TRP A 1 189 ? 6.502 1.715 -6.413 1.00 95.62 189 TRP A C 1
ATOM 1536 O O . TRP A 1 189 ? 5.684 1.813 -5.504 1.00 95.62 189 TRP A O 1
ATOM 1546 N N . LEU A 1 190 ? 7.524 0.858 -6.367 1.00 96.69 190 LEU A N 1
ATOM 1547 C CA . LEU A 1 190 ? 7.694 -0.144 -5.319 1.00 96.69 190 LEU A CA 1
ATOM 1548 C C . LEU A 1 190 ? 8.687 0.291 -4.233 1.00 96.69 190 LEU A C 1
ATOM 1550 O O . LEU A 1 190 ? 8.404 0.140 -3.041 1.00 96.69 190 LEU A O 1
ATOM 1554 N N . ILE A 1 191 ? 9.846 0.833 -4.621 1.00 96.44 191 ILE A N 1
ATOM 1555 C CA . ILE A 1 191 ? 10.975 1.098 -3.714 1.00 96.44 191 ILE A CA 1
ATOM 1556 C C . ILE A 1 191 ? 10.596 1.952 -2.486 1.00 96.44 191 ILE A C 1
ATOM 1558 O O . ILE A 1 191 ? 10.977 1.562 -1.379 1.00 96.44 191 ILE A O 1
ATOM 1562 N N . PRO A 1 192 ? 9.797 3.035 -2.584 1.00 96.00 192 PRO A N 1
ATOM 1563 C CA . PRO A 1 192 ? 9.360 3.800 -1.412 1.00 96.00 192 PRO A CA 1
ATOM 1564 C C . PRO A 1 192 ? 8.566 2.981 -0.382 1.00 96.00 192 PRO A C 1
ATOM 1566 O O . PRO A 1 192 ? 8.668 3.236 0.822 1.00 96.00 192 PRO A O 1
ATOM 1569 N N . PHE A 1 193 ? 7.803 1.975 -0.827 1.00 96.00 193 PHE A N 1
ATOM 1570 C CA . PHE A 1 193 ? 7.113 1.045 0.067 1.00 96.00 193 PHE A CA 1
ATOM 1571 C C . PHE A 1 193 ? 8.075 0.010 0.663 1.00 96.00 193 PHE A C 1
ATOM 1573 O O . PHE A 1 193 ? 7.953 -0.295 1.848 1.00 96.00 193 PHE A O 1
ATOM 1580 N N . LEU A 1 194 ? 9.079 -0.470 -0.086 1.00 96.31 194 LEU A N 1
ATOM 1581 C CA . LEU A 1 194 ? 10.133 -1.324 0.483 1.00 96.31 194 LEU A CA 1
ATOM 1582 C C . LEU A 1 194 ? 10.889 -0.579 1.593 1.00 96.31 194 LEU A C 1
ATOM 1584 O O . LEU A 1 194 ? 11.002 -1.065 2.720 1.00 96.31 194 LEU A O 1
ATOM 1588 N N . ILE A 1 195 ? 11.341 0.643 1.297 1.00 95.81 195 ILE A N 1
ATOM 1589 C CA . ILE A 1 195 ? 12.050 1.531 2.224 1.00 95.81 195 ILE A CA 1
ATOM 1590 C C . ILE A 1 195 ? 11.224 1.780 3.493 1.00 95.81 195 ILE A C 1
ATOM 1592 O O . ILE A 1 195 ? 11.786 1.791 4.589 1.00 95.81 195 ILE A O 1
ATOM 1596 N N . TYR A 1 196 ? 9.895 1.912 3.391 1.00 94.56 196 TYR A N 1
ATOM 1597 C CA . TYR A 1 196 ? 9.028 2.019 4.567 1.00 94.56 196 TYR A CA 1
ATOM 1598 C C . TYR A 1 196 ? 9.199 0.834 5.530 1.00 94.56 196 TYR A C 1
ATOM 1600 O O . TYR A 1 196 ? 9.385 1.059 6.726 1.00 94.56 196 TYR A O 1
ATOM 1608 N N . PHE A 1 197 ? 9.212 -0.408 5.038 1.00 93.50 197 PHE A N 1
ATOM 1609 C CA . PHE A 1 197 ? 9.420 -1.584 5.891 1.00 93.50 197 PHE A CA 1
ATOM 1610 C C . PHE A 1 197 ? 10.870 -1.717 6.373 1.00 93.50 197 PHE A C 1
ATOM 1612 O O . PHE A 1 197 ? 11.090 -1.915 7.569 1.00 93.50 197 PHE A O 1
ATOM 1619 N N . TYR A 1 198 ? 11.867 -1.537 5.502 1.00 94.00 198 TYR A N 1
ATOM 1620 C CA . TYR A 1 198 ? 13.280 -1.622 5.902 1.00 94.00 198 TYR A CA 1
ATOM 1621 C C . TYR A 1 198 ? 13.720 -0.496 6.848 1.00 94.00 198 TYR A C 1
ATOM 1623 O O . TYR A 1 198 ? 14.645 -0.687 7.635 1.00 94.00 198 TYR A O 1
ATOM 1631 N N . SER A 1 199 ? 13.037 0.654 6.856 1.00 92.38 199 SER A N 1
ATOM 1632 C CA . SER A 1 199 ? 13.265 1.708 7.856 1.00 92.38 199 SER A CA 1
ATOM 1633 C C . SER A 1 199 ? 12.848 1.299 9.275 1.00 92.38 199 SER A C 1
ATOM 1635 O O . SER A 1 199 ? 13.376 1.845 10.242 1.00 92.38 199 SER A O 1
ATOM 1637 N N . LYS A 1 200 ? 11.926 0.332 9.407 1.00 88.81 200 LYS A N 1
ATOM 1638 C CA . LYS A 1 200 ? 11.453 -0.209 10.691 1.00 88.81 200 LYS A CA 1
ATOM 1639 C C . LYS A 1 200 ? 12.198 -1.454 11.154 1.00 88.81 200 LYS A C 1
ATOM 1641 O O . LYS A 1 200 ? 12.038 -1.843 12.305 1.00 88.81 200 LYS A O 1
ATOM 1646 N N . SER A 1 201 ? 12.924 -2.118 10.261 1.00 87.81 201 SER A N 1
ATOM 1647 C CA . SER A 1 201 ? 13.579 -3.375 10.590 1.00 87.81 201 SER A CA 1
ATOM 1648 C C . SER A 1 201 ? 14.855 -3.166 11.393 1.00 87.81 201 SER A C 1
ATOM 1650 O O . SER A 1 201 ? 15.588 -2.192 11.206 1.00 87.81 201 SER A O 1
ATOM 1652 N N . GLU A 1 202 ? 15.151 -4.128 12.252 1.00 80.88 202 GLU A N 1
ATOM 1653 C CA . GLU A 1 202 ? 16.418 -4.203 12.967 1.00 80.88 202 GLU A CA 1
ATOM 1654 C C . GLU A 1 202 ? 17.469 -4.956 12.126 1.00 80.88 202 GLU A C 1
ATOM 1656 O O . GLU A 1 202 ? 17.147 -5.666 11.160 1.00 80.88 202 GLU A O 1
ATOM 1661 N N . GLY A 1 203 ? 18.743 -4.749 12.467 1.00 83.44 203 GLY A N 1
ATOM 1662 C CA . GLY A 1 203 ? 19.889 -5.396 11.828 1.00 83.44 203 GLY A CA 1
ATOM 1663 C C . GLY A 1 203 ? 20.056 -5.134 10.323 1.00 83.44 203 GLY A C 1
ATOM 1664 O O . GLY A 1 203 ? 19.523 -4.179 9.746 1.00 83.44 203 GLY A O 1
ATOM 1665 N N . MET A 1 204 ? 20.808 -6.032 9.683 1.00 85.69 204 MET A N 1
ATOM 1666 C CA . MET A 1 204 ? 21.278 -5.927 8.293 1.00 85.69 204 MET A CA 1
ATOM 1667 C C . MET A 1 204 ? 20.244 -6.339 7.230 1.00 85.69 204 MET A C 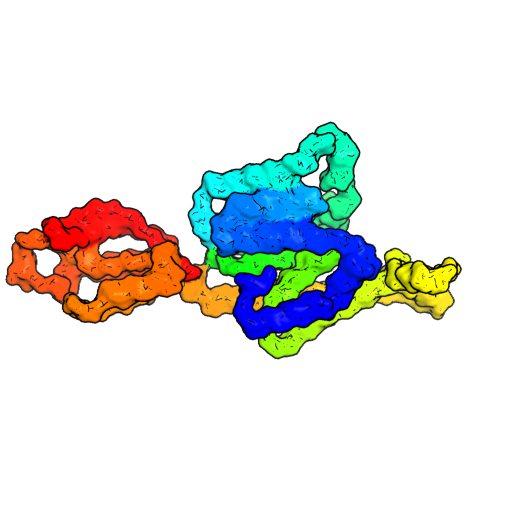1
ATOM 1669 O O . MET A 1 204 ? 20.585 -6.544 6.070 1.00 85.69 204 MET A O 1
ATOM 1673 N N . SER A 1 205 ? 18.961 -6.435 7.583 1.00 89.69 205 SER A N 1
ATOM 1674 C CA . SER A 1 205 ? 17.888 -6.821 6.647 1.00 89.69 205 SER A CA 1
ATOM 1675 C C . SER A 1 205 ? 17.800 -5.919 5.404 1.00 89.69 205 SER A C 1
ATOM 1677 O O . SER A 1 205 ? 17.426 -6.386 4.333 1.00 89.69 205 SER A O 1
ATOM 1679 N N . TYR A 1 206 ? 18.222 -4.654 5.508 1.00 90.75 206 TYR A N 1
ATOM 1680 C CA . TYR A 1 206 ? 18.289 -3.716 4.381 1.00 90.75 206 TYR A CA 1
ATOM 1681 C C . TYR A 1 206 ? 19.258 -4.144 3.260 1.00 90.75 206 TYR A C 1
ATOM 1683 O O . TYR A 1 206 ? 19.143 -3.632 2.148 1.00 90.75 206 TYR A O 1
ATOM 1691 N N . LEU A 1 207 ? 20.173 -5.092 3.505 1.00 94.00 207 LEU A N 1
ATOM 1692 C CA . LEU A 1 207 ? 21.026 -5.669 2.459 1.00 94.00 207 LEU A CA 1
ATOM 1693 C C . LEU A 1 207 ? 20.200 -6.326 1.342 1.00 94.00 207 LEU A C 1
ATOM 1695 O O . LEU A 1 207 ? 20.609 -6.277 0.188 1.00 94.00 207 LEU A O 1
ATOM 1699 N N . LEU A 1 208 ? 19.010 -6.861 1.644 1.00 95.81 208 LEU A N 1
ATOM 1700 C CA . LEU A 1 208 ? 18.121 -7.451 0.635 1.00 95.81 208 LEU A CA 1
ATOM 1701 C C . LEU A 1 208 ? 17.514 -6.391 -0.307 1.00 95.81 208 LEU A C 1
ATOM 1703 O O . LEU A 1 208 ? 17.289 -6.654 -1.490 1.00 95.81 208 LEU A O 1
ATOM 1707 N N . LEU A 1 209 ? 17.307 -5.169 0.196 1.00 96.44 209 LEU A N 1
ATOM 1708 C CA . LEU A 1 209 ? 16.922 -4.010 -0.612 1.00 96.44 209 LEU A CA 1
ATOM 1709 C C . LEU A 1 209 ? 18.104 -3.472 -1.431 1.00 96.44 209 LEU A C 1
ATOM 1711 O O . LEU A 1 209 ? 17.910 -3.070 -2.575 1.00 96.44 209 LEU A O 1
ATOM 1715 N N . LEU A 1 210 ? 19.319 -3.461 -0.873 1.00 96.12 210 LEU A N 1
ATOM 1716 C CA . LEU A 1 210 ? 20.517 -3.059 -1.619 1.00 96.12 210 LEU A CA 1
ATOM 1717 C C . LEU A 1 210 ? 20.858 -4.061 -2.727 1.00 96.12 210 LEU A C 1
ATOM 1719 O O . LEU A 1 210 ? 21.185 -3.637 -3.827 1.00 96.12 210 LEU A O 1
ATOM 1723 N N . GLY A 1 211 ? 20.699 -5.365 -2.482 1.00 97.31 211 GLY A N 1
ATOM 1724 C CA . GLY A 1 211 ? 20.837 -6.404 -3.503 1.00 97.31 211 GLY A CA 1
ATOM 1725 C C . GLY A 1 211 ? 19.856 -6.206 -4.658 1.00 97.31 211 GLY A C 1
ATOM 1726 O O . GLY A 1 211 ? 20.273 -6.188 -5.811 1.00 97.31 211 GLY A O 1
ATOM 1727 N N . LEU A 1 212 ? 18.570 -5.970 -4.363 1.00 97.94 212 LEU A N 1
ATOM 1728 C CA . LEU A 1 212 ? 17.567 -5.649 -5.388 1.00 97.94 212 LEU A CA 1
ATOM 1729 C C . LEU A 1 212 ? 17.969 -4.426 -6.223 1.00 97.94 212 LEU A C 1
ATOM 1731 O O . LEU A 1 212 ? 17.846 -4.438 -7.443 1.00 97.94 212 LEU A O 1
ATOM 1735 N N . GLN A 1 213 ? 18.458 -3.375 -5.564 1.00 97.31 213 GLN A N 1
ATOM 1736 C CA . GLN A 1 213 ? 18.895 -2.152 -6.232 1.00 97.31 213 GLN A CA 1
ATOM 1737 C C . GLN A 1 213 ? 20.163 -2.349 -7.070 1.00 97.31 213 GLN A C 1
ATOM 1739 O O . GLN A 1 213 ? 20.258 -1.790 -8.157 1.00 97.31 213 GLN A O 1
ATOM 1744 N N . LEU A 1 214 ? 21.107 -3.168 -6.607 1.00 97.12 214 LEU A N 1
ATOM 1745 C CA . LEU A 1 214 ? 22.301 -3.535 -7.362 1.00 97.12 214 LEU A CA 1
ATOM 1746 C C . LEU A 1 214 ? 21.927 -4.315 -8.629 1.00 97.12 214 LEU A C 1
ATOM 1748 O O . LEU A 1 214 ? 22.349 -3.944 -9.718 1.00 97.12 214 LEU A O 1
ATOM 1752 N N . PHE A 1 215 ? 21.087 -5.347 -8.510 1.00 96.88 215 PHE A N 1
ATOM 1753 C CA . PHE A 1 215 ? 20.667 -6.147 -9.663 1.00 96.88 215 PHE A CA 1
ATOM 1754 C C . PHE A 1 215 ? 19.723 -5.408 -10.616 1.00 96.88 215 PHE A C 1
ATOM 1756 O O . PHE A 1 215 ? 19.746 -5.695 -11.807 1.00 96.88 215 PHE A O 1
ATOM 1763 N N . TYR A 1 216 ? 18.975 -4.406 -10.140 1.00 96.50 216 TYR A N 1
ATOM 1764 C CA . TYR A 1 216 ? 18.286 -3.457 -11.019 1.00 96.50 216 TYR A CA 1
ATOM 1765 C C . TYR A 1 216 ? 19.303 -2.748 -11.924 1.00 96.50 216 TYR A C 1
ATOM 1767 O O . TYR A 1 216 ? 19.115 -2.702 -13.138 1.00 96.50 216 TYR A O 1
ATOM 1775 N N . LEU A 1 217 ? 20.398 -2.230 -11.349 1.00 95.06 217 LEU A N 1
ATOM 1776 C CA . LEU A 1 217 ? 21.399 -1.489 -12.118 1.00 95.06 217 LEU A CA 1
ATOM 1777 C C . LEU A 1 217 ? 22.137 -2.405 -13.099 1.00 95.06 217 LEU A C 1
ATOM 1779 O O . LEU A 1 217 ? 22.347 -2.028 -14.243 1.00 95.06 217 LEU A O 1
ATOM 1783 N N . ILE A 1 218 ? 22.473 -3.625 -12.671 1.00 94.69 218 ILE A N 1
ATOM 1784 C CA . ILE A 1 218 ? 23.116 -4.638 -13.520 1.00 94.69 218 ILE A CA 1
ATOM 1785 C C . ILE A 1 218 ? 22.205 -5.029 -14.696 1.00 94.69 218 ILE A C 1
ATOM 1787 O O . ILE A 1 218 ? 22.669 -5.072 -15.832 1.00 94.69 218 ILE A O 1
ATOM 1791 N N . TYR A 1 219 ? 20.911 -5.265 -14.454 1.00 94.62 219 TYR A N 1
ATOM 1792 C CA . TYR A 1 219 ? 19.951 -5.603 -15.510 1.00 94.62 219 TYR A CA 1
ATOM 1793 C C . TYR A 1 219 ? 19.825 -4.491 -16.559 1.00 94.62 219 TYR A C 1
ATOM 1795 O O . TYR A 1 219 ? 19.944 -4.761 -17.750 1.00 94.62 219 TYR A O 1
ATOM 1803 N N . PHE A 1 220 ? 19.647 -3.232 -16.142 1.00 92.38 220 PHE A N 1
ATOM 1804 C CA . PHE A 1 220 ? 19.559 -2.124 -17.098 1.00 92.38 220 PHE A CA 1
ATOM 1805 C C . PHE A 1 220 ? 20.910 -1.734 -17.717 1.00 92.38 220 PHE A C 1
ATOM 1807 O O . PHE A 1 220 ? 20.914 -1.114 -18.775 1.00 92.38 220 PHE A O 1
ATOM 1814 N N . ALA A 1 221 ? 22.045 -2.102 -17.120 1.00 90.50 221 ALA A N 1
ATOM 1815 C CA . ALA A 1 221 ? 23.361 -1.961 -17.744 1.00 90.50 221 ALA A CA 1
ATOM 1816 C C . ALA A 1 221 ? 23.570 -2.975 -18.887 1.00 90.50 221 ALA A C 1
ATOM 1818 O O . ALA A 1 221 ? 24.125 -2.613 -19.921 1.00 90.50 221 ALA A O 1
ATOM 1819 N N . PHE A 1 222 ? 23.093 -4.215 -18.725 1.00 90.75 222 PHE A N 1
ATOM 1820 C CA . PHE A 1 222 ? 23.174 -5.279 -19.738 1.00 90.75 222 PHE A CA 1
ATOM 1821 C C . PHE A 1 222 ? 21.936 -5.388 -20.643 1.00 90.75 222 PHE A C 1
ATOM 1823 O O . PHE A 1 222 ? 21.799 -6.368 -21.370 1.00 90.75 222 PHE A O 1
ATOM 1830 N N . SER A 1 223 ? 21.034 -4.405 -20.638 1.00 89.31 223 SER A N 1
ATOM 1831 C CA . SER A 1 223 ? 19.905 -4.391 -21.569 1.00 89.31 223 SER A CA 1
ATOM 1832 C C . SER A 1 223 ? 20.320 -3.853 -22.945 1.00 89.31 223 SER A C 1
ATOM 1834 O O . SER A 1 223 ? 21.114 -2.919 -23.058 1.00 89.31 223 SER A O 1
ATOM 1836 N N . GLU A 1 224 ? 19.735 -4.406 -24.010 1.00 86.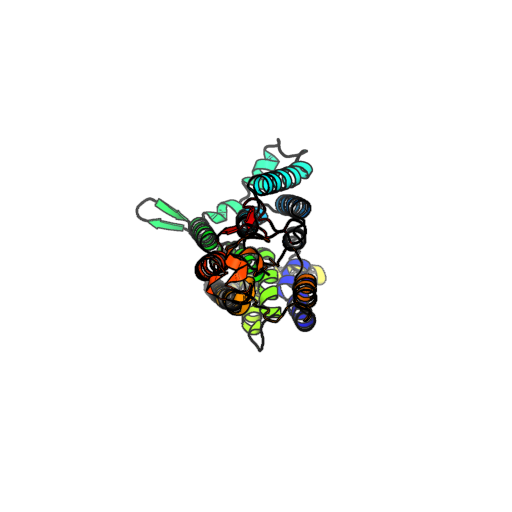00 224 GLU A N 1
ATOM 1837 C CA . GLU A 1 224 ? 19.974 -3.975 -25.399 1.00 86.00 224 GLU A CA 1
ATOM 1838 C C . GLU A 1 224 ? 19.686 -2.476 -25.612 1.00 86.00 224 GLU A C 1
ATOM 1840 O O . GLU A 1 224 ? 20.342 -1.810 -26.408 1.00 86.00 224 GLU A O 1
ATOM 1845 N N . ASN A 1 225 ? 18.736 -1.926 -24.851 1.00 83.06 225 ASN A N 1
ATOM 1846 C CA . ASN A 1 225 ? 18.330 -0.520 -24.888 1.00 83.06 225 ASN A CA 1
ATOM 1847 C C . ASN A 1 225 ? 18.917 0.297 -23.717 1.00 83.06 225 ASN A C 1
ATOM 1849 O O . ASN A 1 225 ? 18.289 1.247 -23.249 1.00 83.06 225 ASN A O 1
ATOM 1853 N N . SER A 1 226 ? 20.094 -0.085 -23.205 1.00 84.56 226 SER A N 1
ATOM 1854 C CA . SER A 1 226 ? 20.744 0.624 -22.097 1.00 84.56 226 SER A CA 1
ATOM 1855 C C . SER A 1 226 ? 21.194 2.033 -22.490 1.00 84.56 226 SER A C 1
ATOM 1857 O O . SER A 1 226 ? 21.959 2.230 -23.436 1.00 84.56 226 SER A O 1
ATOM 1859 N N . ASP A 1 227 ? 20.755 3.014 -21.704 1.00 77.62 227 ASP A N 1
ATOM 1860 C CA . ASP A 1 227 ? 21.043 4.441 -21.845 1.00 77.62 227 ASP A CA 1
ATOM 1861 C C . ASP A 1 227 ? 22.180 4.934 -20.925 1.00 77.62 227 ASP A C 1
ATOM 1863 O O . ASP A 1 227 ? 22.562 6.104 -20.967 1.00 77.62 227 ASP A O 1
ATOM 1867 N N . TYR A 1 228 ? 22.775 4.039 -20.126 1.00 79.12 228 TYR A N 1
ATOM 1868 C CA . TYR A 1 228 ? 23.694 4.365 -19.021 1.00 79.12 228 TYR A CA 1
ATOM 1869 C C . TYR A 1 228 ? 24.880 5.247 -19.441 1.00 79.12 228 TYR A C 1
ATOM 1871 O O . TYR A 1 228 ? 25.299 6.134 -18.696 1.00 79.12 228 TYR A O 1
ATOM 1879 N N . PHE A 1 229 ? 25.418 5.013 -20.639 1.00 74.56 229 PHE A N 1
ATOM 1880 C CA . PHE A 1 229 ? 26.585 5.729 -21.158 1.00 74.56 229 PHE A CA 1
ATOM 1881 C C . PHE A 1 229 ? 26.227 6.944 -22.026 1.00 74.56 229 PHE A C 1
ATOM 1883 O O . PHE A 1 229 ? 27.096 7.772 -22.292 1.00 74.56 229 PHE A O 1
ATOM 1890 N N . GLN A 1 230 ? 24.954 7.128 -22.393 1.00 69.25 230 GLN A N 1
ATOM 1891 C CA . GLN A 1 230 ? 24.522 8.251 -23.235 1.00 69.25 230 GLN A CA 1
ATOM 1892 C C . GLN A 1 230 ? 24.697 9.604 -22.523 1.00 69.25 230 GLN A C 1
ATOM 1894 O O . GLN A 1 230 ? 25.088 10.590 -23.146 1.00 69.25 230 GLN A O 1
ATOM 1899 N N . LEU A 1 231 ? 24.511 9.655 -21.200 1.00 65.81 231 LEU A N 1
ATOM 1900 C CA . LEU A 1 231 ? 24.739 10.870 -20.401 1.00 65.81 231 LEU A CA 1
ATOM 1901 C C . LEU A 1 231 ? 26.212 11.284 -20.326 1.00 65.81 231 LEU A C 1
ATOM 1903 O O . LEU A 1 231 ? 26.511 12.478 -20.269 1.00 65.81 231 LEU A O 1
ATOM 1907 N N . PHE A 1 232 ? 27.143 10.329 -20.394 1.00 66.31 232 PHE A N 1
ATOM 1908 C CA . PHE A 1 232 ? 28.565 10.656 -20.480 1.00 66.31 232 PHE A CA 1
ATOM 1909 C C . PHE A 1 232 ? 28.913 11.319 -21.820 1.00 66.31 232 PHE A C 1
ATOM 1911 O O . PHE A 1 232 ? 29.784 12.188 -21.835 1.00 66.31 232 PHE A O 1
ATOM 1918 N N . ASN A 1 233 ? 28.205 11.011 -22.914 1.00 66.00 233 ASN A N 1
ATOM 1919 C CA . ASN A 1 233 ? 28.409 11.677 -24.208 1.00 66.00 233 ASN A CA 1
ATOM 1920 C C . ASN A 1 233 ? 28.072 13.177 -24.122 1.00 66.00 233 ASN A C 1
ATOM 1922 O O . ASN A 1 233 ? 28.859 14.009 -24.573 1.00 66.00 233 ASN A O 1
ATOM 1926 N N . VAL A 1 234 ? 26.954 13.526 -23.467 1.00 64.06 234 VAL A N 1
ATOM 1927 C CA . VAL A 1 234 ? 26.511 14.921 -23.259 1.00 64.06 234 VAL A CA 1
ATOM 1928 C C . VAL A 1 234 ? 27.552 15.729 -22.477 1.00 64.06 234 VAL A C 1
ATOM 1930 O O . VAL A 1 234 ? 27.848 16.865 -22.834 1.00 64.06 234 VAL A O 1
ATOM 1933 N N . ILE A 1 235 ? 28.149 15.132 -21.440 1.00 66.38 235 ILE A N 1
ATOM 1934 C CA . ILE A 1 235 ? 29.200 15.768 -20.626 1.00 66.38 235 ILE A CA 1
ATOM 1935 C C . ILE A 1 235 ? 30.531 15.859 -21.394 1.00 66.38 235 ILE A C 1
ATOM 1937 O O . ILE A 1 235 ? 31.283 16.816 -21.221 1.00 66.38 235 ILE A O 1
ATOM 1941 N N . SER A 1 236 ? 30.831 14.876 -22.247 1.00 64.94 236 SER A N 1
ATOM 1942 C CA . SER A 1 236 ? 32.116 14.771 -22.955 1.00 64.94 236 SER A CA 1
ATOM 1943 C C . SER A 1 236 ? 32.224 15.664 -24.195 1.00 64.94 236 SER A C 1
ATOM 1945 O O . SER A 1 236 ? 33.326 15.826 -24.720 1.00 64.94 236 SER A O 1
ATOM 1947 N N . GLY A 1 237 ? 31.105 16.187 -24.714 1.00 60.34 237 GLY A N 1
ATOM 1948 C CA . GLY A 1 237 ? 31.070 17.029 -25.921 1.00 60.34 237 GLY A CA 1
ATOM 1949 C C . GLY A 1 237 ? 31.530 16.329 -27.209 1.00 60.34 237 GLY A C 1
ATOM 1950 O O . GLY A 1 237 ? 31.741 16.983 -28.227 1.00 60.34 237 GLY A O 1
ATOM 1951 N N . LYS A 1 238 ? 31.700 15.005 -27.169 1.00 60.09 238 LYS A N 1
ATOM 1952 C CA . LYS A 1 238 ? 32.028 14.156 -28.314 1.00 60.09 238 LYS A CA 1
ATOM 1953 C C . LYS A 1 238 ? 30.829 13.271 -28.610 1.00 60.09 238 LYS A C 1
ATOM 1955 O O . LYS A 1 238 ? 30.284 12.662 -27.688 1.00 60.09 238 LYS A O 1
ATOM 1960 N N . GLU A 1 239 ? 30.505 13.114 -29.890 1.00 53.31 239 GLU A N 1
ATOM 1961 C CA . GLU A 1 239 ? 29.725 11.975 -30.379 1.00 53.31 239 GLU A CA 1
ATOM 1962 C C . GLU A 1 239 ? 30.570 10.704 -30.232 1.00 53.31 239 GLU A C 1
ATOM 1964 O O . GLU A 1 239 ? 31.103 10.146 -31.188 1.00 53.31 239 GLU A O 1
ATOM 1969 N N . VAL A 1 240 ? 30.748 10.260 -28.988 1.00 54.09 240 VAL A N 1
ATOM 1970 C CA . VAL A 1 240 ? 31.189 8.900 -28.734 1.00 54.09 240 VAL A CA 1
ATOM 1971 C C . VAL A 1 240 ? 30.035 8.027 -29.200 1.00 54.09 240 VAL A C 1
ATOM 1973 O O . VAL A 1 240 ? 28.954 8.052 -28.610 1.00 54.09 240 VAL A O 1
ATOM 1976 N N . THR A 1 241 ? 30.270 7.242 -30.248 1.00 54.03 241 THR A N 1
ATOM 1977 C CA . THR A 1 241 ? 29.477 6.055 -30.572 1.00 54.03 241 THR A CA 1
ATOM 1978 C C . THR A 1 241 ? 29.703 5.028 -29.465 1.00 54.03 241 THR A C 1
ATOM 1980 O O . THR A 1 241 ? 30.378 4.015 -29.647 1.00 54.03 241 THR A O 1
ATOM 1983 N N . SER A 1 242 ? 29.226 5.346 -28.261 1.00 54.84 242 SER A N 1
ATOM 1984 C CA . SER A 1 242 ? 29.286 4.488 -27.094 1.00 54.84 242 SER A CA 1
ATOM 1985 C C . SER A 1 242 ? 28.244 3.403 -27.291 1.00 54.84 242 SER A C 1
ATOM 1987 O O . SER A 1 242 ? 27.114 3.491 -26.812 1.00 54.84 242 SER A O 1
ATOM 1989 N N . TYR A 1 243 ? 28.665 2.366 -28.022 1.00 63.44 243 TYR A N 1
ATOM 1990 C CA . TYR A 1 243 ? 28.096 1.032 -27.921 1.00 63.44 243 TYR A CA 1
ATOM 1991 C C . TYR A 1 243 ? 27.774 0.790 -26.449 1.00 63.44 243 TYR A C 1
ATOM 1993 O O . TYR A 1 243 ? 28.646 0.945 -25.588 1.00 63.44 243 TYR A O 1
ATOM 2001 N N . ASN A 1 244 ? 26.517 0.491 -26.147 1.00 81.12 244 ASN A N 1
ATOM 2002 C CA . ASN A 1 244 ? 26.145 0.106 -24.796 1.00 81.12 244 ASN A CA 1
ATOM 2003 C C . ASN A 1 244 ? 26.894 -1.182 -24.402 1.00 81.12 244 ASN A C 1
ATOM 2005 O O . ASN A 1 244 ? 27.454 -1.877 -25.252 1.00 81.12 244 ASN A O 1
ATOM 2009 N N . LEU A 1 245 ? 26.920 -1.511 -23.107 1.00 84.81 245 LEU A N 1
ATOM 2010 C CA . LEU A 1 245 ? 27.638 -2.702 -22.631 1.00 84.81 245 LEU A CA 1
ATOM 2011 C C . LEU A 1 245 ? 27.175 -3.984 -23.334 1.00 84.81 245 LEU A C 1
ATOM 2013 O O . LEU A 1 245 ? 27.985 -4.880 -23.534 1.00 84.81 245 LEU A O 1
ATOM 2017 N N . TYR A 1 246 ? 25.904 -4.054 -23.738 1.00 87.69 246 TYR A N 1
ATOM 2018 C CA . TYR A 1 246 ? 25.352 -5.177 -24.487 1.00 87.69 246 TYR A CA 1
ATOM 2019 C C . TYR A 1 246 ? 26.080 -5.391 -25.828 1.00 87.69 246 TYR A C 1
ATOM 2021 O O . TYR A 1 246 ? 26.638 -6.463 -26.052 1.00 87.69 246 TYR A O 1
ATOM 2029 N N . TYR A 1 247 ? 26.180 -4.363 -26.678 1.00 86.75 247 TYR A N 1
ATOM 2030 C CA . TYR A 1 247 ? 26.916 -4.463 -27.945 1.00 86.75 247 TYR A CA 1
ATOM 2031 C C . TYR A 1 247 ? 28.435 -4.609 -27.745 1.00 86.75 247 TYR A C 1
ATOM 2033 O O . TYR A 1 247 ? 29.057 -5.402 -28.444 1.00 86.75 247 TYR A O 1
ATOM 2041 N N . GLN A 1 248 ? 29.028 -3.957 -26.736 1.00 86.75 248 GLN A N 1
ATOM 2042 C CA . GLN A 1 248 ? 30.455 -4.143 -26.414 1.00 86.75 248 GLN A CA 1
ATOM 2043 C C . GLN A 1 248 ? 30.802 -5.588 -26.016 1.00 86.75 248 GLN A C 1
ATOM 2045 O O . GLN A 1 248 ? 31.903 -6.057 -26.302 1.00 86.75 248 GLN A O 1
ATOM 2050 N N . LEU A 1 249 ? 29.886 -6.288 -25.339 1.00 88.12 249 LEU A N 1
ATOM 2051 C CA . LEU A 1 249 ? 30.051 -7.698 -24.982 1.00 88.12 249 LEU A CA 1
ATOM 2052 C C . LEU A 1 249 ? 29.950 -8.605 -26.213 1.00 88.12 249 LEU A C 1
ATOM 2054 O O . LEU A 1 249 ? 30.774 -9.508 -26.352 1.00 88.12 249 LEU A O 1
ATOM 2058 N N . LEU A 1 250 ? 29.003 -8.331 -27.118 1.00 89.19 250 LEU A N 1
ATOM 2059 C CA . LEU A 1 250 ? 28.866 -9.054 -28.387 1.00 89.19 250 LEU A CA 1
ATOM 2060 C C . LEU A 1 250 ? 30.115 -8.897 -29.270 1.00 89.19 250 LEU A C 1
ATOM 2062 O O . LEU A 1 250 ? 30.636 -9.898 -29.760 1.00 89.19 250 LEU A O 1
ATOM 2066 N N . ASP A 1 251 ? 30.655 -7.680 -29.395 1.00 88.56 251 ASP A N 1
ATOM 2067 C CA . ASP A 1 251 ? 31.897 -7.402 -30.138 1.00 88.56 251 ASP A CA 1
ATOM 2068 C C . ASP A 1 251 ? 33.117 -8.143 -29.556 1.00 88.56 251 ASP A C 1
ATOM 2070 O O . ASP A 1 251 ? 34.050 -8.497 -30.278 1.00 88.56 251 ASP A O 1
ATOM 2074 N N . GLN A 1 252 ? 33.114 -8.405 -28.245 1.00 90.31 252 GLN A N 1
ATOM 2075 C CA . GLN A 1 252 ? 34.143 -9.188 -27.548 1.00 90.31 252 GLN A CA 1
ATOM 2076 C C . GLN A 1 252 ? 33.887 -10.708 -27.578 1.00 90.31 252 GLN A C 1
ATOM 2078 O O . GLN A 1 252 ? 34.684 -11.468 -27.028 1.00 90.31 252 GLN A O 1
ATOM 2083 N N . GLY A 1 253 ? 32.807 -11.167 -28.219 1.00 90.38 253 GLY A N 1
ATOM 2084 C CA . GLY A 1 253 ? 32.454 -12.584 -28.339 1.00 90.38 253 GLY A CA 1
ATOM 2085 C C . GLY A 1 253 ? 31.776 -13.193 -27.106 1.00 90.38 253 GLY A C 1
ATOM 2086 O O . GLY A 1 253 ? 31.736 -14.418 -26.988 1.00 90.38 253 GLY A O 1
ATOM 2087 N N . TYR A 1 254 ? 31.250 -12.376 -26.188 1.00 91.56 254 TYR A N 1
ATOM 2088 C CA . TYR A 1 254 ? 30.454 -12.842 -25.049 1.00 91.56 254 TYR A CA 1
ATOM 2089 C C . TYR A 1 254 ? 28.960 -12.907 -25.385 1.00 91.56 254 TYR A C 1
ATOM 2091 O O . TYR A 1 254 ? 28.430 -12.069 -26.114 1.00 91.56 254 TYR A O 1
ATOM 2099 N N . ASP A 1 255 ? 28.254 -13.856 -24.769 1.00 92.12 255 ASP A N 1
ATOM 2100 C CA . ASP A 1 255 ? 26.795 -13.952 -24.842 1.00 92.12 255 ASP A CA 1
ATOM 2101 C C . ASP A 1 255 ? 26.131 -12.889 -23.941 1.00 92.12 255 ASP A C 1
ATOM 2103 O O . ASP A 1 255 ? 25.859 -13.092 -22.752 1.00 92.12 255 ASP A O 1
ATOM 2107 N N . ALA A 1 256 ? 25.910 -11.707 -24.520 1.00 90.94 256 ALA A N 1
ATOM 2108 C CA . ALA A 1 256 ? 25.255 -10.591 -23.848 1.00 90.94 256 ALA A CA 1
ATOM 2109 C C . ALA A 1 256 ? 23.772 -10.875 -23.531 1.00 90.94 256 ALA A C 1
ATOM 2111 O O . ALA A 1 256 ? 23.248 -10.358 -22.539 1.00 90.94 256 ALA A O 1
ATOM 2112 N N . GLU A 1 257 ? 23.101 -11.724 -24.319 1.00 93.00 257 GLU A N 1
ATOM 2113 C CA . GLU A 1 257 ? 21.709 -12.118 -24.087 1.00 93.00 257 GLU A CA 1
ATOM 2114 C C . GLU A 1 257 ? 21.605 -12.994 -22.832 1.00 93.00 257 GLU A C 1
ATOM 2116 O O . GLU A 1 257 ? 20.800 -12.717 -21.939 1.00 93.00 257 GLU A O 1
ATOM 2121 N N . GLN A 1 258 ? 22.480 -13.995 -22.694 1.00 94.25 258 GLN A N 1
ATOM 2122 C CA . GLN A 1 258 ? 22.568 -14.823 -21.493 1.00 94.25 258 GLN A CA 1
ATOM 2123 C C . GLN A 1 258 ? 22.872 -13.980 -20.247 1.00 94.25 258 GLN A C 1
ATOM 2125 O O . GLN A 1 258 ? 22.243 -14.186 -19.207 1.00 94.25 258 GLN A O 1
ATOM 2130 N N . LEU A 1 259 ? 23.782 -13.004 -20.334 1.00 93.44 259 LEU A N 1
ATOM 2131 C CA . LEU A 1 259 ? 24.084 -12.097 -19.219 1.00 93.44 259 LEU A CA 1
ATOM 2132 C C . LEU A 1 259 ? 22.880 -11.223 -18.832 1.00 93.44 259 LEU A C 1
ATOM 2134 O O . LEU A 1 259 ? 22.584 -11.092 -17.641 1.00 93.44 259 LEU A O 1
ATOM 2138 N N . SER A 1 260 ? 22.143 -10.694 -19.812 1.00 93.56 260 SER A N 1
ATOM 2139 C CA . SER A 1 260 ? 20.898 -9.946 -19.591 1.00 93.56 260 SER A CA 1
ATOM 2140 C C . SER A 1 260 ? 19.819 -10.816 -18.926 1.00 93.56 260 SER A C 1
ATOM 2142 O O . SER A 1 260 ? 19.242 -10.436 -17.903 1.00 93.56 260 SER A O 1
ATOM 2144 N N . ASN A 1 261 ? 19.624 -12.043 -19.421 1.00 95.38 261 ASN A N 1
ATOM 2145 C CA . ASN A 1 261 ? 18.682 -13.024 -18.876 1.00 95.38 261 ASN A CA 1
ATOM 2146 C C . ASN A 1 261 ? 19.051 -13.468 -17.448 1.00 95.38 261 ASN A C 1
ATOM 2148 O O . ASN A 1 261 ? 18.170 -13.612 -16.594 1.00 95.38 261 ASN A O 1
ATOM 2152 N N . LEU A 1 262 ? 20.341 -13.633 -17.136 1.00 96.44 262 LEU A N 1
ATOM 2153 C CA . LEU A 1 262 ? 20.818 -13.924 -15.780 1.00 96.44 262 LEU A CA 1
ATOM 2154 C C . LEU A 1 262 ? 20.611 -12.731 -14.836 1.00 96.44 262 LEU A C 1
ATOM 2156 O O . LEU A 1 262 ? 20.138 -12.914 -13.711 1.00 96.44 262 LEU A O 1
ATOM 2160 N N . ALA A 1 263 ? 20.903 -11.509 -15.292 1.00 96.12 263 ALA A N 1
ATOM 2161 C CA . ALA A 1 263 ? 20.678 -10.289 -14.522 1.00 96.12 263 ALA A CA 1
ATOM 2162 C C . ALA A 1 263 ? 19.186 -10.068 -14.221 1.00 96.12 263 ALA A C 1
ATOM 2164 O O . ALA A 1 263 ? 18.826 -9.797 -13.072 1.00 96.12 263 ALA A O 1
ATOM 2165 N N . PHE A 1 264 ? 18.312 -10.271 -15.214 1.00 95.81 264 PHE A N 1
ATOM 2166 C CA . PHE A 1 264 ? 16.858 -10.264 -15.045 1.00 95.81 264 PHE A CA 1
ATOM 2167 C C . PHE A 1 264 ? 16.401 -11.340 -14.051 1.00 95.81 264 PHE A C 1
ATOM 2169 O O . PHE A 1 264 ? 15.667 -11.045 -13.110 1.00 95.81 264 PHE A O 1
ATOM 2176 N N . THR A 1 265 ? 16.885 -12.576 -14.196 1.00 96.94 265 THR A N 1
ATOM 2177 C CA . THR A 1 265 ? 16.543 -13.690 -13.293 1.00 96.94 265 THR A CA 1
ATOM 2178 C C . THR A 1 265 ? 16.920 -13.384 -11.840 1.00 96.94 265 THR A C 1
ATOM 2180 O O . THR A 1 265 ? 16.128 -13.614 -10.920 1.00 96.94 265 THR A O 1
ATOM 2183 N N . ALA A 1 266 ? 18.104 -12.812 -11.614 1.00 97.69 266 ALA A N 1
ATOM 2184 C CA . ALA A 1 266 ? 18.563 -12.413 -10.287 1.00 97.69 266 ALA A CA 1
ATOM 2185 C C . ALA A 1 266 ? 17.757 -11.228 -9.719 1.00 97.69 266 ALA A C 1
ATOM 2187 O O . ALA A 1 266 ? 17.354 -11.265 -8.552 1.00 97.69 266 ALA A O 1
ATOM 2188 N N . LEU A 1 267 ? 17.447 -10.223 -10.546 1.00 97.56 267 LEU A N 1
ATOM 2189 C CA . LEU A 1 267 ? 16.561 -9.107 -10.205 1.00 97.56 267 LEU A CA 1
ATOM 2190 C C . LEU A 1 267 ? 15.174 -9.602 -9.767 1.00 97.56 267 LEU A C 1
ATOM 2192 O O . LEU A 1 267 ? 14.681 -9.194 -8.712 1.00 97.56 267 LEU A O 1
ATOM 2196 N N . GLN A 1 268 ? 14.574 -10.525 -10.523 1.00 97.44 268 GLN A N 1
ATOM 2197 C CA . GLN A 1 268 ? 13.267 -11.103 -10.206 1.00 97.44 268 GLN A CA 1
ATOM 2198 C C . GLN A 1 268 ? 13.296 -11.973 -8.946 1.00 97.44 268 GLN A C 1
ATOM 2200 O O . GLN A 1 268 ? 12.425 -11.859 -8.082 1.00 97.44 268 GLN A O 1
ATOM 2205 N N . THR A 1 269 ? 14.342 -12.780 -8.769 1.00 97.62 269 THR A N 1
ATOM 2206 C CA . THR A 1 269 ? 14.537 -13.584 -7.552 1.00 97.62 269 THR A CA 1
ATOM 2207 C C . THR A 1 269 ? 14.646 -12.695 -6.309 1.00 97.62 269 THR A C 1
ATOM 2209 O O . THR A 1 269 ? 14.018 -12.962 -5.280 1.00 97.62 269 THR A O 1
ATOM 2212 N N . LEU A 1 270 ? 15.382 -11.584 -6.403 1.00 97.88 270 LEU A N 1
ATOM 2213 C CA . LEU A 1 270 ? 15.492 -10.602 -5.324 1.00 97.88 270 LEU A CA 1
ATOM 2214 C C . LEU A 1 270 ? 14.194 -9.817 -5.107 1.00 97.88 270 LEU A C 1
ATOM 2216 O O . LEU A 1 270 ? 13.882 -9.478 -3.963 1.00 97.88 270 LEU A O 1
ATOM 2220 N N . LEU A 1 271 ? 13.405 -9.560 -6.154 1.00 97.75 271 LEU A N 1
ATOM 2221 C CA . LEU A 1 271 ? 12.078 -8.951 -6.035 1.00 97.75 271 LEU A CA 1
ATOM 2222 C C . LEU A 1 271 ? 11.124 -9.865 -5.254 1.00 97.75 271 LEU A C 1
ATOM 2224 O O . LEU A 1 271 ? 10.485 -9.412 -4.300 1.00 97.75 271 LEU A O 1
ATOM 2228 N N . VAL A 1 272 ? 11.090 -11.157 -5.593 1.00 97.25 272 VAL A N 1
ATOM 2229 C CA . VAL A 1 272 ? 10.342 -12.187 -4.855 1.00 97.25 272 VAL A CA 1
ATOM 2230 C C . VAL A 1 272 ? 10.804 -12.248 -3.400 1.00 97.25 272 VAL A C 1
ATOM 2232 O O . VAL A 1 272 ? 9.970 -12.192 -2.495 1.00 97.25 272 VAL A O 1
ATOM 2235 N N . ALA A 1 273 ? 12.115 -12.279 -3.144 1.00 97.00 273 ALA A N 1
ATOM 2236 C CA . ALA A 1 273 ? 12.658 -12.301 -1.787 1.00 97.00 273 ALA A CA 1
ATOM 2237 C C . ALA A 1 273 ? 12.256 -11.056 -0.969 1.00 97.00 273 ALA A C 1
ATOM 2239 O O . ALA A 1 273 ? 11.861 -11.182 0.192 1.00 97.00 273 ALA A O 1
ATOM 2240 N N . ASN A 1 274 ? 12.273 -9.862 -1.575 1.00 96.94 274 ASN A N 1
ATOM 2241 C CA . ASN A 1 274 ? 11.775 -8.633 -0.947 1.00 96.94 274 ASN A CA 1
ATOM 2242 C C . ASN A 1 274 ? 10.270 -8.718 -0.641 1.00 96.94 274 ASN A C 1
ATOM 2244 O O . ASN A 1 274 ? 9.845 -8.335 0.451 1.00 96.94 274 ASN A O 1
ATOM 2248 N N . CYS A 1 275 ? 9.462 -9.255 -1.560 1.00 95.19 275 CYS A N 1
ATOM 2249 C CA . CYS A 1 275 ? 8.026 -9.440 -1.341 1.00 95.19 275 CYS A CA 1
ATOM 2250 C C . CYS A 1 275 ? 7.740 -10.433 -0.200 1.00 95.19 275 CYS A C 1
ATOM 2252 O O . CYS A 1 275 ? 6.920 -10.143 0.672 1.00 95.19 275 CYS A O 1
ATOM 2254 N N . LEU A 1 276 ? 8.455 -11.562 -0.146 1.00 94.38 276 LEU A N 1
ATOM 2255 C CA . LEU A 1 276 ? 8.352 -12.547 0.938 1.00 94.38 276 LEU A CA 1
ATOM 2256 C C . LEU A 1 276 ? 8.787 -11.964 2.291 1.00 94.38 276 LEU A C 1
ATOM 2258 O O . LEU A 1 276 ? 8.117 -12.184 3.303 1.00 94.38 276 LEU A O 1
ATOM 2262 N N . TRP A 1 277 ? 9.862 -11.174 2.319 1.00 94.38 277 TRP A N 1
ATOM 2263 C CA . TRP A 1 277 ? 10.318 -10.508 3.539 1.00 94.38 277 TRP A CA 1
ATOM 2264 C C . TRP A 1 277 ? 9.295 -9.478 4.048 1.00 94.38 277 TRP A C 1
ATOM 2266 O O . TRP A 1 277 ? 8.976 -9.453 5.240 1.00 94.38 277 TRP A O 1
ATOM 2276 N N . ILE A 1 278 ? 8.699 -8.679 3.155 1.00 93.12 278 ILE A N 1
ATOM 2277 C CA . ILE A 1 278 ? 7.627 -7.741 3.522 1.00 93.12 278 ILE A CA 1
ATOM 2278 C C . ILE A 1 278 ? 6.365 -8.477 3.972 1.00 93.12 278 ILE A C 1
ATOM 2280 O O . ILE A 1 278 ? 5.732 -8.032 4.928 1.00 93.12 278 ILE A O 1
ATOM 2284 N N . PHE A 1 279 ? 6.022 -9.613 3.360 1.00 90.88 279 PHE A N 1
ATOM 2285 C CA . PHE A 1 279 ? 4.901 -10.446 3.800 1.00 90.88 279 PHE A CA 1
ATOM 2286 C C . PHE A 1 279 ? 5.070 -10.879 5.261 1.00 90.88 279 PHE A C 1
ATOM 2288 O O . PHE A 1 279 ? 4.179 -10.668 6.086 1.00 90.88 279 PHE A O 1
ATOM 2295 N N . GLN A 1 280 ? 6.247 -11.406 5.609 1.00 86.31 280 GLN A N 1
ATOM 2296 C CA . GLN A 1 280 ? 6.579 -11.778 6.985 1.00 86.31 280 GLN A CA 1
ATOM 2297 C C . GLN A 1 280 ? 6.575 -10.557 7.920 1.00 86.31 280 GLN A C 1
ATOM 2299 O O . GLN A 1 280 ? 5.992 -10.610 9.002 1.00 86.31 280 GLN A O 1
ATOM 2304 N N . SER A 1 281 ? 7.173 -9.439 7.501 1.00 84.75 281 SER A N 1
ATOM 2305 C CA . SER A 1 281 ? 7.250 -8.196 8.280 1.00 84.75 281 SER A CA 1
ATOM 2306 C C . SER A 1 281 ? 5.862 -7.604 8.583 1.00 84.75 281 SER A C 1
ATOM 2308 O O . SER A 1 281 ? 5.516 -7.377 9.745 1.00 84.75 281 SER A O 1
ATOM 2310 N N . GLY A 1 282 ? 5.012 -7.443 7.564 1.00 80.19 282 GLY A N 1
ATOM 2311 C CA . GLY A 1 282 ? 3.653 -6.910 7.691 1.00 80.19 282 GLY A CA 1
ATOM 2312 C C . GLY A 1 282 ? 2.717 -7.808 8.506 1.00 80.19 282 GLY A C 1
ATOM 2313 O O . GLY A 1 282 ? 1.934 -7.304 9.320 1.00 80.19 282 GLY A O 1
ATOM 2314 N N . LEU A 1 283 ? 2.828 -9.134 8.366 1.00 76.94 283 LEU A N 1
ATOM 2315 C CA . LEU A 1 283 ? 2.095 -10.081 9.213 1.00 76.94 283 LEU A CA 1
ATOM 2316 C C . LEU A 1 283 ? 2.595 -10.085 10.663 1.00 76.94 283 LEU A C 1
ATOM 2318 O O . LEU A 1 283 ? 1.777 -10.159 11.580 1.00 76.94 283 LEU A O 1
ATOM 2322 N N . ASN A 1 284 ? 3.900 -9.936 10.897 1.00 72.75 284 ASN A N 1
ATOM 2323 C CA . ASN A 1 284 ? 4.449 -9.810 12.247 1.00 72.75 284 ASN A CA 1
ATOM 2324 C C . ASN A 1 284 ? 4.007 -8.505 12.931 1.00 72.75 284 ASN A C 1
ATOM 2326 O O . ASN A 1 284 ? 3.705 -8.520 14.125 1.00 72.75 284 ASN A O 1
ATOM 2330 N N . SER A 1 285 ? 3.863 -7.396 12.194 1.00 64.38 285 SER A N 1
ATOM 2331 C CA . SER A 1 285 ? 3.173 -6.200 12.705 1.00 64.38 285 SER A CA 1
ATOM 2332 C C . SER A 1 285 ? 1.714 -6.509 13.075 1.00 64.38 285 SER A C 1
ATOM 2334 O O . SER A 1 285 ? 1.245 -6.099 14.135 1.00 64.38 285 SER A O 1
ATOM 2336 N N . TYR A 1 286 ? 0.975 -7.256 12.247 1.00 60.81 286 TYR A N 1
ATOM 2337 C CA . TYR A 1 286 ? -0.420 -7.625 12.536 1.00 60.81 286 TYR A CA 1
ATOM 2338 C C . TYR A 1 286 ? -0.574 -8.491 13.801 1.00 60.81 286 TYR A C 1
ATOM 2340 O O . TYR A 1 286 ? -1.470 -8.236 14.610 1.00 60.81 286 TYR A O 1
ATOM 2348 N N . THR A 1 287 ? 0.306 -9.476 14.019 1.00 58.25 287 THR A N 1
ATOM 2349 C CA . THR A 1 287 ? 0.250 -10.361 15.198 1.00 58.25 287 THR A CA 1
ATOM 2350 C C . THR A 1 287 ? 0.704 -9.671 16.485 1.00 58.25 287 THR A C 1
ATOM 2352 O O . THR A 1 287 ? 0.045 -9.837 17.515 1.00 58.25 287 THR A O 1
ATOM 2355 N N . LYS A 1 288 ? 1.766 -8.851 16.437 1.00 54.00 288 LYS A N 1
ATOM 2356 C CA . LYS A 1 288 ? 2.235 -8.048 17.585 1.00 54.00 288 LYS A CA 1
ATOM 2357 C C . LYS A 1 288 ? 1.207 -6.993 18.017 1.00 54.00 288 LYS A C 1
ATOM 2359 O O . LYS A 1 288 ? 1.101 -6.686 19.200 1.00 54.00 288 LYS A O 1
ATOM 2364 N N . HIS A 1 289 ? 0.386 -6.497 17.092 1.00 53.91 289 HIS A N 1
ATOM 2365 C CA . HIS A 1 289 ? -0.670 -5.519 17.364 1.00 53.91 289 HIS A CA 1
ATOM 2366 C C . HIS A 1 289 ? -2.050 -6.132 17.701 1.00 53.91 289 HIS A C 1
ATOM 2368 O O . HIS A 1 289 ? -3.079 -5.509 17.447 1.00 53.91 289 HIS A O 1
ATOM 2374 N N . LYS A 1 290 ? -2.113 -7.311 18.345 1.00 51.75 290 LYS A N 1
ATOM 2375 C CA . LYS A 1 290 ? -3.383 -7.919 18.822 1.00 51.75 290 LYS A CA 1
ATOM 2376 C C . LYS A 1 290 ? -4.263 -6.988 19.676 1.00 51.75 290 LYS A C 1
ATOM 2378 O O . LYS A 1 290 ? -5.484 -7.132 19.658 1.00 51.75 290 LYS A O 1
ATOM 2383 N N . ILE A 1 291 ? -3.654 -6.035 20.387 1.00 50.12 291 ILE A N 1
ATOM 2384 C CA . ILE A 1 291 ? -4.330 -5.025 21.225 1.00 50.12 291 ILE A CA 1
ATOM 2385 C C . ILE A 1 291 ? -5.092 -3.971 20.387 1.00 50.12 291 ILE A C 1
ATOM 2387 O O . ILE A 1 291 ? -6.045 -3.384 20.886 1.00 50.12 291 ILE A O 1
ATOM 2391 N N . THR A 1 292 ? -4.723 -3.750 19.116 1.00 52.78 292 THR A N 1
ATOM 2392 C CA . THR A 1 292 ? -5.404 -2.800 18.205 1.00 52.78 292 THR A CA 1
ATOM 2393 C C . THR A 1 292 ? -6.213 -3.500 17.101 1.00 52.78 292 THR A C 1
ATOM 2395 O O . THR A 1 292 ? -7.186 -2.952 16.580 1.00 52.78 292 THR A O 1
ATOM 2398 N N . SER A 1 293 ? -5.873 -4.748 16.753 1.00 54.41 293 SER A N 1
ATOM 2399 C CA . SER A 1 293 ? -6.639 -5.555 15.788 1.00 54.41 293 SER A CA 1
ATOM 2400 C C . SER A 1 293 ? -7.849 -6.277 16.397 1.00 54.41 293 SER A C 1
ATOM 2402 O O . SER A 1 293 ? -8.763 -6.647 15.661 1.00 54.41 293 SER A O 1
ATOM 2404 N N . SER A 1 294 ? -7.916 -6.420 17.725 1.00 63.94 294 SER A N 1
ATOM 2405 C CA . SER A 1 294 ? -9.092 -6.932 18.441 1.00 63.94 294 SER A CA 1
ATOM 2406 C C . SER A 1 294 ? -9.468 -6.026 19.623 1.00 63.94 294 SER A C 1
ATOM 2408 O O . SER A 1 294 ? -8.563 -5.450 20.225 1.00 63.94 294 SER A O 1
ATOM 2410 N N . PRO A 1 295 ? -10.763 -5.897 19.981 1.00 76.81 295 PRO A N 1
ATOM 2411 C CA . PRO A 1 295 ? -11.188 -5.074 21.112 1.00 76.81 295 PRO A CA 1
ATOM 2412 C C . PRO A 1 295 ? -10.524 -5.531 22.417 1.00 76.81 295 PRO A C 1
ATOM 2414 O O . PRO A 1 295 ? -10.745 -6.652 22.893 1.00 76.81 295 PRO A O 1
ATOM 2417 N N . PHE A 1 296 ? -9.707 -4.657 23.002 1.00 84.56 296 PHE A N 1
ATOM 2418 C CA . PHE A 1 296 ? -9.061 -4.900 24.286 1.00 84.56 296 PHE A CA 1
ATOM 2419 C C . PHE A 1 296 ? -10.035 -4.608 25.434 1.00 84.56 296 PHE A C 1
ATOM 2421 O O . PHE A 1 296 ? -10.655 -3.548 25.479 1.00 84.56 296 PHE A O 1
ATOM 2428 N N . LEU A 1 297 ? -10.169 -5.549 26.371 1.00 88.56 297 LEU A N 1
ATOM 2429 C CA . LEU A 1 297 ? -11.048 -5.410 27.530 1.00 88.56 297 LEU A CA 1
ATOM 2430 C C . LEU A 1 297 ? -10.223 -5.040 28.767 1.00 88.56 297 LEU A C 1
ATOM 2432 O O . LEU A 1 297 ? -9.450 -5.864 29.253 1.00 88.56 297 LEU A O 1
ATOM 2436 N N . LEU A 1 298 ? -10.438 -3.834 29.293 1.00 90.19 298 LEU A N 1
ATOM 2437 C CA . LEU A 1 298 ? -9.875 -3.370 30.560 1.00 90.19 298 LEU A CA 1
ATOM 2438 C C . LEU A 1 298 ? -10.963 -3.366 31.643 1.00 90.19 298 LEU A C 1
ATOM 2440 O O . LEU A 1 298 ? -11.974 -2.681 31.502 1.00 90.19 298 LEU A O 1
ATOM 2444 N N . GLY A 1 299 ? -10.755 -4.118 32.725 1.00 92.50 299 GLY A N 1
ATOM 2445 C CA . GLY A 1 299 ? -11.616 -4.089 33.910 1.00 92.50 299 GLY A CA 1
ATOM 2446 C C . GLY A 1 299 ? -11.060 -3.147 34.979 1.00 92.50 299 GLY A C 1
ATOM 2447 O O . GLY A 1 299 ? -9.884 -3.239 35.315 1.00 92.50 299 GLY A O 1
ATOM 2448 N N . ILE A 1 300 ? -11.901 -2.265 35.530 1.00 93.44 300 ILE A N 1
ATOM 2449 C CA . ILE A 1 300 ? -11.543 -1.344 36.624 1.00 93.44 300 ILE A CA 1
ATOM 2450 C C . ILE A 1 300 ? -12.485 -1.614 37.807 1.00 93.44 300 ILE A C 1
ATOM 2452 O O . ILE A 1 300 ? -13.631 -1.163 37.818 1.00 93.44 300 ILE A O 1
ATOM 2456 N N . GLY A 1 301 ? -12.010 -2.386 38.786 1.00 92.06 301 GLY A N 1
ATOM 2457 C CA . GLY A 1 301 ? -12.750 -2.738 40.004 1.00 92.06 301 GLY A CA 1
ATOM 2458 C C . GLY A 1 301 ? -12.507 -1.768 41.166 1.00 92.06 301 GLY A C 1
ATOM 2459 O O . GLY A 1 301 ? -11.513 -1.048 41.187 1.00 92.06 301 GLY A O 1
ATOM 2460 N N . GLY A 1 302 ? -13.419 -1.747 42.143 1.00 91.00 302 GLY A N 1
ATOM 2461 C CA . GLY A 1 302 ? -13.298 -0.942 43.367 1.00 91.00 302 GLY A CA 1
ATOM 2462 C C . GLY A 1 302 ? -14.649 -0.470 43.916 1.00 91.00 302 GLY A C 1
ATOM 2463 O O . GLY A 1 302 ? -15.658 -0.509 43.208 1.00 91.00 302 GLY A O 1
ATOM 2464 N N . ASN A 1 303 ? -14.681 0.006 45.164 1.00 87.06 303 ASN A N 1
ATOM 2465 C CA . ASN A 1 303 ? -15.907 0.497 45.814 1.00 87.06 303 ASN A CA 1
ATOM 2466 C C . ASN A 1 303 ? -16.397 1.839 45.209 1.00 87.06 303 ASN A C 1
ATOM 2468 O O . ASN A 1 303 ? -15.758 2.414 44.320 1.00 87.06 303 ASN A O 1
ATOM 2472 N N . SER A 1 304 ? -17.555 2.351 45.625 1.00 83.44 304 SER A N 1
ATOM 2473 C CA . SER A 1 304 ? -17.968 3.722 45.297 1.00 83.44 304 SER A CA 1
ATOM 2474 C C . SER A 1 304 ? -16.952 4.745 45.834 1.00 83.44 304 SER A C 1
ATOM 2476 O O . SER A 1 304 ? -16.262 4.488 46.816 1.00 83.44 304 SER A O 1
ATOM 2478 N N . GLY A 1 305 ? -16.802 5.885 45.156 1.00 85.31 305 GLY A N 1
ATOM 2479 C CA . GLY A 1 305 ? -15.885 6.964 45.558 1.00 85.31 305 GLY A CA 1
ATOM 2480 C C . GLY A 1 305 ? -14.389 6.769 45.251 1.00 85.31 305 GLY A C 1
ATOM 2481 O O . GLY A 1 305 ? -13.689 7.765 45.122 1.00 85.31 305 GLY A O 1
ATOM 2482 N N . VAL A 1 306 ? -13.884 5.546 45.027 1.00 92.25 306 VAL A N 1
ATOM 2483 C CA . VAL A 1 306 ? -12.424 5.261 44.903 1.00 92.25 306 VAL A CA 1
ATOM 2484 C C . VAL A 1 306 ? -11.748 5.722 43.592 1.00 92.25 306 VAL A C 1
ATOM 2486 O O . VAL A 1 306 ? -10.713 5.198 43.196 1.00 92.25 306 VAL A O 1
ATOM 2489 N N . GLY A 1 307 ? -12.337 6.669 42.859 1.00 91.62 307 GLY A N 1
ATOM 2490 C CA . GLY A 1 307 ? -11.732 7.233 41.644 1.00 91.62 307 GLY A CA 1
ATOM 2491 C C . GLY A 1 307 ? -11.892 6.415 40.352 1.00 91.62 307 GLY A C 1
ATOM 2492 O O . GLY A 1 307 ? -11.363 6.833 39.324 1.00 91.62 307 GLY A O 1
ATOM 2493 N N . LYS A 1 308 ? -12.667 5.314 40.337 1.00 94.25 308 LYS A N 1
ATOM 2494 C CA . LYS A 1 308 ? -12.911 4.485 39.125 1.00 94.25 308 LYS A CA 1
ATOM 2495 C C . LYS A 1 308 ? -13.242 5.314 37.876 1.00 94.25 308 LYS A C 1
ATOM 2497 O O . LYS A 1 308 ? -12.667 5.096 36.813 1.00 94.25 308 LYS A O 1
ATOM 2502 N N . THR A 1 309 ? -14.147 6.286 38.018 1.00 91.31 309 THR A N 1
ATOM 2503 C CA . THR A 1 309 ? -14.567 7.185 36.932 1.00 91.31 309 THR A CA 1
ATOM 2504 C C . THR A 1 309 ? -13.399 8.021 36.409 1.00 91.31 309 THR A C 1
ATOM 2506 O O . THR A 1 309 ? -13.240 8.136 35.197 1.00 91.31 309 THR A O 1
ATOM 2509 N N . VAL A 1 310 ? -12.552 8.544 37.303 1.00 93.56 310 VAL A N 1
ATOM 2510 C CA . VAL A 1 310 ? -11.365 9.344 36.957 1.00 93.56 310 VAL A CA 1
ATOM 2511 C C . VAL A 1 310 ? -10.373 8.501 36.159 1.00 93.56 310 VAL A C 1
ATOM 2513 O O . VAL A 1 310 ? -9.981 8.909 35.072 1.00 93.56 310 VAL A O 1
ATOM 2516 N N . ILE A 1 311 ? -10.053 7.289 36.630 1.00 94.38 311 ILE A N 1
ATOM 2517 C CA . ILE A 1 311 ? -9.155 6.362 35.919 1.00 94.38 311 ILE A CA 1
ATOM 2518 C C . ILE A 1 311 ? -9.736 6.003 34.545 1.00 94.38 311 ILE A C 1
ATOM 2520 O O . ILE A 1 311 ? -9.037 6.101 33.541 1.00 94.38 311 ILE A O 1
ATOM 2524 N N . SER A 1 312 ? -11.026 5.649 34.470 1.00 93.25 312 SER A N 1
ATOM 2525 C CA . SER A 1 312 ? -11.670 5.309 33.193 1.00 93.25 312 SER A CA 1
ATOM 2526 C C . SER A 1 312 ? -11.656 6.468 32.190 1.00 93.25 312 SER A C 1
ATOM 2528 O O . SER A 1 312 ? -11.474 6.233 30.998 1.00 93.25 312 SER A O 1
ATOM 2530 N N . LYS A 1 313 ? -11.786 7.715 32.667 1.00 92.25 313 LYS A N 1
ATOM 2531 C CA . LYS A 1 313 ? -11.742 8.915 31.828 1.00 92.25 313 LYS A CA 1
ATOM 2532 C C . LYS A 1 313 ? -10.317 9.241 31.384 1.00 92.25 313 LYS A C 1
ATOM 2534 O O . LYS A 1 313 ? -10.124 9.463 30.201 1.00 92.25 313 LYS A O 1
ATOM 2539 N N . ALA A 1 314 ? -9.326 9.172 32.273 1.00 93.25 314 ALA A N 1
ATOM 2540 C CA . ALA A 1 314 ? -7.919 9.370 31.916 1.00 93.25 314 ALA A CA 1
ATOM 2541 C C . ALA A 1 314 ? -7.440 8.334 30.879 1.00 93.25 314 ALA A C 1
ATOM 2543 O O . ALA A 1 314 ? -6.788 8.685 29.900 1.00 93.25 314 ALA A O 1
ATOM 2544 N N . VAL A 1 315 ? -7.832 7.063 31.034 1.00 90.56 315 VAL A N 1
ATOM 2545 C CA . VAL A 1 315 ? -7.596 6.023 30.016 1.00 90.56 315 VAL A CA 1
ATOM 2546 C C . VAL A 1 315 ? -8.308 6.369 28.702 1.00 90.56 315 VAL A C 1
ATOM 2548 O O . VAL A 1 315 ? -7.728 6.196 27.634 1.00 90.56 315 VAL A O 1
ATOM 2551 N N . SER A 1 316 ? -9.537 6.887 28.760 1.00 89.94 316 SER A N 1
ATOM 2552 C CA . SER A 1 316 ? -10.274 7.338 27.573 1.00 89.94 316 SER A CA 1
ATOM 2553 C C . SER A 1 316 ? -9.589 8.502 26.858 1.00 89.94 316 SER A C 1
ATOM 2555 O O . SER A 1 316 ? -9.430 8.453 25.645 1.00 89.94 316 SER A O 1
ATOM 2557 N N . GLU A 1 317 ? -9.106 9.500 27.597 1.00 89.38 317 GLU A N 1
ATOM 2558 C CA . GLU A 1 317 ? -8.413 10.684 27.075 1.00 89.38 317 GLU A CA 1
ATOM 2559 C C . GLU A 1 317 ? -7.091 10.321 26.377 1.00 89.38 317 GLU A C 1
ATOM 2561 O O . GLU A 1 317 ? -6.749 10.917 25.356 1.00 89.38 317 GLU A O 1
ATOM 2566 N N . VAL A 1 318 ? -6.381 9.291 26.853 1.00 88.81 318 VAL A N 1
ATOM 2567 C CA . VAL A 1 318 ? -5.136 8.799 26.235 1.00 88.81 318 VAL A CA 1
ATOM 2568 C C . VAL A 1 318 ? -5.354 8.190 24.832 1.00 88.81 318 VAL A C 1
ATOM 2570 O O . VAL A 1 318 ? -4.446 8.257 24.000 1.00 88.81 318 VAL A O 1
ATOM 2573 N N . PHE A 1 319 ? -6.524 7.615 24.510 1.00 83.94 319 PHE A N 1
ATOM 2574 C CA . PHE A 1 319 ? -6.601 6.572 23.467 1.00 83.94 319 PHE A CA 1
ATOM 2575 C C . PHE A 1 319 ? -7.289 6.810 22.096 1.00 83.94 319 PHE A C 1
ATOM 2577 O O . PHE A 1 319 ? -6.973 6.060 21.172 1.00 83.94 319 PHE A O 1
ATOM 2584 N N . GLN A 1 320 ? -8.159 7.775 21.782 1.00 82.44 320 GLN A N 1
ATOM 2585 C CA . GLN A 1 320 ? -8.952 8.704 22.596 1.00 82.44 320 GLN A CA 1
ATOM 2586 C C . GLN A 1 320 ? -10.429 8.215 22.671 1.00 82.44 320 GLN A C 1
ATOM 2588 O O . GLN A 1 320 ? -10.715 7.096 22.245 1.00 82.44 320 GLN A O 1
ATOM 2593 N N . ASP A 1 321 ? -11.387 9.051 23.101 1.00 79.44 321 ASP A N 1
ATOM 2594 C CA . ASP A 1 321 ? -12.828 8.727 23.271 1.00 79.44 321 ASP A CA 1
ATOM 2595 C C . ASP A 1 321 ? -13.531 7.991 22.104 1.00 79.44 321 ASP A C 1
ATOM 2597 O O . ASP A 1 321 ? -14.532 7.312 22.314 1.00 79.44 321 ASP A O 1
ATOM 2601 N N . TYR A 1 322 ? -13.055 8.117 20.860 1.00 76.12 322 TYR A N 1
ATOM 2602 C CA . TYR A 1 322 ? -13.631 7.406 19.705 1.00 76.12 322 TYR A CA 1
ATOM 2603 C C . TYR A 1 322 ? -13.075 5.982 19.501 1.00 76.12 322 TYR A C 1
ATOM 2605 O O . TYR A 1 322 ? -13.616 5.216 18.699 1.00 76.12 322 TYR A O 1
ATOM 2613 N N . ASN A 1 323 ? -11.988 5.642 20.195 1.00 79.06 323 ASN A N 1
ATOM 2614 C CA . ASN A 1 323 ? -11.336 4.332 20.219 1.00 79.06 323 ASN A CA 1
ATOM 2615 C C . ASN A 1 323 ? -11.679 3.540 21.498 1.00 79.06 323 ASN A C 1
ATOM 2617 O O . ASN A 1 323 ? -11.420 2.335 21.571 1.00 79.06 323 ASN A O 1
ATOM 2621 N N . THR A 1 324 ? -12.297 4.176 22.495 1.00 87.62 324 THR A N 1
ATOM 2622 C CA . THR A 1 324 ? -12.701 3.574 23.772 1.00 87.62 324 THR A CA 1
ATOM 2623 C C . THR A 1 324 ? -14.221 3.415 23.878 1.00 87.62 324 THR A C 1
ATOM 2625 O O . THR A 1 324 ? -15.003 4.133 23.264 1.00 87.62 324 THR A O 1
ATOM 2628 N N . THR A 1 325 ? -14.660 2.424 24.656 1.00 89.81 325 THR A N 1
ATOM 2629 C CA . THR A 1 325 ? -16.077 2.193 24.970 1.00 89.81 325 THR A CA 1
ATOM 2630 C C . THR A 1 325 ? -16.181 1.915 26.461 1.00 89.81 325 THR A C 1
ATOM 2632 O O . THR A 1 325 ? -15.804 0.838 26.920 1.00 89.81 325 THR A O 1
ATOM 2635 N N . ILE A 1 326 ? -16.663 2.891 27.231 1.00 91.12 326 ILE A N 1
ATOM 2636 C CA . ILE A 1 326 ? -16.814 2.759 28.685 1.00 91.12 326 ILE A CA 1
ATOM 2637 C C . ILE A 1 326 ? -18.166 2.108 28.994 1.00 91.12 326 ILE A C 1
ATOM 2639 O O . ILE A 1 326 ? -19.214 2.616 28.595 1.00 91.12 326 ILE A O 1
ATOM 2643 N N . LEU A 1 327 ? -18.137 1.007 29.744 1.00 91.94 327 LEU A N 1
ATOM 2644 C CA . LEU A 1 327 ? -19.313 0.323 30.287 1.00 91.94 327 LEU A CA 1
ATOM 2645 C C . LEU A 1 327 ? -19.322 0.467 31.812 1.00 91.94 327 LEU A C 1
ATOM 2647 O O . LEU A 1 327 ? -18.264 0.393 32.437 1.00 91.94 327 LEU A O 1
ATOM 2651 N N . LYS A 1 328 ? -20.499 0.655 32.419 1.00 91.44 328 LYS A N 1
ATOM 2652 C CA . LYS A 1 328 ? -20.650 0.724 33.879 1.00 91.44 328 LYS A CA 1
ATOM 2653 C C . LYS A 1 328 ? -21.305 -0.548 34.403 1.00 91.44 328 LYS A C 1
ATOM 2655 O O . LYS A 1 328 ? -22.355 -0.927 33.894 1.00 91.44 328 LYS A O 1
ATOM 2660 N N . GLY A 1 329 ? -20.729 -1.175 35.431 1.00 90.31 329 GLY A N 1
ATOM 2661 C CA . GLY A 1 329 ? -21.300 -2.386 36.046 1.00 90.31 329 GLY A CA 1
ATOM 2662 C C . GLY A 1 329 ? -22.741 -2.185 36.532 1.00 90.31 329 GLY A C 1
ATOM 2663 O O . GLY A 1 329 ? -23.588 -3.038 36.303 1.00 90.31 329 GLY A O 1
ATOM 2664 N N . ASP A 1 330 ? -23.039 -1.005 37.079 1.00 90.00 330 ASP A N 1
ATOM 2665 C CA . ASP A 1 330 ? -24.353 -0.595 37.594 1.00 90.00 330 ASP A CA 1
ATOM 2666 C C . ASP A 1 330 ? -25.484 -0.680 36.540 1.00 90.00 330 ASP A C 1
ATOM 2668 O O . ASP A 1 330 ? -26.652 -0.835 36.889 1.00 90.00 330 ASP A O 1
ATOM 2672 N N . ASP A 1 331 ? -25.154 -0.649 35.238 1.00 91.62 331 ASP A N 1
ATOM 2673 C CA . ASP A 1 331 ? -26.114 -0.892 34.146 1.00 91.62 331 ASP A CA 1
ATOM 2674 C C . ASP A 1 331 ? -26.701 -2.323 34.163 1.00 91.62 331 ASP A C 1
ATOM 2676 O O . ASP A 1 331 ? -27.714 -2.573 33.510 1.00 91.62 331 ASP A O 1
ATOM 2680 N N . MET A 1 332 ? -26.066 -3.257 34.885 1.00 93.62 332 MET A N 1
ATOM 2681 C CA . MET A 1 332 ? -26.443 -4.674 34.999 1.00 93.62 332 MET A CA 1
ATOM 2682 C C . MET A 1 332 ? -27.139 -5.019 36.324 1.00 93.62 332 MET A C 1
ATOM 2684 O O . MET A 1 332 ? -27.323 -6.205 36.619 1.00 93.62 332 MET A O 1
ATOM 2688 N N . HIS A 1 333 ? -27.529 -4.028 37.133 1.00 93.75 333 HIS A N 1
ATOM 2689 C CA . HIS A 1 333 ? -28.423 -4.268 38.267 1.00 93.75 333 HIS A CA 1
ATOM 2690 C C . HIS A 1 333 ? -29.727 -4.930 37.789 1.00 93.75 333 HIS A C 1
ATOM 2692 O O . HIS A 1 333 ? -30.258 -4.599 36.729 1.00 93.75 333 HIS A O 1
ATOM 2698 N N . ARG A 1 334 ? -30.279 -5.856 38.579 1.00 92.88 334 ARG A N 1
ATOM 2699 C CA . ARG A 1 334 ? -31.564 -6.512 38.268 1.00 92.88 334 ARG A CA 1
ATOM 2700 C C . ARG A 1 334 ? -32.770 -5.615 38.511 1.00 92.88 334 ARG A C 1
ATOM 2702 O O . ARG A 1 334 ? -33.795 -5.772 37.851 1.00 92.88 334 ARG A O 1
ATOM 2709 N N . TRP A 1 335 ? -32.650 -4.701 39.468 1.00 93.12 335 TRP A N 1
ATOM 2710 C CA . TRP A 1 335 ? -33.774 -3.978 40.049 1.00 93.12 335 TRP A CA 1
ATOM 2711 C C . TRP A 1 335 ? -33.575 -2.465 39.995 1.00 93.12 335 TRP A C 1
ATOM 2713 O O . TRP A 1 335 ? -32.454 -1.959 39.955 1.00 93.12 335 TRP A O 1
ATOM 2723 N N . ARG A 1 336 ? -34.691 -1.735 39.994 1.00 92.88 336 ARG A N 1
ATOM 2724 C CA . ARG A 1 336 ? -34.725 -0.263 40.029 1.00 92.88 336 ARG A CA 1
ATOM 2725 C C . ARG A 1 336 ? -34.580 0.224 41.472 1.00 92.88 336 ARG A C 1
ATOM 2727 O O . ARG A 1 336 ? -34.803 -0.545 42.406 1.00 92.88 336 ARG A O 1
ATOM 2734 N N . ARG A 1 337 ? -34.229 1.492 41.697 1.00 90.56 337 ARG A N 1
ATOM 2735 C CA . ARG A 1 337 ? -34.206 2.064 43.057 1.00 90.56 337 ARG A CA 1
ATOM 2736 C C . ARG A 1 337 ? -35.607 1.977 43.682 1.00 90.56 337 ARG A C 1
ATOM 2738 O O . ARG A 1 337 ? -36.581 2.338 43.032 1.00 90.56 337 ARG A O 1
ATOM 2745 N N . GLY A 1 338 ? -35.687 1.530 44.936 1.00 88.31 338 GLY A N 1
ATOM 2746 C CA . GLY A 1 338 ? -36.954 1.370 45.668 1.00 88.31 338 GLY A CA 1
ATOM 2747 C C . GLY A 1 338 ? -37.654 0.018 45.479 1.00 88.31 338 GLY A C 1
ATOM 2748 O O . GLY A 1 338 ? -38.709 -0.195 46.062 1.00 88.31 338 GLY A O 1
ATOM 2749 N N . ASP A 1 339 ? -37.078 -0.902 44.701 1.00 92.62 339 ASP A N 1
ATOM 2750 C CA . ASP A 1 339 ? -37.539 -2.292 44.626 1.00 92.62 339 ASP A CA 1
ATOM 2751 C C . ASP A 1 339 ? -37.406 -3.005 45.990 1.00 92.62 339 ASP A C 1
ATOM 2753 O O . ASP A 1 339 ? -36.394 -2.854 46.679 1.00 92.62 339 ASP A O 1
ATOM 2757 N N . LEU A 1 340 ? -38.412 -3.802 46.370 1.00 92.69 340 LEU A N 1
ATOM 2758 C CA . LEU A 1 340 ? -38.464 -4.523 47.651 1.00 92.69 340 LEU A CA 1
ATOM 2759 C C . LEU A 1 340 ? -37.271 -5.468 47.858 1.00 92.69 340 LEU A C 1
ATOM 2761 O O . LEU A 1 340 ? -36.866 -5.701 48.996 1.00 92.69 340 LEU A O 1
ATOM 2765 N N . ASN A 1 341 ? -36.675 -5.975 46.775 1.00 91.62 341 ASN A N 1
ATOM 2766 C CA . ASN A 1 341 ? -35.510 -6.856 46.843 1.00 91.62 341 ASN A CA 1
ATOM 2767 C C . ASN A 1 341 ? -34.282 -6.188 47.497 1.00 91.62 341 ASN A C 1
ATOM 2769 O O . ASN A 1 341 ? -33.437 -6.886 48.061 1.00 91.62 341 ASN A O 1
ATOM 2773 N N . TRP A 1 342 ? -34.193 -4.851 47.504 1.00 91.25 342 TRP A N 1
ATOM 2774 C CA . TRP A 1 342 ? -33.110 -4.124 48.182 1.00 91.25 342 TRP A CA 1
ATOM 2775 C C . TRP A 1 342 ? -33.175 -4.181 49.715 1.00 91.25 342 TRP A C 1
ATOM 2777 O O . TRP A 1 342 ? -32.189 -3.858 50.372 1.00 91.25 342 TRP A O 1
ATOM 2787 N N . ASN A 1 343 ? -34.292 -4.635 50.293 1.00 91.75 343 ASN A N 1
ATOM 2788 C CA . ASN A 1 343 ? -34.389 -4.904 51.731 1.00 91.75 343 ASN A CA 1
ATOM 2789 C C . ASN A 1 343 ? -33.676 -6.211 52.130 1.00 91.75 343 ASN A C 1
ATOM 2791 O O . ASN A 1 343 ? -33.368 -6.407 53.302 1.00 91.75 343 ASN A O 1
ATOM 2795 N N . SER A 1 344 ? -33.429 -7.113 51.171 1.00 93.00 344 SER A N 1
ATOM 2796 C CA . SER A 1 344 ? -32.811 -8.430 51.402 1.00 93.00 344 SER A CA 1
ATOM 2797 C C . SER A 1 344 ? -31.435 -8.584 50.755 1.00 93.00 344 SER A C 1
ATOM 2799 O O . SER A 1 344 ? -30.648 -9.419 51.194 1.00 93.00 344 SER A O 1
ATOM 2801 N N . TYR A 1 345 ? -31.130 -7.788 49.728 1.00 92.31 345 TYR A N 1
ATOM 2802 C CA . TYR A 1 345 ? -29.881 -7.854 48.973 1.00 92.31 345 TYR A CA 1
ATOM 2803 C C . TYR A 1 345 ? -29.234 -6.479 48.855 1.00 92.31 345 TYR A C 1
ATOM 2805 O O . TYR A 1 345 ? -29.909 -5.475 48.641 1.00 92.31 345 TYR A O 1
ATOM 2813 N N . THR A 1 346 ? -27.903 -6.428 48.908 1.00 90.69 346 THR A N 1
ATOM 2814 C CA . THR A 1 346 ? -27.161 -5.204 48.576 1.00 90.69 346 THR A CA 1
ATOM 2815 C C . THR A 1 346 ? -26.845 -5.154 47.079 1.00 90.69 346 THR A C 1
ATOM 2817 O O . THR A 1 346 ? -26.804 -6.179 46.396 1.00 90.69 346 THR A O 1
ATOM 2820 N N . HIS A 1 347 ? -26.544 -3.965 46.553 1.00 86.81 347 HIS A N 1
ATOM 2821 C CA . HIS A 1 347 ? -26.061 -3.782 45.175 1.00 86.81 347 HIS A CA 1
ATOM 2822 C C . HIS A 1 347 ? -24.709 -4.475 44.894 1.00 86.81 347 HIS A C 1
ATOM 2824 O O . HIS A 1 347 ? -24.339 -4.644 43.733 1.00 86.81 347 HIS A O 1
ATOM 2830 N N . LEU A 1 348 ? -23.991 -4.889 45.947 1.00 89.50 348 LEU A N 1
ATOM 2831 C CA . LEU A 1 348 ? -22.743 -5.652 45.877 1.00 89.50 348 LEU A CA 1
ATOM 2832 C C . LEU A 1 348 ? -22.970 -7.174 45.828 1.00 89.50 348 LEU A C 1
ATOM 2834 O O . LEU A 1 348 ? -22.032 -7.913 45.539 1.00 89.50 348 LEU A O 1
ATOM 2838 N N . ASP A 1 349 ? -24.187 -7.657 46.106 1.00 92.75 349 ASP A N 1
ATOM 2839 C CA . ASP A 1 349 ? -24.508 -9.083 46.023 1.00 92.75 349 ASP A CA 1
ATOM 2840 C C . ASP A 1 349 ? -24.459 -9.556 44.552 1.00 92.75 349 ASP A C 1
ATOM 2842 O O . ASP A 1 349 ? -25.113 -8.960 43.687 1.00 92.75 349 ASP A O 1
ATOM 2846 N N . PRO A 1 350 ? -23.740 -10.645 44.219 1.00 91.75 350 PRO A N 1
ATOM 2847 C CA . PRO A 1 350 ? -23.770 -11.230 42.879 1.00 91.75 350 PRO A CA 1
ATOM 2848 C C . PRO A 1 350 ? -25.188 -11.535 42.363 1.00 91.75 350 PRO A C 1
ATOM 2850 O O . PRO A 1 350 ? -25.438 -11.436 41.160 1.00 91.75 350 PRO A O 1
ATOM 2853 N N . LYS A 1 351 ? -26.133 -11.865 43.255 1.00 92.75 351 LYS A N 1
ATOM 2854 C CA . LYS A 1 351 ? -27.541 -12.138 42.932 1.00 92.75 351 LYS A CA 1
ATOM 2855 C C . LYS A 1 351 ? -28.326 -10.894 42.534 1.00 92.75 351 LYS A C 1
ATOM 2857 O O . LYS A 1 351 ? -29.283 -11.046 41.783 1.00 92.75 351 LYS A O 1
ATOM 2862 N N . SER A 1 352 ? -27.941 -9.689 42.965 1.00 92.88 352 SER A N 1
ATOM 2863 C CA . SER A 1 352 ? -28.621 -8.443 42.564 1.00 92.88 352 SER A CA 1
ATOM 2864 C C . SER A 1 352 ? -28.199 -7.938 41.178 1.00 92.88 352 SER A C 1
ATOM 2866 O O . SER A 1 352 ? -28.714 -6.927 40.698 1.00 92.88 352 SER A O 1
ATOM 2868 N N . ASN A 1 353 ? -27.308 -8.668 40.498 1.00 93.94 353 ASN A N 1
ATOM 2869 C CA . ASN A 1 353 ? -26.706 -8.289 39.224 1.00 93.94 353 ASN A CA 1
ATOM 2870 C C . ASN A 1 353 ? -26.891 -9.380 38.142 1.00 93.94 353 ASN A C 1
ATOM 2872 O O . ASN A 1 353 ? -27.128 -10.561 38.427 1.00 93.94 353 ASN A O 1
ATOM 2876 N N . LEU A 1 354 ? -26.800 -8.986 36.871 1.00 93.94 354 LEU A N 1
ATOM 2877 C CA . LEU A 1 354 ? -26.933 -9.846 35.684 1.00 93.94 354 LEU A CA 1
ATOM 2878 C C . LEU A 1 354 ? -25.557 -10.284 35.142 1.00 93.94 354 LEU A C 1
ATOM 2880 O O . LEU A 1 354 ? -25.250 -10.158 33.956 1.00 93.94 354 LEU A O 1
ATOM 2884 N N . LEU A 1 355 ? -24.704 -10.813 36.026 1.00 92.94 355 LEU A N 1
ATOM 2885 C CA . LEU A 1 355 ? -23.288 -11.091 35.735 1.00 92.94 355 LEU A CA 1
ATOM 2886 C C . LEU A 1 355 ? -23.069 -12.053 34.550 1.00 92.94 355 LEU A C 1
ATOM 2888 O O . LEU A 1 355 ? -22.160 -11.851 33.747 1.00 92.94 355 LEU A O 1
ATOM 2892 N N . HIS A 1 356 ? -23.905 -13.085 34.392 1.00 93.62 356 HIS A N 1
ATOM 2893 C CA . HIS A 1 356 ? -23.788 -14.021 33.265 1.00 93.62 356 HIS A CA 1
ATOM 2894 C C . HIS A 1 356 ? -24.131 -13.372 31.914 1.00 93.62 356 HIS A C 1
ATOM 2896 O O . HIS A 1 356 ? -23.481 -13.667 30.906 1.00 93.62 356 HIS A O 1
ATOM 2902 N N . GLU A 1 357 ? -25.106 -12.460 31.892 1.00 92.44 357 GLU A N 1
ATOM 2903 C CA . GLU A 1 357 ? -25.423 -11.670 30.701 1.00 92.44 357 GLU A CA 1
ATOM 2904 C C . GLU A 1 357 ? -24.279 -10.714 30.375 1.00 92.44 357 GLU A C 1
ATOM 2906 O O . GLU A 1 357 ? -23.870 -10.639 29.219 1.00 92.44 357 GLU A O 1
ATOM 2911 N N . GLU A 1 358 ? -23.687 -10.067 31.384 1.00 93.00 358 GLU A N 1
ATOM 2912 C CA . GLU A 1 358 ? -22.513 -9.218 31.187 1.00 93.00 358 GLU A CA 1
ATOM 2913 C C . GLU A 1 358 ? -21.335 -10.002 30.593 1.00 93.00 358 GLU A C 1
ATOM 2915 O O . GLU A 1 358 ? -20.769 -9.575 29.590 1.00 93.00 358 GLU A O 1
ATOM 2920 N N . ILE A 1 359 ? -21.015 -11.194 31.106 1.00 93.06 359 ILE A N 1
ATOM 2921 C CA . ILE A 1 359 ? -19.965 -12.056 30.531 1.00 93.06 359 ILE A CA 1
ATOM 2922 C C . ILE A 1 359 ? -20.267 -12.398 29.060 1.00 93.06 359 ILE A C 1
ATOM 2924 O O . ILE A 1 359 ? -19.363 -12.372 28.217 1.00 93.06 359 ILE A O 1
ATOM 2928 N N . SER A 1 360 ? -21.529 -12.682 28.722 1.00 93.06 360 SER A N 1
ATOM 2929 C CA . SER A 1 360 ? -21.962 -12.942 27.341 1.00 93.06 360 SER A CA 1
ATOM 2930 C C . SER A 1 360 ? -21.822 -11.700 26.446 1.00 93.06 360 SER A C 1
ATOM 2932 O O . SER A 1 360 ? -21.273 -11.773 25.342 1.00 93.06 360 SER A O 1
ATOM 2934 N N . MET A 1 361 ? -22.240 -10.531 26.937 1.00 93.06 361 MET A N 1
ATOM 2935 C CA . MET A 1 361 ? -22.110 -9.240 26.257 1.00 93.06 361 MET A CA 1
ATOM 2936 C C . MET A 1 361 ? -20.642 -8.861 26.023 1.00 93.06 361 MET A C 1
ATOM 2938 O O . MET A 1 361 ? -20.272 -8.514 24.902 1.00 93.06 361 MET A O 1
ATOM 2942 N N . LEU A 1 362 ? -19.783 -8.992 27.037 1.00 92.38 362 LEU A N 1
ATOM 2943 C CA . LEU A 1 362 ? -18.348 -8.714 26.944 1.00 92.38 362 LEU A CA 1
ATOM 2944 C C . LEU A 1 362 ? -17.645 -9.679 25.978 1.00 92.38 362 LEU A C 1
ATOM 2946 O O . LEU A 1 362 ? -16.792 -9.252 25.198 1.00 92.38 362 LEU A O 1
ATOM 2950 N N . ARG A 1 363 ? -18.036 -10.962 25.951 1.00 89.94 363 ARG A N 1
ATOM 2951 C CA . ARG A 1 363 ? -17.549 -11.935 24.956 1.00 89.94 363 ARG A CA 1
ATOM 2952 C C . ARG A 1 363 ? -17.963 -11.547 23.533 1.00 89.94 363 ARG A C 1
ATOM 2954 O O . ARG A 1 363 ? -17.144 -11.642 22.621 1.00 89.94 363 ARG A O 1
ATOM 2961 N N . ASN A 1 364 ? -19.198 -11.082 23.338 1.00 89.06 364 ASN A N 1
ATOM 2962 C CA . ASN A 1 364 ? -19.678 -10.599 22.041 1.00 89.06 364 ASN A CA 1
ATOM 2963 C C . ASN A 1 364 ? -18.939 -9.329 21.586 1.00 89.06 364 ASN A C 1
ATOM 2965 O O . ASN A 1 364 ? -18.474 -9.292 20.445 1.00 89.06 364 ASN A O 1
ATOM 2969 N N . LEU A 1 365 ? -18.751 -8.347 22.475 1.00 88.50 365 LEU A N 1
ATOM 2970 C CA . LEU A 1 365 ? -17.960 -7.143 22.198 1.00 88.50 365 LEU A CA 1
ATOM 2971 C C . LEU A 1 365 ? -16.515 -7.489 21.829 1.00 88.50 365 LEU A C 1
ATOM 2973 O O . LEU A 1 365 ? -16.049 -7.064 20.777 1.00 88.50 365 LEU A O 1
ATOM 2977 N N . LYS A 1 366 ? -15.833 -8.334 22.617 1.00 85.62 366 LYS A N 1
ATOM 2978 C CA . LYS A 1 366 ? -14.472 -8.820 22.315 1.00 85.62 366 LYS A CA 1
ATOM 2979 C C . LYS A 1 366 ? -14.394 -9.569 20.977 1.00 85.62 366 LYS A C 1
ATOM 2981 O O . LYS A 1 366 ? -13.374 -9.522 20.297 1.00 85.62 366 LYS A O 1
ATOM 2986 N N . GLY A 1 367 ? -15.481 -10.226 20.572 1.00 80.00 367 GLY A N 1
ATOM 2987 C CA . GLY A 1 367 ? -15.641 -10.859 19.260 1.00 80.00 367 GLY A CA 1
ATOM 2988 C C . GLY A 1 367 ? -15.982 -9.906 18.104 1.00 80.00 367 GLY A C 1
ATOM 2989 O O . GLY A 1 367 ? -16.282 -10.386 17.013 1.00 80.00 367 GLY A O 1
ATOM 2990 N N . GLY A 1 368 ? -15.988 -8.585 18.317 1.00 80.25 368 GLY A N 1
ATOM 2991 C CA . GLY A 1 368 ? -16.310 -7.587 17.291 1.00 80.25 368 GLY A CA 1
ATOM 2992 C C . GLY A 1 368 ? -17.810 -7.419 17.000 1.00 80.25 368 GLY A C 1
ATOM 2993 O O . GLY A 1 368 ? -18.175 -6.739 16.042 1.00 80.25 368 GLY A O 1
ATOM 2994 N N . LYS A 1 369 ? -18.700 -8.026 17.797 1.00 83.06 369 LYS A N 1
ATOM 2995 C CA . LYS A 1 369 ? -20.157 -7.960 17.598 1.00 83.06 369 LYS A CA 1
ATOM 2996 C C . LYS A 1 369 ? -20.765 -6.783 18.364 1.00 83.06 369 LYS A C 1
ATOM 2998 O O . LYS A 1 369 ? -20.358 -6.485 19.483 1.00 83.06 369 LYS A O 1
ATOM 3003 N N . LYS A 1 370 ? -21.796 -6.154 17.786 1.00 89.69 370 LYS A N 1
ATOM 3004 C CA . LYS A 1 370 ? -22.661 -5.213 18.520 1.00 89.69 370 LYS A CA 1
ATOM 3005 C C . LYS A 1 370 ? -23.440 -5.945 19.621 1.00 89.69 370 LYS A C 1
ATOM 3007 O O . LYS A 1 370 ? -23.833 -7.095 19.428 1.00 89.69 370 LYS A O 1
ATOM 3012 N N . ILE A 1 371 ? -23.721 -5.250 20.716 1.00 93.31 371 ILE A N 1
ATOM 3013 C CA . ILE A 1 371 ? -24.654 -5.681 21.767 1.00 93.31 371 ILE A CA 1
ATOM 3014 C C . ILE A 1 371 ? -25.763 -4.639 21.935 1.00 93.31 371 ILE A C 1
ATOM 3016 O O . ILE A 1 371 ? -25.658 -3.527 21.416 1.00 93.31 371 ILE A O 1
ATOM 3020 N N . TYR A 1 372 ? -26.799 -4.988 22.687 1.00 91.50 372 TYR A N 1
ATOM 3021 C CA . TYR A 1 372 ? -27.804 -4.055 23.188 1.00 91.50 372 TYR A CA 1
ATOM 3022 C C . TYR A 1 372 ? -27.730 -4.085 24.714 1.00 91.50 372 TYR A C 1
ATOM 3024 O O . TYR A 1 372 ? -27.616 -5.161 25.298 1.00 91.50 372 TYR A O 1
ATOM 3032 N N . ARG A 1 373 ? -27.695 -2.910 25.347 1.00 90.81 373 ARG A N 1
ATOM 3033 C CA . ARG A 1 373 ? -27.556 -2.760 26.804 1.00 90.81 373 ARG A CA 1
ATOM 3034 C C . ARG A 1 373 ? -28.457 -1.617 27.270 1.00 90.81 373 ARG A C 1
ATOM 3036 O O . ARG A 1 373 ? -28.613 -0.620 26.557 1.00 90.81 373 ARG A O 1
ATOM 3043 N N . ARG A 1 374 ? -29.067 -1.777 28.444 1.00 91.44 374 ARG A N 1
ATOM 3044 C CA . ARG A 1 374 ? -29.791 -0.708 29.153 1.00 91.44 374 ARG A CA 1
ATOM 3045 C C . ARG A 1 374 ? -28.778 0.196 29.847 1.00 91.44 374 ARG A C 1
ATOM 3047 O O . ARG A 1 374 ? -27.626 -0.189 30.016 1.00 91.44 374 ARG A O 1
ATOM 3054 N N . LYS A 1 375 ? -29.197 1.394 30.239 1.00 91.12 375 LYS A N 1
ATOM 3055 C CA . LYS A 1 375 ? -28.372 2.284 31.060 1.00 91.12 375 LYS A CA 1
ATOM 3056 C C . LYS A 1 375 ? -29.075 2.528 32.383 1.00 91.12 375 LYS A C 1
ATOM 3058 O O . LYS A 1 375 ? -30.262 2.852 32.373 1.00 91.12 375 LYS A O 1
ATOM 3063 N N . TYR A 1 376 ? -28.370 2.389 33.499 1.00 90.94 376 TYR A N 1
ATOM 3064 C CA . TYR A 1 376 ? -28.930 2.734 34.800 1.00 90.94 376 TYR A CA 1
ATOM 3065 C C . TYR A 1 376 ? -28.780 4.237 35.056 1.00 90.94 376 TYR A C 1
ATOM 3067 O O . TYR A 1 376 ? -27.686 4.809 35.003 1.00 90.94 376 TYR A O 1
ATOM 3075 N N . ASN A 1 377 ? -29.903 4.907 35.296 1.00 88.94 377 ASN A N 1
ATOM 3076 C CA . ASN A 1 377 ? -29.952 6.346 35.482 1.00 88.94 377 ASN A CA 1
ATOM 3077 C C . ASN A 1 377 ? -29.939 6.677 36.980 1.00 88.94 377 ASN A C 1
ATOM 3079 O O . ASN A 1 377 ? -30.949 6.556 37.670 1.00 88.94 377 ASN A O 1
ATOM 3083 N N . HIS A 1 378 ? -28.790 7.120 37.498 1.00 85.56 378 HIS A N 1
ATOM 3084 C CA . HIS A 1 378 ? -28.623 7.411 38.929 1.00 85.56 378 HIS A CA 1
ATOM 3085 C C . HIS A 1 378 ? -29.533 8.532 39.460 1.00 85.56 378 HIS A C 1
ATOM 3087 O O . HIS A 1 378 ? -29.788 8.564 40.668 1.00 85.56 378 HIS A O 1
ATOM 3093 N N . SER A 1 379 ? -30.020 9.429 38.594 1.00 88.00 379 SER A N 1
ATOM 3094 C CA . SER A 1 379 ? -30.924 10.520 38.974 1.00 88.00 379 SER A CA 1
ATOM 3095 C C . SER A 1 379 ? -32.350 10.017 39.189 1.00 88.00 379 SER A C 1
ATOM 3097 O O . SER A 1 379 ? -32.954 10.334 40.207 1.00 88.00 379 SER A O 1
ATOM 3099 N N . SER A 1 380 ? -32.874 9.192 38.275 1.00 88.06 380 SER A N 1
ATOM 3100 C CA . SER A 1 380 ? -34.243 8.655 38.361 1.00 88.06 380 SER A CA 1
ATOM 3101 C C . SER A 1 380 ? -34.348 7.299 39.068 1.00 88.06 380 SER A C 1
ATOM 3103 O O . SER A 1 380 ? -35.450 6.870 39.395 1.00 88.06 380 SER A O 1
ATOM 3105 N N . GLY A 1 381 ? -33.230 6.594 39.271 1.00 87.94 381 GLY A N 1
ATOM 3106 C CA . GLY A 1 381 ? -33.202 5.228 39.801 1.00 87.94 381 GLY A CA 1
ATOM 3107 C C . GLY A 1 381 ? -33.780 4.168 38.853 1.00 87.94 381 GLY A C 1
ATOM 3108 O O . GLY A 1 381 ? -34.019 3.040 39.279 1.00 87.94 381 GLY A O 1
ATOM 3109 N N . ASN A 1 382 ? -34.028 4.520 37.589 1.00 90.94 382 ASN A N 1
ATOM 3110 C CA . ASN A 1 382 ? -34.657 3.663 36.586 1.00 90.94 382 ASN A CA 1
ATOM 3111 C C . ASN A 1 382 ? -33.672 3.242 35.482 1.00 90.94 382 ASN A C 1
ATOM 3113 O O . ASN A 1 382 ? -32.611 3.841 35.305 1.00 90.94 382 ASN A O 1
ATOM 3117 N N . PHE A 1 383 ? -34.051 2.218 34.714 1.00 91.31 383 PHE A N 1
ATOM 3118 C CA . PHE A 1 383 ? -33.339 1.817 33.500 1.00 91.31 383 PHE A CA 1
ATOM 3119 C C . PHE A 1 383 ? -33.872 2.576 32.282 1.00 91.31 383 PHE A C 1
ATOM 3121 O O . PHE A 1 383 ? -35.076 2.550 32.017 1.00 91.31 383 PHE A O 1
ATOM 3128 N N . ASP A 1 384 ? -32.971 3.203 31.528 1.00 90.38 384 ASP A N 1
ATOM 3129 C CA . ASP A 1 384 ? -33.261 3.773 30.211 1.00 90.38 384 ASP A CA 1
ATOM 3130 C C . ASP A 1 384 ? -33.509 2.656 29.170 1.00 90.38 384 ASP A C 1
ATOM 3132 O O . ASP A 1 384 ? -33.134 1.493 29.363 1.00 90.38 384 ASP A O 1
ATOM 3136 N N . SER A 1 385 ? -34.086 3.024 28.021 1.00 88.69 385 SER A N 1
ATOM 3137 C CA . SER A 1 385 ? -34.262 2.124 26.873 1.00 88.69 385 SER A CA 1
ATOM 3138 C C . SER A 1 385 ? -32.940 1.533 26.365 1.00 88.69 385 SER A C 1
ATOM 3140 O O . SER A 1 385 ? -31.884 2.171 26.416 1.00 88.69 385 SER A O 1
ATOM 3142 N N . GLU A 1 386 ? -33.004 0.306 25.839 1.00 90.69 386 GLU A N 1
ATOM 3143 C CA . GLU A 1 386 ? -31.837 -0.378 25.278 1.00 90.69 386 GLU A CA 1
ATOM 3144 C C . GLU A 1 386 ? -31.235 0.384 24.100 1.00 90.69 386 GLU A C 1
ATOM 3146 O O . GLU A 1 386 ? -31.929 0.774 23.158 1.00 90.69 386 GLU A O 1
ATOM 3151 N N . LYS A 1 387 ? -29.912 0.557 24.134 1.00 89.62 387 LYS A N 1
ATOM 3152 C CA . LYS A 1 387 ? -29.154 1.215 23.069 1.00 89.62 387 LYS A CA 1
ATOM 3153 C C . LYS A 1 387 ? -28.109 0.260 22.489 1.00 89.62 387 LYS A C 1
ATOM 3155 O O . LYS A 1 387 ? -27.523 -0.534 23.231 1.00 89.62 387 LYS A O 1
ATOM 3160 N N . PRO A 1 388 ? -27.862 0.312 21.167 1.00 91.56 388 PRO A N 1
ATOM 3161 C CA . PRO A 1 388 ? -26.833 -0.499 20.540 1.00 91.56 388 PRO A CA 1
ATOM 3162 C C . PRO A 1 388 ? -25.447 0.015 20.942 1.00 91.56 388 PRO A C 1
ATOM 3164 O O . PRO A 1 388 ? -25.089 1.151 20.631 1.00 91.56 388 PRO A O 1
ATOM 3167 N N . VAL A 1 389 ? -24.643 -0.845 21.561 1.00 89.31 389 VAL A N 1
ATOM 3168 C CA . VAL A 1 389 ? -23.224 -0.585 21.827 1.00 89.31 389 VAL A CA 1
ATOM 3169 C C . VAL A 1 389 ? -22.394 -1.361 20.810 1.00 89.31 389 VAL A C 1
ATOM 3171 O O . VAL A 1 389 ? -22.628 -2.547 20.562 1.00 89.31 389 VAL A O 1
ATOM 3174 N N . LYS A 1 390 ? -21.429 -0.684 20.189 1.00 85.88 390 LYS A N 1
ATOM 3175 C CA . LYS A 1 390 ? -20.458 -1.291 19.274 1.00 85.88 390 LYS A CA 1
ATOM 3176 C C . LYS A 1 390 ? -19.100 -1.374 19.967 1.00 85.88 390 LYS A C 1
ATOM 3178 O O . LYS A 1 390 ? -18.786 -0.463 20.726 1.00 85.88 390 LYS A O 1
ATOM 3183 N N . PRO A 1 391 ? -18.296 -2.411 19.698 1.00 82.44 391 PRO A N 1
ATOM 3184 C CA . PRO A 1 391 ? -16.926 -2.441 20.172 1.00 82.44 391 PRO A CA 1
ATOM 3185 C C . PRO A 1 391 ? -16.096 -1.397 19.425 1.00 82.44 391 PRO A C 1
ATOM 3187 O O . PRO A 1 391 ? -16.247 -1.218 18.212 1.00 82.44 391 PRO A O 1
ATOM 3190 N N . SER A 1 392 ? -15.219 -0.728 20.160 1.00 72.38 392 SER A N 1
ATOM 3191 C CA . SER A 1 392 ? -14.199 0.165 19.628 1.00 72.38 392 SER A CA 1
ATOM 3192 C C . SER A 1 392 ? -12.838 -0.542 19.620 1.00 72.38 392 SER A C 1
ATOM 3194 O O . SER A 1 392 ? -12.556 -1.380 20.479 1.00 72.38 392 SER A O 1
ATOM 3196 N N . ASN A 1 393 ? -12.003 -0.208 18.637 1.00 64.62 393 ASN A N 1
ATOM 3197 C CA . ASN A 1 393 ? -10.615 -0.660 18.547 1.00 64.62 393 ASN A CA 1
ATOM 3198 C C . ASN A 1 393 ? -9.690 0.554 18.665 1.00 64.62 393 ASN A C 1
ATOM 3200 O O . ASN A 1 393 ? -10.048 1.637 18.201 1.00 64.62 393 ASN A O 1
ATOM 3204 N N . LEU A 1 394 ? -8.504 0.326 19.230 1.00 54.50 394 LEU A N 1
ATOM 3205 C CA . LEU A 1 394 ? -7.398 1.284 19.316 1.00 54.50 394 LEU A CA 1
ATOM 3206 C C . LEU A 1 394 ? -6.778 1.584 17.935 1.00 54.50 394 LEU A C 1
ATOM 3208 O O . LEU A 1 394 ? -6.584 0.625 17.154 1.00 54.50 394 LEU A O 1
#

Secondary structure (DSSP, 8-state):
-GGGS-HHHHHHHHHHHHT-HHHHIIIIIS--TTHHHHHHHHHHHHHHHTT-HHHHHHHHHHHHHH-GGGGGGHHHHHHHHHHTT--HHHHHHHHHHHHHHHHHHHTTTTT-HHHHHHHHS-HHHHGGGTSEEEETTEEEEHHHHHHHHHHHHHHH-SS--HHHHHHHHHHHHHHHHHHS---GGGHHHHHHHHHHHHTT--GGGGHHHHHHHHHHHHHHHSSTT--TTHHHHHHHTS------HHHHHHHTT--HHHHHHHHHHHHHHHHHHHHHHHHHHHHHHHHHTHHHHS---------TTSSHHHHHHHHHHHH-TTT-----GGGGBSS-TT-GGGGT--TTSGGGB-HHHHHHHHHHHHTT--EEE--EETTTTEEPPPEEE-----

Sequence (394 aa):
LMSWLGNTNIKKLLLLYWFSPVLIYISFIHGQLDVIPIAILFISLFFLFKRMIFWSAVFLGLAAATKTMVVLVFPFMLLFLLSKGSKVKVLLGFGLVSLLSFIVPNIPFIFSNSFFEMVFQNREQVKLFESSLLIGGYSFYLVPAAYILLLFKGISIKGFNRDVFVMFLAFSFGIILLFIPPMQGWYMWLIPFLIYFYSKSEGMSYLLLLGLQLFYLIYFAFSENSDYFQLFNVISGKEVTSYNLYYQLLDQGYDAEQLSNLAFTALQTLLVANCLWIFQSGLNSYTKHKITSSPFLLGIGGNSGVGKTVISKAVSEVFQDYNTTILKGDDMHRWRRGDLNWNSYTHLDPKSNLLHEEISMLRNLKGGKKIYRRKYNHSSGNFDSEKPVKPSNL

Foldseek 3Di:
DLVVDDPQLVVLLCCLQVVQVLNCCCCPVVNPPLLVLLVLQVQLLVCLVVVVLLSNLLSLLQSCLVPVLSVLLLLLSLLQCVLVVHDPVSNVSSVVSSVCSNCVVCVVPPPPPVCCCVHPVDPLVCQQQPQFDDDPNDTHRQLVVQSVVLSVVSNPDRHDDPLNSLLSQLVSLLSSVQRGPDDSCSVVSRSSSLSVLSSPDDDDPCVLVVQLSVLSVQLLQLDQPRCNCVVVCVVVVDPPPPRGVNVVCVVVVHDSVVSNVVSSVSNSVSSVVSSVVSVVSSVVVVVVVPQQSFFDDDDDDDDPPPCSVVVLQVVCVVVHVQQDDDDDQLLFFPDFPPDPCCVVDPPPDPVRGPVVVVVVCVVCQRVQHKDWTWGQDPVRSDTDDTDIDTHGGD